Protein AF-0000000076590845 (afdb_homodimer)

Solvent-accessible surface area (backbone atoms only — not comparable to full-atom values): 22459 Å² total; per-residue (Å²): 133,74,76,51,50,86,55,27,40,43,39,76,52,66,70,61,37,82,75,49,68,48,81,26,25,30,27,31,36,32,63,29,46,67,60,40,10,36,98,84,46,23,53,18,69,30,52,53,45,24,46,38,47,45,45,28,52,44,4,44,50,55,68,37,94,38,51,62,46,66,41,33,41,37,35,40,46,72,39,87,40,59,48,75,39,40,40,32,40,39,14,35,50,75,41,81,54,93,51,40,32,37,23,39,28,40,30,25,31,61,86,74,61,46,61,21,32,40,30,40,34,32,27,38,53,34,43,76,73,47,46,55,51,51,51,48,53,48,53,55,62,59,44,67,77,71,68,74,72,66,75,73,67,69,70,76,71,79,73,74,76,77,72,79,73,74,79,76,85,78,86,79,89,84,84,88,83,83,83,84,87,82,88,82,88,85,81,77,83,89,86,78,87,76,88,131,133,72,76,50,50,88,54,28,41,45,39,78,51,66,70,60,38,81,75,50,66,47,79,26,25,30,27,30,37,31,64,26,46,68,59,40,10,36,97,84,45,24,53,18,69,28,53,53,46,24,47,38,46,44,45,28,52,44,5,44,52,54,67,35,95,39,51,63,46,67,41,32,41,38,35,40,46,72,39,86,42,59,47,76,39,40,37,32,39,40,16,35,49,76,41,81,54,93,52,43,34,37,25,38,27,40,31,23,31,61,87,71,60,46,62,22,30,40,28,40,35,33,25,37,54,35,43,77,74,49,44,56,50,50,51,48,52,49,53,55,64,60,44,67,75,71,68,74,73,68,77,71,68,69,67,79,71,76,76,73,76,80,74,79,77,75,81,82,83,86,91,80,89,86,84,86,88,80,89,83,88,84,88,84,86,68,90,83,80,85,89,81,83,82,90,135

Sequence (392 aa):
MGVIADEGFDSTLEGLEVTGGGPGSVSCKLP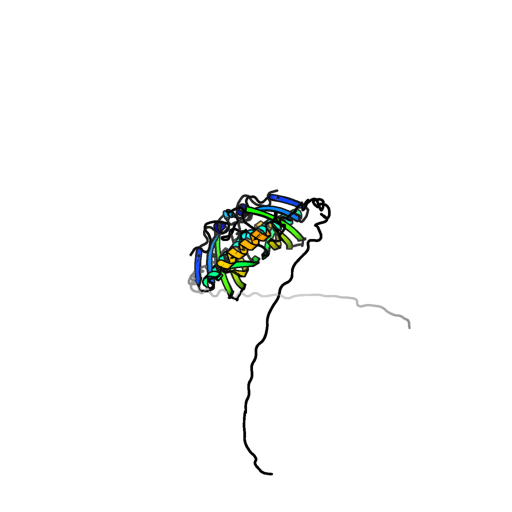VTKKLQNRYGTLHGGCIATLVDVVGSAALVTLSDKGGVSLAINTLYLNPMPGGGTVVVEAKLVKLGRDVASIEVALRDDASGALVATGTHMKKLVGASDLSQFFRALEQQQQPDAVETQQSTQLPAAQPAPQQQQPGQQRQHKAQKQQQQDSTCSKDRLPPRSRLMGVIADEGFDSTLEGLEVTGGGPGSVSCKLPVTKKLQNRYGTLHGGCIATLVDVVGSAALVTLSDKGGVSLAINTLYLNPMPGGGTVVVEAKLVKLGRDVASIEVALRDDASGALVATGTHMKKLVGASDLSQFFRALEQQQQPDAVETQQSTQLPAAQPAPQQQQPGQQRQHKAQKQQQQDSTCSKDRLPPRSRL

Secondary structure (DSSP, 8-state):
--SS-SSGGGGGGTT-EEEEEETTEEEEEEE--GGGB-TTSBB-HHHHHHHHHHHHHHHHHTT-SSEEEEEEEEEEE-S--BTTSEEEEEEEEEEE-SSEEEEEEEEEETTT--EEEEEEEEEEEE-HHHHHHHHHHHHHHHS-----------------------------------------------------/--SS-SSGGGGGGTT-EEEEEETTEEEEEEE--GGGB-TTSBB-HHHHHHHHHHHHHHHHHTT-SSEEEEEEEEEEE-S--BTTSEEEEEEEEEEE-SSEEEEEEEEEETTT--EEEEEEEEEEEE-HHHHHHHHHHHHHHHS-----------------------------------------------------

InterPro domains:
  IPR003736 Phenylacetic acid degradation-related domain [TIGR00369] (16-119)
  IPR006683 Thioesterase domain [PF03061] (40-110)
  IPR029069 HotDog domain superfamily [SSF54637] (14-121)
  IPR039298 Acyl-coenzyme A thioesterase 13 [PTHR21660] (11-126)

Organism: Tetradesmus obliquus (NCBI:txid3088)

Nearest PDB structures (foldseek):
  4ord-assembly1_A  TM=9.798E-01  e=1.422E-13  Danio rerio
  2h4u-assembly1_A  TM=9.738E-01  e=7.207E-13  Homo sapiens
  2h4u-assembly1_D  TM=9.846E-01  e=1.287E-12  Homo sapiens
  3f5o-assembly1_B  TM=9.796E-01  e=1.287E-12  Homo sapiens
  2hbo-assembly1_A-2  TM=8.148E-01  e=1.682E-06  Caulobacter vibrioides

Structure (mmCIF, N/CA/C/O backbone):
data_AF-0000000076590845-model_v1
#
loop_
_entity.id
_entity.type
_entity.pdbx_description
1 polymer 'Thioesterase domain-containing protein'
#
loop_
_atom_site.group_PDB
_atom_site.id
_atom_site.type_symbol
_atom_site.label_atom_id
_atom_site.label_alt_id
_atom_site.label_comp_id
_atom_site.label_asym_id
_atom_site.label_entity_id
_atom_site.label_seq_id
_atom_site.pdbx_PDB_ins_code
_atom_site.Cartn_x
_atom_site.Cartn_y
_atom_site.Cartn_z
_atom_site.occupancy
_atom_site.B_iso_or_equiv
_atom_site.auth_seq_id
_atom_site.auth_comp_id
_atom_site.auth_asym_id
_atom_site.auth_atom_id
_atom_site.pdbx_PDB_model_num
ATOM 1 N N . MET A 1 1 ? -18.984 13.109 -3.674 1 44.03 1 MET A N 1
ATOM 2 C CA . MET A 1 1 ? -17.906 13.312 -2.709 1 44.03 1 MET A CA 1
ATOM 3 C C . MET A 1 1 ? -16.719 12.398 -3.004 1 44.03 1 MET A C 1
ATOM 5 O O . MET A 1 1 ? -16.875 11.172 -3.002 1 44.03 1 MET A O 1
ATOM 9 N N . GLY A 1 2 ? -15.758 12.812 -3.867 1 65.12 2 GLY A N 1
ATOM 10 C CA . GLY A 1 2 ? -14.781 11.914 -4.445 1 65.12 2 GLY A CA 1
ATOM 11 C C . GLY A 1 2 ? -13.727 11.453 -3.455 1 65.12 2 GLY A C 1
ATOM 12 O O . GLY A 1 2 ? -13.086 12.281 -2.805 1 65.12 2 GLY A O 1
ATOM 13 N N . VAL A 1 3 ? -13.844 10.227 -2.975 1 76.06 3 VAL A N 1
ATOM 14 C CA . VAL A 1 3 ? -12.938 9.602 -2.02 1 76.06 3 VAL A CA 1
ATOM 15 C C . VAL A 1 3 ? -11.492 9.742 -2.504 1 76.06 3 VAL A C 1
ATOM 17 O O . VAL A 1 3 ? -10.555 9.711 -1.703 1 76.06 3 VAL A O 1
ATOM 20 N N . ILE A 1 4 ? -11.367 10.062 -3.754 1 80.12 4 ILE A N 1
ATOM 21 C CA . ILE A 1 4 ? -10.016 10.156 -4.293 1 80.12 4 ILE A CA 1
ATOM 22 C C . ILE A 1 4 ? -9.82 11.516 -4.953 1 80.12 4 ILE A C 1
ATOM 24 O O . ILE A 1 4 ? -10.773 12.133 -5.422 1 80.12 4 ILE A O 1
ATOM 28 N N . ALA A 1 5 ? -8.57 11.977 -4.875 1 79.81 5 ALA A N 1
ATOM 29 C CA . ALA A 1 5 ? -8.195 13.172 -5.613 1 79.81 5 ALA A CA 1
ATOM 30 C C . ALA A 1 5 ? -8.023 12.875 -7.098 1 79.81 5 ALA A C 1
ATOM 32 O O . ALA A 1 5 ? -7.793 11.727 -7.484 1 79.81 5 ALA A O 1
ATOM 33 N N . ASP A 1 6 ? -8.195 13.867 -7.852 1 81.88 6 ASP A N 1
ATOM 34 C CA . ASP A 1 6 ? -8.109 13.719 -9.297 1 81.88 6 ASP A CA 1
ATOM 35 C C . ASP A 1 6 ? -6.656 13.672 -9.766 1 81.88 6 ASP A C 1
ATOM 37 O O . ASP A 1 6 ? -6.375 13.273 -10.898 1 81.88 6 ASP A O 1
ATOM 41 N N . GLU A 1 7 ? -5.867 14.109 -8.898 1 89.38 7 GLU A N 1
ATOM 42 C CA . GLU A 1 7 ? -4.445 14.117 -9.234 1 89.38 7 GLU A CA 1
ATOM 43 C C . GLU A 1 7 ? -3.629 13.375 -8.18 1 89.38 7 GLU A C 1
ATOM 45 O O . GLU A 1 7 ? -4.168 12.945 -7.156 1 89.38 7 GLU A O 1
ATOM 50 N N . GLY A 1 8 ? -2.412 13.18 -8.547 1 96.25 8 GLY A N 1
ATOM 51 C CA . GLY A 1 8 ? -1.551 12.461 -7.617 1 96.25 8 GLY A CA 1
ATOM 52 C C . GLY A 1 8 ? -1.782 10.961 -7.629 1 96.25 8 GLY A C 1
ATOM 53 O O . GLY A 1 8 ? -2.352 10.422 -8.578 1 96.25 8 GLY A O 1
ATOM 54 N N . PHE A 1 9 ? -1.281 10.352 -6.641 1 98 9 PHE A N 1
ATOM 55 C CA . PHE A 1 9 ? -1.286 8.898 -6.609 1 98 9 PHE A CA 1
ATOM 56 C C . PHE A 1 9 ? -2.707 8.359 -6.469 1 98 9 PHE A C 1
ATOM 58 O O . PHE A 1 9 ? -3.004 7.25 -6.91 1 98 9 PHE A O 1
ATOM 65 N N . ASP A 1 10 ? -3.619 9.133 -5.977 1 96.38 10 ASP A N 1
ATOM 66 C CA . ASP A 1 10 ? -5.027 8.758 -5.887 1 96.38 10 ASP A CA 1
ATOM 67 C C . ASP A 1 10 ? -5.598 8.43 -7.262 1 96.38 10 ASP A C 1
ATOM 69 O O . ASP A 1 10 ? -6.492 7.586 -7.383 1 96.38 10 ASP A O 1
ATOM 73 N N . SER A 1 11 ? -5.066 9.055 -8.219 1 95.69 11 SER A N 1
ATOM 74 C CA . SER A 1 11 ? -5.629 8.922 -9.562 1 95.69 11 SER A CA 1
ATOM 75 C C . SER A 1 11 ? -5.414 7.512 -10.109 1 95.69 11 SER A C 1
ATOM 77 O O . SER A 1 11 ? -6.043 7.121 -11.094 1 95.69 11 SER A O 1
ATOM 79 N N . THR A 1 12 ? -4.535 6.754 -9.492 1 97 12 THR A N 1
ATOM 80 C CA . THR A 1 12 ? -4.312 5.379 -9.93 1 97 12 THR A CA 1
ATOM 81 C C . THR A 1 12 ? -5.547 4.52 -9.656 1 97 12 THR A C 1
ATOM 83 O O . THR A 1 12 ? -5.688 3.434 -10.227 1 97 12 THR A O 1
ATOM 86 N N . LEU A 1 13 ? -6.387 4.977 -8.758 1 97.5 13 LEU A N 1
ATOM 87 C CA . LEU A 1 13 ? -7.59 4.238 -8.398 1 97.5 13 LEU A CA 1
ATOM 88 C C . LEU A 1 13 ? -8.789 4.723 -9.203 1 97.5 13 LEU A C 1
ATOM 90 O O . LEU A 1 13 ? -9.922 4.711 -8.711 1 97.5 13 LEU A O 1
ATOM 94 N N . GLU A 1 14 ? -8.461 5.176 -10.359 1 93.62 14 GLU A N 1
ATOM 95 C CA . GLU A 1 14 ? -9.547 5.586 -11.25 1 93.62 14 GLU A CA 1
ATOM 96 C C . GLU A 1 14 ? -10.609 4.496 -11.375 1 93.62 14 GLU A C 1
ATOM 98 O O . GLU A 1 14 ? -10.281 3.324 -11.57 1 93.62 14 GLU A O 1
ATOM 103 N N . GLY A 1 15 ? -11.914 4.883 -11.203 1 95.44 15 GLY A N 1
ATOM 104 C CA . GLY A 1 15 ? -13.016 3.934 -11.25 1 95.44 15 GLY A CA 1
ATOM 105 C C . GLY A 1 15 ? -13.57 3.586 -9.875 1 95.44 15 GLY A C 1
ATOM 106 O O . GLY A 1 15 ? -14.625 2.957 -9.766 1 95.44 15 GLY A O 1
ATOM 107 N N . LEU A 1 16 ? -12.867 3.982 -8.805 1 97.69 16 LEU A N 1
ATOM 108 C CA . LEU A 1 16 ? -13.359 3.762 -7.453 1 97.69 16 LEU A CA 1
ATOM 109 C C . LEU A 1 16 ? -14.641 4.543 -7.207 1 97.69 16 LEU A C 1
ATOM 111 O O . LEU A 1 16 ? -14.672 5.766 -7.379 1 97.69 16 LEU A O 1
ATOM 115 N N . GLU A 1 17 ? -15.641 3.84 -6.809 1 96.31 17 G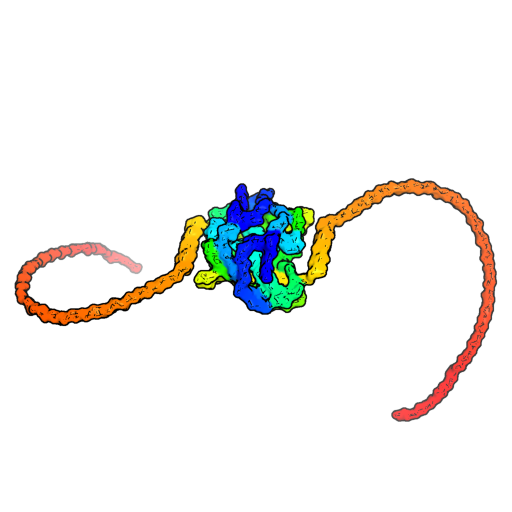LU A N 1
ATOM 116 C CA . GLU A 1 17 ? -16.938 4.461 -6.598 1 96.31 17 GLU A CA 1
ATOM 117 C C . GLU A 1 17 ? -17.438 4.227 -5.172 1 96.31 17 GLU A C 1
ATOM 119 O O . GLU A 1 17 ? -17.453 3.094 -4.691 1 96.31 17 GLU A O 1
ATOM 124 N N . VAL A 1 18 ? -17.891 5.285 -4.562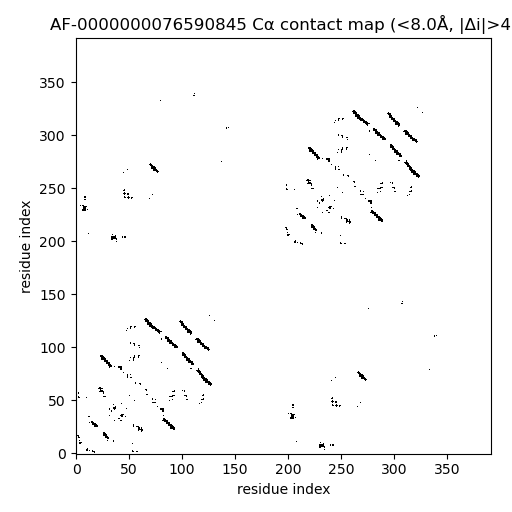 1 96.94 18 VAL A N 1
ATOM 125 C CA . VAL A 1 18 ? -18.531 5.137 -3.268 1 96.94 18 VAL A CA 1
ATOM 126 C C . VAL A 1 18 ? -19.938 4.562 -3.459 1 96.94 18 VAL A C 1
ATOM 128 O O . VAL A 1 18 ? -20.75 5.125 -4.199 1 96.94 18 VAL A O 1
ATOM 131 N N . THR A 1 19 ? -20.234 3.51 -2.791 1 97.25 19 THR A N 1
ATOM 132 C CA . THR A 1 19 ? -21.5 2.832 -3.014 1 97.25 19 THR A CA 1
ATOM 133 C C . THR A 1 19 ? -22.359 2.861 -1.75 1 97.25 19 THR A C 1
ATOM 135 O O . THR A 1 19 ? -23.531 2.479 -1.777 1 97.25 19 THR A O 1
ATOM 138 N N . GLY A 1 20 ? -21.766 3.248 -0.629 1 96.38 20 GLY A N 1
ATOM 139 C CA . GLY A 1 20 ? -22.484 3.32 0.63 1 96.38 20 GLY A CA 1
ATOM 140 C C . GLY A 1 20 ? -21.641 3.818 1.781 1 96.38 20 GLY A C 1
ATOM 141 O O . GLY A 1 20 ? -20.5 4.262 1.575 1 96.38 20 GLY A O 1
ATOM 142 N N . GLY A 1 21 ? -22.328 3.91 2.969 1 94.94 21 GLY A N 1
ATOM 143 C CA . GLY A 1 21 ? -21.641 4.336 4.168 1 94.94 21 GLY A CA 1
ATOM 144 C C . GLY A 1 21 ? -22.484 5.18 5.094 1 94.94 21 GLY A C 1
ATOM 145 O O . GLY A 1 21 ? -23.719 5.164 4.992 1 94.94 21 GLY A O 1
ATOM 146 N N . GLY A 1 22 ? -21.922 5.66 6.004 1 95.25 22 GLY A N 1
ATOM 147 C CA . GLY A 1 22 ? -22.453 6.531 7.043 1 95.25 22 GLY A CA 1
ATOM 148 C C . GLY A 1 22 ? -21.375 7.102 7.949 1 95.25 22 GLY A C 1
ATOM 149 O O . GLY A 1 22 ? -20.188 7.062 7.613 1 95.25 22 GLY A O 1
ATOM 150 N N . PRO A 1 23 ? -21.828 7.648 9.031 1 96.69 23 PRO A N 1
ATOM 151 C CA . PRO A 1 23 ? -20.812 8.156 9.969 1 96.69 23 PRO A CA 1
ATOM 152 C C . PRO A 1 23 ? -19.812 7.094 10.391 1 96.69 23 PRO A C 1
ATOM 154 O O . PRO A 1 23 ? -20.188 6.066 10.969 1 96.69 23 PRO A O 1
ATOM 157 N N . GLY A 1 24 ? -18.578 7.32 10.078 1 97.31 24 GLY A N 1
ATOM 158 C CA . GLY A 1 24 ? -17.5 6.434 10.477 1 97.31 24 GLY A CA 1
ATOM 159 C C . GLY A 1 24 ? -17.344 5.242 9.555 1 97.31 24 GLY A C 1
ATOM 160 O O . GLY A 1 24 ? -16.625 4.289 9.883 1 97.31 24 GLY A O 1
ATOM 161 N N . SER A 1 25 ? -18.078 5.246 8.438 1 98.12 25 SER A N 1
ATOM 162 C CA . SER A 1 25 ? -17.984 4.098 7.547 1 98.12 25 SER A CA 1
ATOM 163 C C . SER A 1 25 ? -18.141 4.516 6.09 1 98.12 25 SER A C 1
ATOM 165 O O . SER A 1 25 ? -18.859 5.48 5.793 1 98.12 25 SER A O 1
ATOM 167 N N . VAL A 1 26 ? -17.469 3.768 5.191 1 98.19 26 VAL A N 1
ATOM 168 C CA . VAL A 1 26 ? -17.578 3.977 3.752 1 98.19 26 VAL A CA 1
ATOM 169 C C . VAL A 1 26 ? -17.484 2.635 3.029 1 98.19 26 VAL A C 1
ATOM 171 O O . VAL A 1 26 ? -16.703 1.766 3.416 1 98.19 26 VAL A O 1
ATOM 174 N N . SER A 1 27 ? -18.266 2.453 2.037 1 98.44 27 SER A N 1
ATOM 175 C CA . SER A 1 27 ? -18.188 1.312 1.13 1 98.44 27 SER A CA 1
ATOM 176 C C . SER A 1 27 ? -17.938 1.762 -0.305 1 98.44 27 SER A C 1
ATOM 178 O O . SER A 1 27 ? -18.594 2.682 -0.797 1 98.44 27 SER A O 1
ATOM 180 N N . CYS A 1 28 ? -17.031 1.084 -0.954 1 98.56 28 CYS A N 1
ATOM 181 C CA . CYS A 1 28 ? -16.672 1.418 -2.326 1 98.56 28 CYS A CA 1
ATOM 182 C C . CYS A 1 28 ? -16.594 0.164 -3.191 1 98.56 28 CYS A C 1
ATOM 184 O O . CYS A 1 28 ? -16.469 -0.946 -2.672 1 98.56 28 CYS A O 1
ATOM 186 N N . LYS A 1 29 ? -16.656 0.42 -4.422 1 98.69 29 LYS A N 1
ATOM 187 C CA . LYS A 1 29 ? -16.391 -0.601 -5.434 1 98.69 29 LYS A CA 1
ATOM 188 C C . LYS A 1 29 ? -15.352 -0.123 -6.438 1 98.69 29 LYS A C 1
ATOM 190 O O . LYS A 1 29 ? -15.32 1.058 -6.789 1 98.69 29 LYS A O 1
ATOM 195 N N . LEU A 1 30 ? -14.594 -1.079 -6.887 1 98.75 30 LEU A N 1
ATOM 196 C CA . LEU A 1 30 ? -13.547 -0.787 -7.855 1 98.75 30 LEU A CA 1
ATOM 197 C C . LEU A 1 30 ? -13.398 -1.929 -8.859 1 98.75 30 LEU A C 1
ATOM 199 O O . LEU A 1 30 ? -13.031 -3.045 -8.477 1 98.75 30 LEU A O 1
ATOM 203 N N . PRO A 1 31 ? -13.688 -1.678 -10.133 1 98.81 31 PRO A N 1
ATOM 204 C CA . PRO A 1 31 ? -13.336 -2.684 -11.141 1 98.81 31 PRO A CA 1
ATOM 205 C C . PRO A 1 31 ? -11.828 -2.926 -11.227 1 98.81 31 PRO A C 1
ATOM 207 O O . PRO A 1 31 ? -11.047 -1.972 -11.234 1 98.81 31 PRO A O 1
ATOM 210 N N . VAL A 1 32 ? -11.484 -4.191 -11.289 1 98.56 32 VAL A N 1
ATOM 211 C CA . VAL A 1 32 ? -10.07 -4.547 -11.352 1 98.56 32 VAL A CA 1
ATOM 212 C C . VAL A 1 32 ? -9.602 -4.555 -12.812 1 98.56 32 VAL A C 1
ATOM 214 O O . VAL A 1 32 ? -9.438 -5.621 -13.406 1 98.56 32 VAL A O 1
ATOM 217 N N . THR A 1 33 ? -9.312 -3.402 -13.305 1 98.44 33 THR A N 1
ATOM 218 C CA . THR A 1 33 ? -8.844 -3.238 -14.68 1 98.44 33 THR A CA 1
ATOM 219 C C . THR A 1 33 ? -7.398 -3.721 -14.82 1 98.44 33 THR A C 1
ATOM 221 O O . THR A 1 33 ? -6.734 -4 -13.82 1 98.44 33 THR A O 1
ATOM 224 N N . LYS A 1 34 ? -6.898 -3.791 -16 1 97.62 34 LYS A N 1
ATOM 225 C CA . LYS A 1 34 ? -5.535 -4.242 -16.266 1 97.62 34 LYS A CA 1
ATOM 226 C C . LYS A 1 34 ? -4.52 -3.363 -15.547 1 97.62 34 LYS A C 1
ATOM 228 O O . LYS A 1 34 ? -3.496 -3.855 -15.07 1 97.62 34 LYS A O 1
ATOM 233 N N . LYS A 1 35 ? -4.793 -2.096 -15.477 1 97.5 35 LYS A N 1
ATOM 234 C CA . LYS A 1 35 ? -3.873 -1.136 -14.875 1 97.5 35 LYS A CA 1
ATOM 235 C C . LYS A 1 35 ? -3.684 -1.413 -13.383 1 97.5 35 LYS A C 1
ATOM 237 O O . LYS A 1 35 ? -2.701 -0.973 -12.789 1 97.5 35 LYS A O 1
ATOM 242 N N . LEU A 1 36 ? -4.641 -2.15 -12.773 1 98.62 36 LEU A N 1
ATOM 243 C CA . LEU A 1 36 ? -4.609 -2.367 -11.336 1 98.62 36 LEU A CA 1
ATOM 244 C C . LEU A 1 36 ? -4.07 -3.756 -11.008 1 98.62 36 LEU A C 1
ATOM 246 O O . LEU A 1 36 ? -3.947 -4.117 -9.828 1 98.62 36 LEU A O 1
ATOM 250 N N . GLN A 1 37 ? -3.727 -4.516 -12 1 97.75 37 GLN A N 1
ATOM 251 C CA . GLN A 1 37 ? -3.359 -5.914 -11.812 1 97.75 37 GLN A CA 1
ATOM 252 C C . GLN A 1 37 ? -1.859 -6.062 -11.578 1 97.75 37 GLN A C 1
ATOM 254 O O . GLN A 1 37 ? -1.076 -5.191 -11.961 1 97.75 37 GLN A O 1
ATOM 259 N N . ASN A 1 38 ? -1.552 -7.129 -10.898 1 95.56 38 ASN A N 1
ATOM 260 C CA . ASN A 1 38 ? -0.158 -7.559 -10.828 1 95.56 38 ASN A CA 1
ATOM 261 C C . ASN A 1 38 ? 0.22 -8.43 -12.023 1 95.56 38 ASN A C 1
ATOM 263 O O . ASN A 1 38 ? -0.562 -8.57 -12.969 1 95.56 38 ASN A O 1
ATOM 267 N N . ARG A 1 39 ? 1.44 -8.898 -12 1 90.25 39 ARG A N 1
ATOM 268 C CA . ARG A 1 39 ? 1.96 -9.648 -13.141 1 90.25 39 ARG A CA 1
ATOM 269 C C . ARG A 1 39 ? 1.221 -10.969 -13.312 1 90.25 39 ARG A C 1
ATOM 271 O O . ARG A 1 39 ? 1.322 -11.609 -14.359 1 90.25 39 ARG A O 1
ATOM 278 N N . TYR A 1 40 ? 0.436 -11.375 -12.305 1 90.19 40 TYR A N 1
ATOM 279 C CA . TYR A 1 40 ? -0.28 -12.648 -12.367 1 90.19 40 TYR A CA 1
ATOM 280 C C . TYR A 1 40 ? -1.733 -12.43 -12.773 1 90.19 40 TYR A C 1
ATOM 282 O O . TYR A 1 40 ? -2.521 -13.383 -12.805 1 90.19 40 TYR A O 1
ATOM 290 N N . GLY A 1 41 ? -2.107 -11.242 -12.984 1 93.88 41 GLY A N 1
ATOM 291 C CA . GLY A 1 41 ? -3.447 -10.953 -13.469 1 93.88 41 GLY A CA 1
ATOM 292 C C . GLY A 1 41 ? -4.461 -10.773 -12.352 1 93.88 41 GLY A C 1
ATOM 293 O O . GLY A 1 41 ? -5.668 -10.828 -12.594 1 93.88 41 GLY A O 1
ATOM 294 N N . THR A 1 42 ? -4.027 -10.742 -11.172 1 96.69 42 THR A N 1
ATOM 295 C CA . THR A 1 42 ? -4.887 -10.461 -10.031 1 96.69 42 THR A CA 1
ATOM 296 C C . THR A 1 42 ? -4.641 -9.047 -9.5 1 96.69 42 THR A C 1
ATOM 298 O O . THR A 1 42 ? -3.703 -8.375 -9.93 1 96.69 42 THR A O 1
ATOM 301 N N . LEU A 1 43 ? -5.512 -8.578 -8.656 1 98.44 43 LEU A N 1
ATOM 302 C CA . LEU A 1 43 ? -5.332 -7.262 -8.062 1 98.44 43 LEU A CA 1
ATOM 303 C C . LEU A 1 43 ? -3.982 -7.16 -7.359 1 98.44 43 LEU A C 1
ATOM 305 O O . LEU A 1 43 ? -3.625 -8.031 -6.562 1 98.44 43 LEU A O 1
ATOM 309 N N . HIS A 1 44 ? -3.262 -6.184 -7.641 1 98.62 44 HIS A N 1
ATOM 310 C CA . HIS A 1 44 ? -1.899 -5.984 -7.16 1 98.62 44 HIS A CA 1
ATOM 311 C C . HIS A 1 44 ? -1.871 -5.773 -5.652 1 98.62 44 HIS A C 1
ATOM 313 O O . HIS A 1 44 ? -2.705 -5.047 -5.105 1 98.62 44 HIS A O 1
ATOM 319 N N . GLY A 1 45 ? -0.875 -6.348 -4.965 1 98.69 45 GLY A N 1
ATOM 320 C CA . GLY A 1 45 ? -0.75 -6.203 -3.523 1 98.69 45 GLY A CA 1
ATOM 321 C C . GLY A 1 45 ? -0.613 -4.762 -3.078 1 98.69 45 GLY A C 1
ATOM 322 O O . GLY A 1 45 ? -1.234 -4.344 -2.098 1 98.69 45 GLY A O 1
ATOM 323 N N . GLY A 1 46 ? 0.216 -4.039 -3.783 1 98.75 46 GLY A N 1
ATOM 324 C CA . GLY A 1 46 ? 0.347 -2.619 -3.5 1 98.75 46 GLY A CA 1
ATOM 325 C C . GLY A 1 46 ? -0.947 -1.852 -3.688 1 98.75 46 GLY A C 1
ATOM 326 O O . GLY A 1 46 ? -1.233 -0.914 -2.941 1 98.75 46 GLY A O 1
ATOM 327 N N . CYS A 1 47 ? -1.746 -2.217 -4.66 1 98.88 47 CYS A N 1
ATOM 328 C CA . CYS A 1 47 ? -3.045 -1.585 -4.867 1 98.88 47 CYS A CA 1
ATOM 329 C C . CYS A 1 47 ? -3.975 -1.854 -3.689 1 98.88 47 CYS A C 1
ATOM 331 O O . CYS A 1 47 ? -4.68 -0.953 -3.232 1 98.88 47 CYS A O 1
ATOM 333 N N . ILE A 1 48 ? -3.975 -3.072 -3.227 1 98.94 48 ILE A N 1
ATOM 334 C CA . ILE A 1 48 ? -4.785 -3.43 -2.066 1 98.94 48 ILE A CA 1
ATOM 335 C C . ILE A 1 48 ? -4.383 -2.564 -0.873 1 98.94 48 ILE A C 1
ATOM 337 O O . ILE A 1 48 ? -5.242 -1.999 -0.193 1 98.94 48 ILE A O 1
ATOM 341 N N . ALA A 1 49 ? -3.092 -2.43 -0.599 1 98.94 49 ALA A N 1
ATOM 342 C CA . ALA A 1 49 ? -2.631 -1.578 0.496 1 98.94 49 ALA A CA 1
ATOM 343 C C . ALA A 1 49 ? -3.059 -0.129 0.282 1 98.94 49 ALA A C 1
ATOM 345 O O . ALA A 1 49 ? -3.402 0.571 1.238 1 98.94 49 ALA A O 1
ATOM 346 N N . THR A 1 50 ? -3.004 0.323 -0.953 1 98.88 50 THR A N 1
ATOM 347 C CA . THR A 1 50 ? -3.43 1.679 -1.281 1 98.88 50 THR A CA 1
ATOM 348 C C . THR A 1 50 ? -4.918 1.861 -0.997 1 98.88 50 THR A C 1
ATOM 350 O O . THR A 1 50 ? -5.336 2.912 -0.505 1 98.88 50 THR A O 1
ATOM 353 N N . LEU A 1 51 ? -5.711 0.863 -1.3 1 98.88 51 LEU A N 1
ATOM 354 C CA . LEU A 1 51 ? -7.141 0.92 -1.011 1 98.88 51 LEU A CA 1
ATOM 355 C C . LEU A 1 51 ? -7.391 1.014 0.491 1 98.88 51 LEU A C 1
ATOM 357 O O . LEU A 1 51 ? -8.273 1.75 0.934 1 98.88 51 LEU A O 1
ATOM 361 N N . VAL A 1 52 ? -6.621 0.249 1.276 1 98.94 52 VAL A N 1
ATOM 362 C CA . VAL A 1 52 ? -6.723 0.366 2.727 1 98.94 52 VAL A CA 1
ATOM 363 C C . VAL A 1 52 ? -6.453 1.81 3.148 1 98.94 52 VAL A C 1
ATOM 365 O O . VAL A 1 52 ? -7.184 2.369 3.971 1 98.94 52 VAL A O 1
ATOM 368 N N . ASP A 1 53 ? -5.461 2.412 2.594 1 98.69 53 ASP A N 1
ATOM 369 C CA . ASP A 1 53 ? -5.078 3.791 2.875 1 98.69 53 ASP A CA 1
ATOM 370 C C . ASP A 1 53 ? -6.203 4.758 2.502 1 98.69 53 ASP A C 1
ATOM 372 O O . ASP A 1 53 ? -6.707 5.488 3.355 1 98.69 53 ASP A O 1
ATOM 376 N N . VAL A 1 54 ? -6.668 4.719 1.276 1 98.25 54 VAL A N 1
ATOM 377 C CA . VAL A 1 54 ? -7.543 5.73 0.689 1 98.25 54 VAL A CA 1
ATOM 378 C C . VAL A 1 54 ? -8.953 5.582 1.249 1 98.25 54 VAL A C 1
ATOM 380 O O . VAL A 1 54 ? -9.547 6.555 1.719 1 98.25 54 VAL A O 1
ATOM 383 N N . VAL A 1 55 ? -9.461 4.371 1.241 1 98.31 55 VAL A N 1
ATOM 384 C CA . VAL A 1 55 ? -10.836 4.176 1.698 1 98.31 55 VAL A CA 1
ATOM 385 C C . VAL A 1 55 ? -10.891 4.273 3.221 1 98.31 55 VAL A C 1
ATOM 387 O O . VAL A 1 55 ? -11.867 4.777 3.781 1 98.31 55 VAL A O 1
ATOM 390 N N . GLY A 1 56 ? -9.82 3.801 3.924 1 98.19 56 GLY A N 1
ATOM 391 C CA . GLY A 1 56 ? -9.734 4.051 5.352 1 98.19 56 GLY A CA 1
ATOM 392 C C . GLY A 1 56 ? -9.781 5.527 5.707 1 98.19 56 GLY A C 1
ATOM 393 O O . GLY A 1 56 ? -10.508 5.93 6.617 1 98.19 56 GLY A O 1
ATOM 394 N N . SER A 1 57 ? -9.016 6.324 4.984 1 96.94 57 SER A N 1
ATOM 395 C CA . SER A 1 57 ? -9 7.766 5.207 1 96.94 57 SER A CA 1
ATOM 396 C C . SER A 1 57 ? -10.375 8.383 4.949 1 96.94 57 SER A C 1
ATOM 398 O O . SER A 1 57 ? -10.781 9.312 5.648 1 96.94 57 SER A O 1
ATOM 400 N N . ALA A 1 58 ? -11.086 7.875 3.973 1 96.56 58 ALA A N 1
ATOM 401 C CA . ALA A 1 58 ? -12.422 8.375 3.65 1 96.56 58 ALA A CA 1
ATOM 402 C C . ALA A 1 58 ? -13.391 8.156 4.809 1 96.56 58 ALA A C 1
ATOM 404 O O . ALA A 1 58 ? -14.227 9.008 5.098 1 96.56 58 ALA A O 1
ATOM 405 N N . ALA A 1 59 ? -13.297 7.008 5.418 1 97.5 59 ALA A N 1
ATOM 406 C CA . ALA A 1 59 ? -14.172 6.73 6.555 1 97.5 59 ALA A CA 1
ATOM 407 C C . ALA A 1 59 ? -13.938 7.734 7.68 1 97.5 59 ALA A C 1
ATOM 409 O O . ALA A 1 59 ? -14.891 8.164 8.344 1 97.5 59 ALA A O 1
ATOM 410 N N . LEU A 1 60 ? -12.688 8.086 7.883 1 96.62 60 LEU A N 1
ATOM 411 C CA . LEU A 1 60 ? -12.32 9.016 8.945 1 96.62 60 LEU A CA 1
ATOM 412 C C . LEU A 1 60 ? -13.023 10.359 8.758 1 96.62 60 LEU A C 1
ATOM 414 O O . LEU A 1 60 ? -13.602 10.906 9.695 1 96.62 60 LEU A O 1
ATOM 418 N N . VAL A 1 61 ? -13.07 10.867 7.551 1 93.25 61 VAL A N 1
ATOM 419 C CA . VAL A 1 61 ? -13.508 12.234 7.32 1 93.25 61 VAL A CA 1
ATOM 420 C C . VAL A 1 61 ? -15.031 12.305 7.312 1 93.25 61 VAL A C 1
ATOM 422 O O . VAL A 1 61 ? -15.609 13.391 7.215 1 93.25 61 VAL A O 1
ATOM 425 N N . THR A 1 62 ? -15.695 11.156 7.395 1 94.44 62 THR A N 1
ATOM 426 C CA . THR A 1 62 ? -17.141 11.172 7.574 1 94.44 62 THR A CA 1
ATOM 427 C C . THR A 1 62 ? -17.516 11.625 8.984 1 94.44 62 THR A C 1
ATOM 429 O O . THR A 1 62 ? -18.641 12.047 9.234 1 94.44 62 THR A O 1
ATOM 432 N N . LEU A 1 63 ? -16.547 11.547 9.906 1 94.75 63 LEU A N 1
ATOM 433 C CA . LEU A 1 63 ? -16.875 11.867 11.289 1 94.75 63 LEU A CA 1
ATOM 434 C C . LEU A 1 63 ? -15.938 12.953 11.828 1 94.75 63 LEU A C 1
ATOM 436 O O . LEU A 1 63 ? -16.266 13.648 12.789 1 94.75 63 LEU A O 1
ATOM 440 N N . SER A 1 64 ? -14.82 13.031 11.211 1 93.69 64 SER A N 1
ATOM 441 C CA . SER A 1 64 ? -13.82 13.977 11.703 1 93.69 64 SER A CA 1
ATOM 442 C C . SER A 1 64 ? -13.711 15.18 10.773 1 93.69 64 SER A C 1
ATOM 444 O O . SER A 1 64 ? -13.727 15.031 9.547 1 93.69 64 SER A O 1
ATOM 446 N N . ASP A 1 65 ? -13.453 16.344 11.352 1 90.69 65 ASP A N 1
ATOM 447 C CA . ASP A 1 65 ? -13.18 17.547 10.555 1 90.69 65 ASP A CA 1
ATOM 448 C C . ASP A 1 65 ? -11.688 17.688 10.273 1 90.69 65 ASP A C 1
ATOM 450 O O . ASP A 1 65 ? -11.273 18.578 9.539 1 90.69 65 ASP A O 1
ATOM 454 N N . LYS A 1 66 ? -11.016 16.797 10.93 1 90.19 66 LYS A N 1
ATOM 455 C CA . LYS A 1 66 ? -9.57 16.766 10.711 1 90.19 66 LYS A CA 1
ATOM 456 C C . LYS A 1 66 ? -9.195 15.688 9.703 1 90.19 66 LYS A C 1
ATOM 458 O O . LYS A 1 66 ? -9.797 14.609 9.688 1 90.19 66 LYS A O 1
ATOM 463 N N . GLY A 1 67 ? -8.219 16.047 8.891 1 89.81 67 GLY A N 1
ATOM 464 C CA . GLY A 1 67 ? -7.547 14.992 8.148 1 89.81 67 GLY A CA 1
ATOM 465 C C . GLY A 1 67 ? -6.539 14.219 8.977 1 89.81 67 GLY A C 1
ATOM 466 O O . GLY A 1 67 ? -6.602 14.242 10.211 1 89.81 67 GLY A O 1
ATOM 467 N N . GLY A 1 68 ? -5.727 13.484 8.32 1 93.25 68 GLY A N 1
ATOM 468 C CA . GLY A 1 68 ? -4.703 12.742 9.031 1 93.25 68 GLY A CA 1
ATOM 469 C C . GLY A 1 68 ? -3.545 12.32 8.141 1 93.25 68 GLY A C 1
ATOM 470 O O . GLY A 1 68 ? -3.643 12.383 6.914 1 93.25 68 GLY A O 1
ATOM 471 N N . VAL A 1 69 ? -2.5 12.047 8.836 1 95.62 69 VAL A N 1
ATOM 472 C CA . VAL A 1 69 ? -1.355 11.422 8.18 1 95.62 69 VAL A CA 1
ATOM 473 C C . VAL A 1 69 ? -1.155 10.016 8.734 1 95.62 69 VAL A C 1
ATOM 475 O O . VAL A 1 69 ? -1.418 9.758 9.906 1 95.62 69 VAL A O 1
ATOM 478 N N . SER A 1 70 ? -0.759 9.18 7.887 1 98.19 70 SER A N 1
ATOM 479 C CA . SER A 1 70 ? -0.671 7.773 8.266 1 98.19 70 SER A CA 1
ATOM 480 C C . SER A 1 70 ? 0.437 7.547 9.289 1 98.19 70 SER A C 1
ATOM 482 O O . SER A 1 70 ? 1.539 8.078 9.148 1 98.19 70 SER A O 1
ATOM 484 N N . LEU A 1 71 ? 0.106 6.797 10.297 1 98.81 71 LEU A N 1
ATOM 485 C CA . LEU A 1 71 ? 1.086 6.285 11.25 1 98.81 71 LEU A CA 1
ATOM 486 C C . LEU A 1 71 ? 1.453 4.84 10.93 1 98.81 71 LEU A C 1
ATOM 488 O O . LEU A 1 71 ? 2.615 4.449 11.055 1 98.81 71 LEU A O 1
ATOM 492 N N . ALA A 1 72 ? 0.428 4.094 10.586 1 98.94 72 ALA A N 1
ATOM 493 C CA . ALA A 1 72 ? 0.639 2.68 10.289 1 98.94 72 ALA A CA 1
ATOM 494 C C . ALA A 1 72 ? -0.451 2.148 9.359 1 98.94 72 ALA A C 1
ATOM 496 O O . ALA A 1 72 ? -1.626 2.49 9.516 1 98.94 72 ALA A O 1
ATOM 497 N N . ILE A 1 73 ? -0.075 1.352 8.422 1 98.94 73 ILE A N 1
ATOM 498 C CA . ILE A 1 73 ? -0.979 0.543 7.609 1 98.94 73 ILE A CA 1
ATOM 499 C C . ILE A 1 73 ? -0.528 -0.916 7.633 1 98.94 73 ILE A C 1
ATOM 501 O O . ILE A 1 73 ? 0.614 -1.225 7.285 1 98.94 73 ILE A O 1
ATOM 505 N N . ASN A 1 74 ? -1.398 -1.759 8.07 1 98.94 74 ASN A N 1
ATOM 506 C CA . ASN A 1 74 ? -1.191 -3.203 8.078 1 98.94 74 ASN A CA 1
ATOM 507 C C . ASN A 1 74 ? -2.219 -3.918 7.203 1 98.94 74 ASN A C 1
ATOM 509 O O . ASN A 1 74 ? -3.42 -3.674 7.324 1 98.94 74 ASN A O 1
ATOM 513 N N . THR A 1 75 ? -1.741 -4.797 6.359 1 99 75 THR A N 1
ATOM 514 C CA . THR A 1 75 ? -2.627 -5.496 5.438 1 99 75 THR A CA 1
ATOM 515 C C . THR A 1 75 ? -2.346 -6.996 5.449 1 99 75 THR A C 1
ATOM 517 O O . THR A 1 75 ? -1.191 -7.418 5.359 1 99 75 THR A O 1
ATOM 520 N N . LEU A 1 76 ? -3.348 -7.758 5.602 1 98.94 76 LEU A N 1
ATOM 521 C CA . LEU A 1 76 ? -3.307 -9.203 5.434 1 98.94 76 LEU A CA 1
ATOM 522 C C . LEU A 1 76 ? -3.951 -9.617 4.113 1 98.94 76 LEU A C 1
ATOM 524 O O . LEU A 1 76 ? -5.055 -9.172 3.789 1 98.94 76 LEU A O 1
ATOM 528 N N . TYR A 1 77 ? -3.283 -10.422 3.395 1 98.88 77 TYR A N 1
ATOM 529 C CA . TYR A 1 77 ? -3.748 -10.922 2.105 1 98.88 77 TYR A CA 1
ATOM 530 C C . TYR A 1 77 ? -4.242 -12.359 2.219 1 98.88 77 TYR A C 1
ATOM 532 O O . TYR A 1 77 ? -3.49 -13.25 2.621 1 98.88 77 TYR A O 1
ATOM 540 N N . LEU A 1 78 ? -5.465 -12.562 1.814 1 98.62 78 LEU A N 1
ATOM 541 C CA . LEU A 1 78 ? -6.109 -13.82 2.178 1 98.62 78 LEU A CA 1
ATOM 542 C C . LEU A 1 78 ? -6.465 -14.633 0.934 1 98.62 78 LEU A C 1
ATOM 544 O O . LEU A 1 78 ? -6.223 -15.836 0.884 1 98.62 78 LEU A O 1
ATOM 548 N N . ASN A 1 79 ? -7.094 -13.977 -0.029 1 97.81 79 ASN A N 1
ATOM 549 C CA . ASN A 1 79 ? -7.434 -14.602 -1.303 1 97.81 79 ASN A CA 1
ATOM 550 C C . ASN A 1 79 ? -7.117 -13.68 -2.479 1 97.81 79 ASN A C 1
ATOM 552 O O . ASN A 1 79 ? -7.16 -12.461 -2.344 1 97.81 79 ASN A O 1
ATOM 556 N N . PRO A 1 80 ? -6.773 -14.328 -3.605 1 96.94 80 PRO A N 1
ATOM 557 C CA . PRO A 1 80 ? -6.578 -13.469 -4.777 1 96.94 80 PRO A CA 1
ATOM 558 C C . PRO A 1 80 ? -7.867 -12.773 -5.219 1 96.94 80 PRO A C 1
ATOM 560 O O . PRO A 1 80 ? -8.961 -13.297 -5.008 1 96.94 80 PRO A O 1
ATOM 563 N N . MET A 1 81 ? -7.758 -11.594 -5.742 1 97.94 81 MET A N 1
ATOM 564 C CA . MET A 1 81 ? -8.836 -10.875 -6.41 1 97.94 81 MET A CA 1
ATOM 565 C C . MET A 1 81 ? -8.664 -10.914 -7.926 1 97.94 81 MET A C 1
ATOM 567 O O . MET A 1 81 ? -7.793 -10.234 -8.469 1 97.94 81 MET A O 1
ATOM 571 N N . PRO A 1 82 ? -9.484 -11.633 -8.656 1 96.31 82 PRO A N 1
ATOM 572 C CA . PRO A 1 82 ? -9.258 -11.828 -10.094 1 96.31 82 PRO A CA 1
ATOM 573 C C . PRO A 1 82 ? -9.391 -10.531 -10.891 1 96.31 82 PRO A C 1
ATOM 575 O O . PRO A 1 82 ? -10.289 -9.727 -10.625 1 96.31 82 PRO A O 1
ATOM 578 N N . GLY A 1 83 ? -8.469 -10.391 -11.867 1 97.31 83 GLY A N 1
ATOM 579 C CA . GLY A 1 83 ? -8.648 -9.32 -12.836 1 97.31 83 GLY A CA 1
ATOM 580 C C . GLY A 1 83 ? -9.953 -9.414 -13.602 1 97.31 83 GLY A C 1
ATOM 581 O O . GLY A 1 83 ? -10.414 -10.516 -13.914 1 97.31 83 GLY A O 1
ATOM 582 N N . GLY A 1 84 ? -10.477 -8.242 -13.945 1 97.44 84 GLY A N 1
ATOM 583 C CA . GLY A 1 84 ? -11.75 -8.211 -14.648 1 97.44 84 GLY A CA 1
ATOM 584 C C . GLY A 1 84 ? -12.945 -8.242 -13.719 1 97.44 84 GLY A C 1
ATOM 585 O O . GLY A 1 84 ? -14.062 -7.934 -14.125 1 97.44 84 GLY A O 1
ATOM 586 N N . GLY A 1 85 ? -12.734 -8.633 -12.484 1 98.06 85 GLY A N 1
ATOM 587 C CA . GLY A 1 85 ? -13.781 -8.57 -11.469 1 98.06 85 GLY A CA 1
ATOM 588 C C . GLY A 1 85 ? -13.906 -7.207 -10.82 1 98.06 85 GLY A C 1
ATOM 589 O O . GLY A 1 85 ? -13.375 -6.219 -11.336 1 98.06 85 GLY A O 1
ATOM 590 N N . THR A 1 86 ? -14.734 -7.191 -9.773 1 98.81 86 THR A N 1
ATOM 591 C CA . THR A 1 86 ? -14.938 -5.992 -8.969 1 98.81 86 THR A CA 1
ATOM 592 C C . THR A 1 86 ? -14.641 -6.266 -7.5 1 98.81 86 THR A C 1
ATOM 594 O O . THR A 1 86 ? -15.133 -7.246 -6.934 1 98.81 86 THR A O 1
ATOM 597 N N . VAL A 1 87 ? -13.852 -5.418 -6.914 1 98.88 87 VAL A N 1
ATOM 598 C CA . VAL A 1 87 ? -13.57 -5.547 -5.484 1 98.88 87 VAL A CA 1
ATOM 599 C C . VAL A 1 87 ? -14.438 -4.562 -4.699 1 98.88 87 VAL A C 1
ATOM 601 O O . VAL A 1 87 ? -14.625 -3.418 -5.121 1 98.88 87 VAL A O 1
ATOM 604 N N . VAL A 1 88 ? -15.008 -5.023 -3.645 1 98.94 88 VAL A N 1
ATOM 605 C CA . VAL A 1 88 ? -15.727 -4.195 -2.684 1 98.94 88 VAL A CA 1
ATOM 606 C C . VAL A 1 88 ? -14.812 -3.871 -1.499 1 98.94 88 VAL A C 1
ATOM 608 O O . VAL A 1 88 ? -14.172 -4.766 -0.938 1 98.94 88 VAL A O 1
ATOM 611 N N . VAL A 1 89 ? -14.742 -2.654 -1.152 1 98.94 89 VAL A N 1
ATOM 612 C CA . VAL A 1 89 ? -13.898 -2.199 -0.052 1 98.94 89 VAL A CA 1
ATOM 613 C C . VAL A 1 89 ? -14.766 -1.521 1.013 1 98.94 89 VAL A C 1
ATOM 615 O O . VAL A 1 89 ? -15.461 -0.55 0.726 1 98.94 89 VAL A O 1
ATOM 618 N N . GLU A 1 90 ? -14.664 -2.027 2.209 1 98.88 90 GLU A N 1
ATOM 619 C CA . GLU A 1 90 ? -15.422 -1.478 3.328 1 98.88 90 GLU A CA 1
ATOM 620 C C . GLU A 1 90 ? -14.5 -1.006 4.445 1 98.88 90 GLU A C 1
ATOM 622 O O . GLU A 1 90 ? -13.672 -1.774 4.938 1 98.88 90 GLU A O 1
ATOM 627 N N . ALA A 1 91 ? -14.664 0.226 4.824 1 98.88 91 ALA A N 1
ATOM 628 C CA . ALA A 1 91 ? -13.867 0.796 5.906 1 98.88 91 ALA A CA 1
ATOM 629 C C . ALA A 1 91 ? -14.758 1.224 7.07 1 98.88 91 ALA A C 1
ATOM 631 O O . ALA A 1 91 ? -15.852 1.744 6.863 1 98.88 91 ALA A O 1
ATOM 632 N N . LYS A 1 92 ? -14.219 1.014 8.242 1 98.81 92 LYS A N 1
ATOM 633 C CA . LYS A 1 92 ? -14.93 1.386 9.461 1 98.81 92 LYS A CA 1
ATOM 634 C C . LYS A 1 92 ? -13.984 2.016 10.477 1 98.81 92 LYS A C 1
ATOM 636 O O . LYS A 1 92 ? -12.961 1.43 10.828 1 98.81 92 LYS A O 1
ATOM 641 N N . LEU A 1 93 ? -14.375 3.135 10.953 1 98.62 93 LEU A N 1
ATOM 642 C CA . LEU A 1 93 ? -13.68 3.771 12.062 1 98.62 93 LEU A CA 1
ATOM 643 C C . LEU A 1 93 ? -13.914 3.008 13.359 1 98.62 93 LEU A C 1
ATOM 645 O O . LEU A 1 93 ? -15.039 2.941 13.852 1 98.62 93 LEU A O 1
ATOM 649 N N . VAL A 1 94 ? -12.898 2.463 13.938 1 98.62 94 VAL A N 1
ATOM 650 C CA . VAL A 1 94 ? -12.969 1.656 15.148 1 98.62 94 VAL A CA 1
ATOM 651 C C . VAL A 1 94 ? -12.898 2.562 16.375 1 98.62 94 VAL A C 1
ATOM 653 O O . VAL A 1 94 ? -13.625 2.352 17.359 1 98.62 94 VAL A O 1
ATOM 656 N N . LYS A 1 95 ? -12.055 3.562 16.25 1 98.44 95 LYS A N 1
ATOM 657 C CA . LYS A 1 95 ? -11.883 4.508 17.344 1 98.44 95 LYS A CA 1
ATOM 658 C C . LYS A 1 95 ? -11.414 5.867 16.844 1 98.44 95 LYS A C 1
ATOM 660 O O . LYS A 1 95 ? -10.484 5.945 16.031 1 98.44 95 LYS A O 1
ATOM 665 N N . LEU A 1 96 ? -12.078 6.855 17.266 1 97.88 96 LEU A N 1
ATOM 666 C CA . LEU A 1 96 ? -11.672 8.242 17.047 1 97.88 96 LEU A CA 1
ATOM 667 C C . LEU A 1 96 ? -11.156 8.859 18.344 1 97.88 96 LEU A C 1
ATOM 669 O O . LEU A 1 96 ? -11.953 9.227 19.219 1 97.88 96 LEU A O 1
ATOM 673 N N . GLY A 1 97 ? -9.875 8.914 18.438 1 97 97 GLY A N 1
ATOM 674 C CA . GLY A 1 97 ? -9.297 9.547 19.609 1 97 97 GLY A CA 1
ATOM 675 C C . GLY A 1 97 ? -9.055 11.031 19.438 1 97 97 GLY A C 1
ATOM 676 O O . GLY A 1 97 ? -9.547 11.641 18.469 1 97 97 GLY A O 1
ATOM 677 N N . ARG A 1 98 ? -8.344 11.562 20.406 1 95.38 98 ARG A N 1
ATOM 678 C CA . ARG A 1 98 ? -8.031 12.984 20.344 1 95.38 98 ARG A CA 1
ATOM 679 C C . ARG A 1 98 ? -7.023 13.273 19.234 1 95.38 98 ARG A C 1
ATOM 681 O O . ARG A 1 98 ? -7.207 14.219 18.453 1 95.38 98 ARG A O 1
ATOM 688 N N . ASP A 1 99 ? -6.023 12.359 19.156 1 96.25 99 ASP A N 1
ATOM 689 C CA . ASP A 1 99 ? -4.914 12.641 18.25 1 96.25 99 ASP A CA 1
ATOM 690 C C . ASP A 1 99 ? -4.742 11.523 17.234 1 96.25 99 ASP A C 1
ATOM 692 O O . ASP A 1 99 ? -4.023 11.68 16.234 1 96.25 99 ASP A O 1
ATOM 696 N N . VAL A 1 100 ? -5.387 10.375 17.562 1 98.25 100 VAL A N 1
ATOM 697 C CA . VAL A 1 100 ? -5.168 9.219 16.703 1 98.25 100 VAL A CA 1
ATOM 698 C C . VAL A 1 100 ? -6.508 8.562 16.359 1 98.25 100 VAL A C 1
ATOM 700 O O . VAL A 1 100 ? -7.406 8.508 17.203 1 98.25 100 VAL A O 1
ATOM 703 N N . ALA A 1 101 ? -6.645 8.109 15.195 1 98.62 101 ALA A N 1
ATOM 704 C CA . ALA A 1 101 ? -7.797 7.316 14.773 1 98.62 101 ALA A CA 1
ATOM 705 C C . ALA A 1 101 ? -7.367 5.934 14.289 1 98.62 101 ALA A C 1
ATOM 707 O O . ALA A 1 101 ? -6.305 5.785 13.688 1 98.62 101 ALA A O 1
ATOM 708 N N . SER A 1 102 ? -8.172 4.961 14.578 1 98.88 102 SER A N 1
ATOM 709 C CA . SER A 1 102 ? -7.965 3.596 14.109 1 98.88 102 SER A CA 1
ATOM 710 C C . SER A 1 102 ? -9.102 3.145 13.195 1 98.88 102 SER A C 1
ATOM 712 O O . SER A 1 102 ? -10.273 3.254 13.555 1 98.88 102 SER A O 1
ATOM 714 N N . ILE A 1 103 ? -8.742 2.635 12.055 1 98.88 103 ILE A N 1
ATOM 715 C CA . ILE A 1 103 ? -9.711 2.246 11.039 1 98.88 103 ILE A CA 1
ATOM 716 C C . ILE A 1 103 ? -9.461 0.801 10.609 1 98.88 103 ILE A C 1
ATOM 718 O O . ILE A 1 103 ? -8.305 0.389 10.445 1 98.88 103 ILE A O 1
ATOM 722 N N . GLU A 1 104 ? -10.508 0.069 10.445 1 98.94 104 GLU A N 1
ATOM 723 C CA . GLU A 1 104 ? -10.445 -1.263 9.852 1 98.94 104 GLU A CA 1
ATOM 724 C C . GLU A 1 104 ? -11.023 -1.265 8.438 1 98.94 104 GLU A C 1
ATOM 726 O O . GLU A 1 104 ? -12.008 -0.579 8.164 1 98.94 104 GLU A O 1
ATOM 731 N N . VAL A 1 105 ? -10.43 -2.033 7.551 1 98.94 105 VAL A N 1
ATOM 732 C CA . VAL A 1 105 ? -10.859 -2.123 6.156 1 98.94 105 VAL A CA 1
ATOM 733 C C . VAL A 1 105 ? -10.93 -3.588 5.73 1 98.94 105 VAL A C 1
ATOM 735 O O . VAL A 1 105 ? -10.047 -4.379 6.062 1 98.94 105 VAL A O 1
ATOM 738 N N . ALA A 1 106 ? -11.938 -3.926 5.051 1 99 106 ALA A N 1
ATOM 739 C CA . ALA A 1 106 ? -12.086 -5.25 4.449 1 99 106 ALA A CA 1
ATOM 740 C C . ALA A 1 106 ? -12.305 -5.145 2.941 1 99 106 ALA A C 1
ATOM 742 O O . ALA A 1 106 ? -13.039 -4.273 2.475 1 99 106 ALA A O 1
ATOM 743 N N . LEU A 1 107 ? -11.672 -5.988 2.186 1 99 107 LEU A N 1
ATOM 744 C CA . LEU A 1 107 ? -11.859 -6.113 0.745 1 99 107 LEU A CA 1
ATOM 745 C C . LEU A 1 107 ? -12.438 -7.477 0.387 1 99 107 LEU A C 1
ATOM 747 O O . LEU A 1 107 ? -11.93 -8.508 0.832 1 99 107 LEU A O 1
ATOM 751 N N . ARG A 1 108 ? -13.438 -7.434 -0.436 1 98.94 108 ARG A N 1
ATOM 752 C CA . ARG A 1 108 ? -14.094 -8.664 -0.851 1 98.94 108 ARG A CA 1
ATOM 753 C C . ARG A 1 108 ? -14.297 -8.695 -2.363 1 98.94 108 ARG A C 1
ATOM 755 O O . ARG A 1 108 ? -14.461 -7.652 -2.994 1 98.94 108 ARG A O 1
ATOM 762 N N . ASP A 1 109 ? -14.305 -9.891 -2.857 1 98.69 109 ASP A N 1
ATOM 763 C CA . ASP A 1 109 ? -14.742 -10.117 -4.234 1 98.69 109 ASP A CA 1
ATOM 764 C C . ASP A 1 109 ? -16.25 -9.922 -4.367 1 98.69 109 ASP A C 1
ATOM 766 O O . ASP A 1 109 ? -17.031 -10.617 -3.717 1 98.69 109 ASP A O 1
ATOM 770 N N . ASP A 1 110 ? -16.594 -9.055 -5.191 1 98.5 110 ASP A N 1
ATOM 771 C CA . ASP A 1 110 ? -18 -8.719 -5.32 1 98.5 110 ASP A CA 1
ATOM 772 C C . ASP A 1 110 ? -18.812 -9.93 -5.77 1 98.5 110 ASP A C 1
ATOM 774 O O . ASP A 1 110 ? -19.922 -10.156 -5.289 1 98.5 110 ASP A O 1
ATOM 778 N N . ALA A 1 111 ? -18.266 -10.672 -6.66 1 97.31 111 ALA A N 1
ATOM 779 C CA . ALA A 1 111 ? -18.984 -11.789 -7.27 1 97.31 111 ALA A CA 1
ATOM 780 C C . ALA A 1 111 ? -19.125 -12.945 -6.285 1 97.31 111 ALA A C 1
ATOM 782 O O . ALA A 1 111 ? -20.219 -13.5 -6.125 1 97.31 111 ALA A O 1
ATOM 783 N N . SER A 1 112 ? -18.109 -13.352 -5.578 1 96.44 112 SER A N 1
ATOM 784 C CA . SER A 1 112 ? -18.109 -14.555 -4.758 1 96.44 112 SER A CA 1
ATOM 785 C C . SER A 1 112 ? -18.375 -14.227 -3.293 1 96.44 112 SER A C 1
ATOM 787 O O . SER A 1 112 ? -18.734 -15.109 -2.512 1 96.44 112 SER A O 1
ATOM 789 N N . GLY A 1 113 ? -18.078 -13 -2.916 1 97.81 113 GLY A N 1
ATOM 790 C CA . GLY A 1 113 ? -18.141 -12.633 -1.51 1 97.81 113 GLY A CA 1
ATOM 791 C C . GLY A 1 113 ? -16.891 -13.023 -0.736 1 97.81 113 GLY A C 1
ATOM 792 O O . GLY A 1 113 ? -16.781 -12.727 0.455 1 97.81 113 GLY A O 1
ATOM 793 N N . ALA A 1 114 ? -15.891 -13.594 -1.436 1 98.06 114 ALA A N 1
ATOM 794 C CA . ALA A 1 114 ? -14.672 -14.047 -0.769 1 98.06 114 ALA A CA 1
ATOM 795 C C . ALA A 1 114 ? -13.883 -12.867 -0.2 1 98.06 114 ALA A C 1
ATOM 797 O O . ALA A 1 114 ? -13.742 -11.836 -0.855 1 98.06 114 ALA A O 1
ATOM 798 N N . LEU A 1 115 ? -13.453 -13.055 1.074 1 98.88 115 LEU A N 1
ATOM 799 C CA . LEU A 1 115 ? -12.562 -12.07 1.678 1 98.88 115 LEU A CA 1
ATOM 800 C C . LEU A 1 115 ? -11.195 -12.086 1.01 1 98.88 115 LEU A C 1
ATOM 802 O O . LEU A 1 115 ? -10.508 -13.109 1.024 1 98.88 115 LEU A O 1
ATOM 806 N N . VAL A 1 116 ? -10.844 -11.023 0.445 1 98.81 116 VAL A N 1
ATOM 807 C CA . VAL A 1 116 ? -9.609 -10.891 -0.319 1 98.81 116 VAL A CA 1
ATOM 808 C C . VAL A 1 116 ? -8.484 -10.43 0.6 1 98.81 116 VAL A C 1
ATOM 810 O O . VAL A 1 116 ? -7.367 -10.961 0.542 1 98.81 116 VAL A O 1
ATOM 813 N N . ALA A 1 117 ? -8.742 -9.445 1.446 1 98.94 117 ALA A N 1
ATOM 814 C CA . ALA A 1 117 ? -7.758 -8.852 2.35 1 98.94 117 ALA A CA 1
ATOM 815 C C . ALA A 1 117 ? -8.438 -8.102 3.49 1 98.94 117 ALA A C 1
ATOM 817 O O . ALA A 1 117 ? -9.609 -7.73 3.385 1 98.94 117 ALA A O 1
ATOM 818 N N . THR A 1 118 ? -7.773 -7.941 4.539 1 98.94 118 THR A N 1
ATOM 819 C CA . THR A 1 118 ? -8.141 -7.035 5.625 1 98.94 118 THR A CA 1
ATOM 820 C C . THR A 1 118 ? -6.973 -6.113 5.973 1 98.94 118 THR A C 1
ATOM 822 O O . THR A 1 118 ? -5.816 -6.43 5.691 1 98.94 118 THR A O 1
ATOM 825 N N . GLY A 1 119 ? -7.277 -4.973 6.508 1 98.94 119 GLY A N 1
ATOM 826 C CA . GLY A 1 119 ? -6.223 -4.047 6.895 1 98.94 119 GLY A CA 1
ATOM 827 C C . GLY A 1 119 ? -6.633 -3.107 8.016 1 98.94 119 GLY A C 1
ATOM 828 O O . GLY A 1 119 ? -7.816 -2.992 8.328 1 98.94 119 GLY A O 1
ATOM 829 N N . THR A 1 120 ? -5.672 -2.561 8.625 1 98.94 120 THR A N 1
ATOM 830 C CA . THR A 1 120 ? -5.855 -1.489 9.602 1 98.94 120 THR A CA 1
ATOM 831 C C . THR A 1 120 ? -5.066 -0.248 9.195 1 98.94 120 THR A C 1
ATOM 833 O O . THR A 1 120 ? -3.994 -0.357 8.594 1 98.94 120 THR A O 1
ATOM 836 N N . HIS A 1 121 ? -5.633 0.83 9.453 1 98.94 121 HIS A N 1
ATOM 837 C CA . HIS A 1 121 ? -5.035 2.137 9.188 1 98.94 121 HIS A CA 1
ATOM 838 C C . HIS A 1 121 ? -5.094 3.025 10.422 1 98.94 121 HIS A C 1
ATOM 840 O O . HIS A 1 121 ? -6.18 3.385 10.891 1 98.94 121 HIS A O 1
ATOM 846 N N . MET A 1 122 ? -3.926 3.324 10.984 1 98.94 122 MET A N 1
ATOM 847 C CA . MET A 1 122 ? -3.814 4.266 12.094 1 98.94 122 MET A CA 1
ATOM 848 C C . MET A 1 122 ? -3.357 5.637 11.602 1 98.94 122 MET A C 1
ATOM 850 O O . MET A 1 122 ? -2.357 5.742 10.891 1 98.94 122 MET A O 1
ATOM 854 N N . LYS A 1 123 ? -4.094 6.645 11.984 1 98.38 123 LYS A N 1
ATOM 855 C CA . LYS A 1 123 ? -3.793 7.98 11.484 1 98.38 123 LYS A CA 1
ATOM 856 C C . LYS A 1 123 ? -3.635 8.977 12.633 1 98.38 123 LYS A C 1
ATOM 858 O O . LYS A 1 123 ? -4.41 8.953 13.594 1 98.38 123 LYS A O 1
ATOM 863 N N . LYS A 1 124 ? -2.594 9.773 12.508 1 97.69 124 LYS A N 1
ATOM 864 C CA . LYS A 1 124 ? -2.51 10.977 13.328 1 97.69 124 LYS A CA 1
ATOM 865 C C . LYS A 1 124 ? -3.443 12.07 12.812 1 97.69 124 LYS A C 1
ATOM 867 O O . LYS A 1 124 ? -3.389 12.43 11.633 1 97.69 124 LYS A O 1
ATOM 872 N N . LEU A 1 125 ? -4.234 12.586 13.664 1 96.75 125 LEU A N 1
ATOM 873 C CA . LEU A 1 125 ? -5.176 13.625 13.266 1 96.75 125 LEU A CA 1
ATOM 874 C C . LEU A 1 125 ? -4.48 14.984 13.188 1 96.75 125 LEU A C 1
ATOM 876 O O . LEU A 1 125 ? -3.754 15.367 14.109 1 96.75 125 LEU A O 1
ATOM 880 N N . VAL A 1 126 ? -4.652 15.586 12.031 1 90.69 126 VAL A N 1
ATOM 881 C CA . VAL A 1 126 ? -4.023 16.891 11.82 1 90.69 126 VAL A CA 1
ATOM 882 C C . VAL A 1 126 ? -5.039 17.859 11.227 1 90.69 126 VAL A C 1
ATOM 884 O O . VAL A 1 126 ? -5.758 17.516 10.281 1 90.69 126 VAL A O 1
ATOM 887 N N . GLY A 1 127 ? -5.203 18.969 11.867 1 83.25 127 GLY A N 1
ATOM 888 C CA . GLY A 1 127 ? -6.043 20.016 11.305 1 83.25 127 GLY A CA 1
ATOM 889 C C . GLY A 1 127 ? -5.406 20.734 10.125 1 83.25 127 GLY A C 1
ATOM 890 O O . GLY A 1 127 ? -4.199 20.609 9.898 1 83.25 127 GLY A O 1
ATOM 891 N N . ALA A 1 128 ? -6.191 21.391 9.242 1 72.44 128 ALA A N 1
ATOM 892 C CA . ALA A 1 128 ? -5.688 22.078 8.062 1 72.44 128 ALA A CA 1
ATOM 893 C C . ALA A 1 128 ? -4.574 23.062 8.43 1 72.44 128 ALA A C 1
ATOM 895 O O . ALA A 1 128 ? -3.547 23.125 7.75 1 72.44 128 ALA A O 1
ATOM 896 N N . SER A 1 129 ? -4.758 23.766 9.477 1 69.75 129 SER A N 1
ATOM 897 C CA . SER A 1 129 ? -3.752 24.719 9.93 1 69.75 129 SER A CA 1
ATOM 898 C C . SER A 1 129 ? -2.484 24.016 10.398 1 69.75 129 SER A C 1
ATOM 900 O O . SER A 1 129 ? -1.375 24.484 10.133 1 69.75 129 SER A O 1
ATOM 902 N N . ASP A 1 130 ? -2.723 22.922 10.922 1 69.75 130 ASP A N 1
ATOM 903 C CA . ASP A 1 130 ? -1.607 22.172 11.492 1 69.75 130 ASP A CA 1
ATOM 904 C C . ASP A 1 130 ? -0.804 21.469 10.406 1 69.75 130 ASP A C 1
ATOM 906 O O . ASP A 1 130 ? 0.411 21.297 10.531 1 69.75 130 ASP A O 1
ATOM 910 N N . LEU A 1 131 ? -1.453 21.25 9.398 1 67.75 131 LEU A N 1
ATOM 911 C CA . LEU A 1 131 ? -0.768 20.562 8.305 1 67.75 131 LEU A CA 1
ATOM 912 C C . LEU A 1 131 ? 0.263 21.484 7.656 1 67.75 131 LEU A C 1
ATOM 914 O O . LEU A 1 131 ? 1.373 21.047 7.34 1 67.75 131 LEU A O 1
ATOM 918 N N . SER A 1 132 ? -0.168 22.703 7.441 1 69.19 132 SER A N 1
ATOM 919 C CA . SER A 1 132 ? 0.768 23.688 6.883 1 69.19 132 SER A CA 1
ATOM 920 C C . SER A 1 132 ? 2.006 23.828 7.762 1 69.19 132 SER A C 1
ATOM 922 O O . SER A 1 132 ? 3.129 23.891 7.258 1 69.19 132 SER A O 1
ATOM 924 N N . GLN A 1 133 ? 1.787 23.891 9.016 1 65.69 133 GLN A N 1
ATOM 925 C CA . GLN A 1 133 ? 2.885 24.031 9.961 1 65.69 133 GLN A CA 1
ATOM 926 C C . GLN A 1 133 ? 3.75 22.766 9.977 1 65.69 133 GLN A C 1
ATOM 928 O O . GLN A 1 133 ? 4.977 22.859 10.055 1 65.69 133 GLN A O 1
ATOM 933 N N . PHE A 1 134 ? 3.074 21.781 9.891 1 64.19 134 PHE A N 1
ATOM 934 C CA . PHE A 1 134 ? 3.756 20.484 9.875 1 64.19 134 PHE A CA 1
ATOM 935 C C . PHE A 1 134 ? 4.688 20.375 8.672 1 64.19 134 PHE A C 1
ATOM 937 O O . PHE A 1 134 ? 5.852 20 8.812 1 64.19 134 PHE A O 1
ATOM 944 N N . PHE A 1 135 ? 4.27 20.812 7.617 1 67.75 135 PHE A N 1
ATOM 945 C CA . PHE A 1 135 ? 5.07 20.75 6.398 1 67.75 135 PHE A CA 1
ATOM 946 C C . PHE A 1 135 ? 6.172 21.797 6.414 1 67.75 135 PHE A C 1
ATOM 948 O O . PHE A 1 135 ? 7.27 21.562 5.91 1 67.75 135 PHE A O 1
ATOM 955 N N . ARG A 1 136 ? 5.828 22.922 7.035 1 67.12 136 ARG A N 1
ATOM 956 C CA . ARG A 1 136 ? 6.859 23.938 7.188 1 67.12 136 ARG A CA 1
ATOM 957 C C . ARG A 1 136 ? 7.992 23.453 8.086 1 67.12 136 ARG A C 1
ATOM 959 O O . ARG A 1 136 ? 9.164 23.672 7.785 1 67.12 136 ARG A O 1
ATOM 9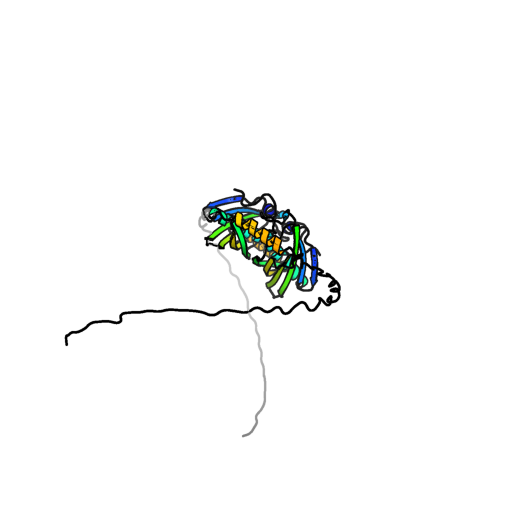66 N N . ALA A 1 137 ? 7.695 22.844 9.07 1 63.5 137 ALA A N 1
ATOM 967 C CA . ALA A 1 137 ? 8.695 22.266 9.977 1 63.5 137 ALA A CA 1
ATOM 968 C C . ALA A 1 137 ? 9.531 21.219 9.266 1 63.5 137 ALA A C 1
ATOM 970 O O . ALA A 1 137 ? 10.742 21.125 9.477 1 63.5 137 ALA A O 1
ATOM 971 N N . LEU A 1 138 ? 8.859 20.609 8.445 1 62.31 138 LEU A N 1
ATOM 972 C CA . LEU A 1 138 ? 9.523 19.594 7.648 1 62.31 138 LEU A CA 1
ATOM 973 C C . LEU A 1 138 ? 10.523 20.219 6.676 1 62.31 138 LEU A C 1
ATOM 975 O O . LEU A 1 138 ? 11.625 19.719 6.496 1 62.31 138 LEU A O 1
ATOM 979 N N . GLU A 1 139 ? 10.102 21.219 6.117 1 62.19 139 GLU A N 1
ATOM 980 C CA . GLU A 1 139 ? 10.953 21.969 5.199 1 62.19 139 GLU A CA 1
ATOM 981 C C . GLU A 1 139 ? 12.172 22.547 5.918 1 62.19 139 GLU A C 1
ATOM 983 O O . GLU A 1 139 ? 13.281 22.547 5.379 1 62.19 139 GLU A O 1
ATOM 988 N N . GLN A 1 140 ? 11.898 22.953 7.051 1 62.53 140 GLN A N 1
ATOM 989 C CA . GLN A 1 140 ? 12.969 23.547 7.84 1 62.53 140 GLN A CA 1
ATOM 990 C C . GLN A 1 140 ? 13.961 22.5 8.312 1 62.53 140 GLN A C 1
ATOM 992 O O . GLN A 1 140 ? 15.156 22.766 8.438 1 62.53 140 GLN A O 1
ATOM 997 N N . GLN A 1 141 ? 13.414 21.375 8.562 1 57.81 141 GLN A N 1
ATOM 998 C CA . GLN A 1 141 ? 14.297 20.281 8.953 1 57.81 141 GLN A CA 1
ATOM 999 C C . GLN A 1 141 ? 15.188 19.844 7.789 1 57.81 141 GLN A C 1
ATOM 1001 O O . GLN A 1 141 ? 16.281 19.312 8 1 57.81 141 GLN A O 1
ATOM 1006 N N . GLN A 1 142 ? 14.648 19.859 6.633 1 56.19 142 GLN A N 1
ATOM 1007 C CA . GLN A 1 142 ? 15.383 19.469 5.434 1 56.19 142 GLN A CA 1
ATOM 1008 C C . GLN A 1 142 ? 16.469 20.484 5.102 1 56.19 142 GLN A C 1
ATOM 1010 O O . GLN A 1 142 ? 17.359 20.219 4.285 1 56.19 142 GLN A O 1
ATOM 1015 N N . GLN A 1 143 ? 16.359 21.672 5.582 1 52.09 143 GLN A N 1
ATOM 1016 C CA . GLN A 1 143 ? 17.453 22.625 5.355 1 52.09 143 GLN A CA 1
ATOM 1017 C C . GLN A 1 143 ? 18.641 22.312 6.258 1 52.09 143 GLN A C 1
ATOM 1019 O O . GLN A 1 143 ? 18.516 22.281 7.484 1 52.09 143 GLN A O 1
ATOM 1024 N N . PRO A 1 144 ? 19.578 21.547 5.703 1 51.31 144 PRO A N 1
ATOM 1025 C CA . PRO A 1 144 ? 20.766 21.391 6.535 1 51.31 144 PRO A CA 1
ATOM 1026 C C . PRO A 1 144 ? 21.109 22.641 7.332 1 51.31 144 PRO A C 1
ATOM 1028 O O . PRO A 1 144 ? 20.875 23.766 6.863 1 51.31 144 PRO A O 1
ATOM 1031 N N . ASP A 1 145 ? 21.062 22.578 8.602 1 47.25 145 ASP A N 1
ATOM 1032 C CA . ASP A 1 145 ? 21.656 23.688 9.336 1 47.25 145 ASP A CA 1
ATOM 1033 C C . ASP A 1 145 ? 22.844 24.281 8.57 1 47.25 145 ASP A C 1
ATOM 1035 O O . ASP A 1 145 ? 23.859 23.609 8.375 1 47.25 145 ASP A O 1
ATOM 1039 N N . ALA A 1 146 ? 22.703 25.078 7.609 1 43.19 146 ALA A N 1
ATOM 1040 C CA . ALA A 1 146 ? 23.859 25.875 7.223 1 43.19 146 ALA A CA 1
ATOM 1041 C C . ALA A 1 146 ? 24.719 26.234 8.438 1 43.19 146 ALA A C 1
ATOM 1043 O O . ALA A 1 146 ? 24.312 27.016 9.281 1 43.19 146 ALA A O 1
ATOM 1044 N N . VAL A 1 147 ? 25.422 25.25 8.93 1 41.69 147 VAL A N 1
ATOM 1045 C CA . VAL A 1 147 ? 26.5 25.688 9.805 1 41.69 147 VAL A CA 1
ATOM 1046 C C . VAL A 1 147 ? 27.047 27.031 9.305 1 41.69 147 VAL A C 1
ATOM 1048 O O . VAL A 1 147 ? 27.531 27.125 8.172 1 41.69 147 VAL A O 1
ATOM 1051 N N . GLU A 1 148 ? 26.453 28.141 9.648 1 40.66 148 GLU A N 1
ATOM 1052 C CA . GLU A 1 148 ? 27.172 29.406 9.586 1 40.66 148 GLU A CA 1
ATOM 1053 C C . GLU A 1 148 ? 28.672 29.188 9.773 1 40.66 148 GLU A C 1
ATOM 1055 O O . GLU A 1 148 ? 29.141 28.859 10.867 1 40.66 148 GLU A O 1
ATOM 1060 N N . THR A 1 149 ? 29.281 28.453 8.836 1 39.44 149 THR A N 1
ATOM 1061 C CA . THR A 1 149 ? 30.719 28.625 8.82 1 39.44 149 THR A CA 1
ATOM 1062 C C . THR A 1 149 ? 31.078 30.109 8.891 1 39.44 149 THR A C 1
ATOM 1064 O O . THR A 1 149 ? 30.953 30.844 7.898 1 39.44 149 THR A O 1
ATOM 1067 N N . GLN A 1 150 ? 30.484 30.891 9.805 1 36.09 150 GLN A N 1
ATOM 1068 C CA . GLN A 1 150 ? 31.125 32.156 10.117 1 36.09 150 GLN A CA 1
ATOM 1069 C C . GLN A 1 150 ? 32.656 32.031 10.133 1 36.09 150 GLN A C 1
ATOM 1071 O O . GLN A 1 150 ? 33.188 31.312 10.977 1 36.09 150 GLN A O 1
ATOM 1076 N N . GLN A 1 151 ? 33.25 31.828 8.922 1 35.16 151 GLN A N 1
ATOM 1077 C CA . GLN A 1 151 ? 34.688 32.156 8.781 1 35.16 151 GLN A CA 1
ATOM 1078 C C . GLN A 1 151 ? 35.031 33.406 9.57 1 35.16 151 GLN A C 1
ATOM 1080 O O . GLN A 1 151 ? 34.656 34.531 9.172 1 35.16 151 GLN A O 1
ATOM 1085 N N . SER A 1 152 ? 34.719 33.469 10.875 1 37.97 152 SER A N 1
ATOM 1086 C CA . SER A 1 152 ? 35.344 34.5 11.695 1 37.97 152 SER A CA 1
ATOM 1087 C C . SER A 1 152 ? 36.844 34.656 11.367 1 37.97 152 SER A C 1
ATOM 1089 O O . SER A 1 152 ? 37.688 33.938 11.906 1 37.97 152 SER A O 1
ATOM 1091 N N . THR A 1 153 ? 37.156 34.594 10.078 1 36.88 153 THR A N 1
ATOM 1092 C CA . THR A 1 153 ? 38.531 34.938 9.781 1 36.88 153 THR A CA 1
ATOM 1093 C C . THR A 1 153 ? 38.875 36.312 10.375 1 36.88 153 THR A C 1
ATOM 1095 O O . THR A 1 153 ? 38.969 37.312 9.641 1 36.88 153 THR A O 1
ATOM 1098 N N . GLN A 1 154 ? 38.031 36.938 11.203 1 33.72 154 GLN A N 1
ATOM 1099 C CA . GLN A 1 154 ? 38.562 38.25 11.602 1 33.72 154 GLN A CA 1
ATOM 1100 C C . GLN A 1 154 ? 39.969 38.094 12.164 1 33.72 154 GLN A C 1
ATOM 1102 O O . GLN A 1 154 ? 40.188 37.406 13.164 1 33.72 154 GLN A O 1
ATOM 1107 N N . LEU A 1 155 ? 40.969 38.094 11.25 1 34.34 155 LEU A N 1
ATOM 1108 C CA . LEU A 1 155 ? 42.344 38.25 11.711 1 34.34 155 LEU A CA 1
ATOM 1109 C C . LEU A 1 155 ? 42.406 39.281 12.844 1 34.34 155 LEU A C 1
ATOM 1111 O O . LEU A 1 155 ? 41.875 40.375 12.734 1 34.34 155 LEU A O 1
ATOM 1115 N N . PRO A 1 156 ? 42.594 38.812 14.078 1 34.09 156 PRO A N 1
ATOM 1116 C CA . PRO A 1 156 ? 42.719 39.781 15.164 1 34.09 156 PRO A CA 1
ATOM 1117 C C . PRO A 1 156 ? 43.594 40.969 14.805 1 34.09 156 PRO A C 1
ATOM 1119 O O . PRO A 1 156 ? 44.688 40.812 14.289 1 34.09 156 PRO A O 1
ATOM 1122 N N . ALA A 1 157 ? 43 42.062 14.266 1 35.28 157 ALA A N 1
ATOM 1123 C CA . ALA A 1 157 ? 43.781 43.281 14.055 1 35.28 157 ALA A CA 1
ATOM 1124 C C . ALA A 1 157 ? 44.781 43.5 15.18 1 35.28 157 ALA A C 1
ATOM 1126 O O . ALA A 1 157 ? 44.469 43.25 16.344 1 35.28 157 ALA A O 1
ATOM 1127 N N . ALA A 1 158 ? 46.094 43.438 14.883 1 33.59 158 ALA A N 1
ATOM 1128 C CA . ALA A 1 158 ? 47.219 43.719 15.781 1 33.59 158 ALA A CA 1
ATOM 1129 C C . ALA A 1 158 ? 46.906 44.938 16.672 1 33.59 158 ALA A C 1
ATOM 1131 O O . ALA A 1 158 ? 46.531 46 16.188 1 33.59 158 ALA A O 1
ATOM 1132 N N . GLN A 1 159 ? 46.312 44.656 17.859 1 33.12 159 GLN A N 1
ATOM 1133 C CA . GLN A 1 159 ? 46.062 45.688 18.875 1 33.12 159 GLN A CA 1
ATOM 1134 C C . GLN A 1 159 ? 47.25 46.656 18.969 1 33.12 159 GLN A C 1
ATOM 1136 O O . GLN A 1 159 ? 48.406 46.25 19.062 1 33.12 159 GLN A O 1
ATOM 1141 N N . PRO A 1 160 ? 47.125 47.812 18.312 1 32.41 160 PRO A N 1
ATOM 1142 C CA . PRO A 1 160 ? 48.25 48.75 18.469 1 32.41 160 PRO A CA 1
ATOM 1143 C C . PRO A 1 160 ? 48.719 48.844 19.906 1 32.41 160 PRO A C 1
ATOM 1145 O O . PRO A 1 160 ? 47.969 48.531 20.844 1 32.41 160 PRO A O 1
ATOM 1148 N N . ALA A 1 161 ? 50.094 48.906 20.078 1 28.8 161 ALA A N 1
ATOM 1149 C CA . ALA A 1 161 ? 50.875 49.031 21.328 1 28.8 161 ALA A CA 1
ATOM 1150 C C . ALA A 1 161 ? 50.219 50 22.281 1 28.8 161 ALA A C 1
ATOM 1152 O O . ALA A 1 161 ? 49.562 50.938 21.859 1 28.8 161 ALA A O 1
ATOM 1153 N N . PRO A 1 162 ? 50.125 49.562 23.547 1 29.44 162 PRO A N 1
ATOM 1154 C CA . PRO A 1 162 ? 49.562 50.188 24.75 1 29.44 162 PRO A CA 1
ATOM 1155 C C . PRO A 1 162 ? 50.062 51.625 24.938 1 29.44 162 PRO A C 1
ATOM 1157 O O . PRO A 1 162 ? 51.281 51.844 24.938 1 29.44 162 PRO A O 1
ATOM 1160 N N . GLN A 1 163 ? 49.531 52.5 24.047 1 23.55 163 GLN A N 1
ATOM 1161 C CA . GLN A 1 163 ? 50.125 53.812 24.375 1 23.55 163 GLN A CA 1
ATOM 1162 C C . GLN A 1 163 ? 50.156 54.031 25.875 1 23.55 163 GLN A C 1
ATOM 1164 O O . GLN A 1 163 ? 49.219 53.656 26.594 1 23.55 163 GLN A O 1
ATOM 1169 N N . GLN A 1 164 ? 51.406 54.281 26.391 1 24.58 164 GLN A N 1
ATOM 1170 C CA . GLN A 1 164 ? 51.906 54.594 27.734 1 24.58 164 GLN A CA 1
ATOM 1171 C C . GLN A 1 164 ? 51.094 55.719 28.359 1 24.58 164 GLN A C 1
ATOM 1173 O O . GLN A 1 164 ? 51.25 56.906 27.984 1 24.58 164 GLN A O 1
ATOM 1178 N N . GLN A 1 165 ? 49.719 55.625 28.234 1 22.22 165 GLN A N 1
ATOM 1179 C CA . GLN A 1 165 ? 49.156 56.812 28.828 1 22.22 165 GLN A CA 1
ATOM 1180 C C . GLN A 1 165 ? 49.719 57.094 30.203 1 22.22 165 GLN A C 1
ATOM 1182 O O . GLN A 1 165 ? 49.969 56.156 30.969 1 22.22 165 GLN A O 1
ATOM 1187 N N . GLN A 1 166 ? 50.188 58.375 30.312 1 20.41 166 GLN A N 1
ATOM 1188 C CA . GLN A 1 166 ? 50.844 59.125 31.391 1 20.41 166 GLN A CA 1
ATOM 1189 C C . GLN A 1 166 ? 50.094 58.969 32.688 1 20.41 166 GLN A C 1
ATOM 1191 O O . GLN A 1 166 ? 48.875 58.688 32.688 1 20.41 166 GLN A O 1
ATOM 1196 N N . PRO A 1 167 ? 50.781 59.312 33.812 1 23.84 167 PRO A N 1
ATOM 1197 C CA . PRO A 1 167 ? 50.781 59.156 35.25 1 23.84 167 PRO A CA 1
ATOM 1198 C C . PRO A 1 167 ? 49.625 59.875 35.938 1 23.84 167 PRO A C 1
ATOM 1200 O O . PRO A 1 167 ? 49.5 59.875 37.156 1 23.84 167 PRO A O 1
ATOM 1203 N N . GLY A 1 168 ? 48.562 60.281 35.094 1 18.53 168 GLY A N 1
ATOM 1204 C CA . GLY A 1 168 ? 48.094 61.438 35.844 1 18.53 168 GLY A CA 1
ATOM 1205 C C . GLY A 1 168 ? 47.812 61.094 37.312 1 18.53 168 GLY A C 1
ATOM 1206 O O . GLY A 1 168 ? 47.688 59.938 37.688 1 18.53 168 GLY A O 1
ATOM 1207 N N . GLN A 1 169 ? 47.531 62.344 38.031 1 17.67 169 GLN A N 1
ATOM 1208 C CA . GLN A 1 169 ? 47.562 63 39.312 1 17.67 169 GLN A CA 1
ATOM 1209 C C . GLN A 1 169 ? 46.562 62.375 40.281 1 17.67 169 GLN A C 1
ATOM 1211 O O . GLN A 1 169 ? 45.469 61.906 39.875 1 17.67 169 GLN A O 1
ATOM 1216 N N . GLN A 1 170 ? 47 62.25 41.562 1 17.98 170 GLN A N 1
ATOM 1217 C CA . GLN A 1 170 ? 46.812 61.75 42.938 1 17.98 170 GLN A CA 1
ATOM 1218 C C . GLN A 1 170 ? 45.594 62.375 43.594 1 17.98 170 GLN A C 1
ATOM 1220 O O . GLN A 1 170 ? 45.25 62.062 44.719 1 17.98 170 GLN A O 1
ATOM 1225 N N . ARG A 1 171 ? 44.875 63.438 42.969 1 16.84 171 ARG A N 1
ATOM 1226 C CA . ARG A 1 171 ? 44.5 64.312 44.094 1 16.84 171 ARG A CA 1
ATOM 1227 C C . ARG A 1 171 ? 43.656 63.531 45.094 1 16.84 171 ARG A C 1
ATOM 1229 O O . ARG A 1 171 ? 43 62.562 44.75 1 16.84 171 ARG A O 1
ATOM 1236 N N . GLN A 1 172 ? 43.438 64.375 46.281 1 15.73 172 GLN A N 1
ATOM 1237 C CA . GLN A 1 172 ? 43.406 64.5 47.75 1 15.73 172 GLN A CA 1
ATOM 1238 C C . GLN A 1 172 ? 42.062 64.062 48.312 1 15.73 172 GLN A C 1
ATOM 1240 O O . GLN A 1 172 ? 41.969 63.281 49.281 1 15.73 172 GLN A O 1
ATOM 1245 N N . HIS A 1 173 ? 41 64.938 48.156 1 16.64 173 HIS A N 1
ATOM 1246 C CA . HIS A 1 173 ? 40.562 65.562 49.406 1 16.64 173 HIS A CA 1
ATOM 1247 C C . HIS A 1 173 ? 39.688 64.625 50.219 1 16.64 173 HIS A C 1
ATOM 1249 O O . HIS A 1 173 ? 39.094 63.688 49.656 1 16.64 173 HIS A O 1
ATOM 1255 N N . LYS A 1 174 ? 39.312 65.25 51.406 1 15.55 174 LYS A N 1
ATOM 1256 C CA . LYS A 1 174 ? 39.188 65.188 52.844 1 15.55 174 LYS A CA 1
ATOM 1257 C C . LYS A 1 174 ? 37.844 64.5 53.25 1 15.55 174 LYS A C 1
ATOM 1259 O O . LYS A 1 174 ? 37.844 63.562 54.031 1 15.55 174 LYS A O 1
ATOM 1264 N N . ALA A 1 175 ? 36.906 65.438 53.812 1 15.49 175 ALA A N 1
ATOM 1265 C CA . ALA A 1 175 ? 36.625 65.625 55.219 1 15.49 175 ALA A CA 1
ATOM 1266 C C . ALA A 1 175 ? 35.469 64.688 55.656 1 15.49 175 ALA A C 1
ATOM 1268 O O . ALA A 1 175 ? 35.625 63.906 56.594 1 15.49 175 ALA A O 1
ATOM 1269 N N . GLN A 1 176 ? 34.469 65.438 56.188 1 15.52 176 GLN A N 1
ATOM 1270 C CA . GLN A 1 176 ? 34 65.625 57.562 1 15.52 176 GLN A CA 1
ATOM 1271 C C . GLN A 1 176 ? 32.938 64.562 57.906 1 15.52 176 GLN A C 1
ATOM 1273 O O . GLN A 1 176 ? 32.281 64.062 57.031 1 15.52 176 GLN A O 1
ATOM 1278 N N . LYS A 1 177 ? 32.5 64.688 59.188 1 15.12 177 LYS A N 1
ATOM 1279 C CA . LYS A 1 177 ? 32.25 64.125 60.531 1 15.12 177 LYS A CA 1
ATOM 1280 C C . LYS A 1 177 ? 30.812 63.625 60.625 1 15.12 177 LYS A C 1
ATOM 1282 O O . LYS A 1 177 ? 30.578 62.5 61.031 1 15.12 177 LYS A O 1
ATOM 1287 N N . GLN A 1 178 ? 29.844 64.625 61.031 1 14.91 178 GLN A N 1
ATOM 1288 C CA . GLN A 1 178 ? 29.312 64.562 62.406 1 14.91 178 GLN A CA 1
ATOM 1289 C C . GLN A 1 178 ? 28.172 63.562 62.531 1 14.91 178 GLN A C 1
ATOM 1291 O O . GLN A 1 178 ? 28.203 62.688 63.406 1 14.91 178 GLN A O 1
ATOM 1296 N N . GLN A 1 179 ? 26.984 64.188 63 1 15.16 179 GLN A N 1
ATOM 1297 C CA . GLN A 1 179 ? 26.375 64.125 64.312 1 15.16 179 GLN A CA 1
ATOM 1298 C C . GLN A 1 179 ? 25.359 63 64.438 1 15.16 179 GLN A C 1
ATOM 1300 O O . GLN A 1 179 ? 24.953 62.438 63.406 1 15.16 179 GLN A O 1
ATOM 1305 N N . GLN A 1 180 ? 24.141 63.406 64.938 1 15.26 180 GLN A N 1
ATOM 1306 C CA . GLN A 1 180 ? 23.578 63.25 66.312 1 15.26 180 GLN A CA 1
ATOM 1307 C C . GLN A 1 180 ? 22.609 62.062 66.312 1 15.26 180 GLN A C 1
ATOM 1309 O O . GLN A 1 180 ? 22.219 61.531 65.312 1 15.26 180 GLN A O 1
ATOM 1314 N N . GLN A 1 181 ? 21.359 62.406 66.812 1 15.57 181 GLN A N 1
ATOM 1315 C CA . GLN A 1 181 ? 20.766 62.188 68.125 1 15.57 181 GLN A CA 1
ATOM 1316 C C . GLN A 1 181 ? 19.906 60.938 68.125 1 15.57 181 GLN A C 1
ATOM 1318 O O . GLN A 1 181 ? 19.5 60.438 67.062 1 15.57 181 GLN A O 1
ATOM 1323 N N . ASP A 1 182 ? 18.797 61.031 68.875 1 15.61 182 ASP A N 1
ATOM 1324 C CA . ASP A 1 182 ? 18.375 60.594 70.188 1 15.61 182 ASP A CA 1
ATOM 1325 C C . ASP A 1 182 ? 17.453 59.375 70.062 1 15.61 182 ASP A C 1
ATOM 1327 O O . ASP A 1 182 ? 17.75 58.312 70.625 1 15.61 182 ASP A O 1
ATOM 1331 N N . SER A 1 183 ? 16.125 59.625 70.5 1 16.22 183 SER A N 1
ATOM 1332 C CA . SER A 1 183 ? 15.547 59.281 71.812 1 16.22 183 SER A CA 1
ATOM 1333 C C . SER A 1 183 ? 14.797 57.938 71.75 1 16.22 183 SER A C 1
ATOM 1335 O O . SER A 1 183 ? 14.523 57.438 70.625 1 16.22 183 SER A O 1
ATOM 1337 N N . THR A 1 184 ? 13.547 57.906 72.312 1 16.19 184 THR A N 1
ATOM 1338 C CA . THR A 1 184 ? 13.07 57.438 73.625 1 16.19 184 THR A CA 1
ATOM 1339 C C . THR A 1 184 ? 12.359 56.094 73.438 1 16.19 184 THR A C 1
ATOM 1341 O O . THR A 1 184 ? 12.719 55.094 74.125 1 16.19 184 THR A O 1
ATOM 1344 N N . CYS A 1 185 ? 10.969 56.062 73.812 1 16.67 185 CYS A N 1
ATOM 1345 C CA . CYS A 1 185 ? 10.398 55.594 75.062 1 16.67 185 CYS A CA 1
ATOM 1346 C C . CYS A 1 185 ? 9.906 54.156 74.938 1 16.67 185 CYS A C 1
ATOM 1348 O O . CYS A 1 185 ? 9.812 53.625 73.812 1 16.67 185 CYS A O 1
ATOM 1350 N N . SER A 1 186 ? 8.586 53.875 75.5 1 16.8 186 SER A N 1
ATOM 1351 C CA . SER A 1 186 ? 8.094 53.281 76.75 1 16.8 186 SER A CA 1
ATOM 1352 C C . SER A 1 186 ? 7.629 51.844 76.562 1 16.8 186 SER A C 1
ATOM 1354 O O . SER A 1 186 ? 6.969 51.562 75.562 1 16.8 186 SER A O 1
ATOM 1356 N N . LYS A 1 187 ? 8.086 50.938 77.312 1 17.8 187 LYS A N 1
ATOM 1357 C CA . LYS A 1 187 ? 8.047 49.531 77.75 1 17.8 187 LYS A CA 1
ATOM 1358 C C . LYS A 1 187 ? 6.656 49.125 78.25 1 17.8 187 LYS A C 1
ATOM 1360 O O . LYS A 1 187 ? 6.426 47.969 78.625 1 17.8 187 LYS A O 1
ATOM 1365 N N . ASP A 1 188 ? 5.816 50 78.75 1 16.69 188 ASP A N 1
ATOM 1366 C CA . ASP A 1 188 ? 5.34 49.5 80.062 1 16.69 188 ASP A CA 1
ATOM 1367 C C . ASP A 1 188 ? 4.594 48.188 79.875 1 16.69 188 ASP A C 1
ATOM 1369 O O . ASP A 1 188 ? 4.879 47.219 80.625 1 16.69 188 ASP A O 1
ATOM 1373 N N . ARG A 1 189 ? 3.26 48.156 80.375 1 16.77 189 ARG A N 1
ATOM 1374 C CA . ARG A 1 189 ? 2.684 47.719 81.625 1 16.77 189 ARG A CA 1
ATOM 1375 C C . ARG A 1 189 ? 2.146 46.281 81.5 1 16.77 189 ARG A C 1
ATOM 1377 O O . ARG A 1 189 ? 1.925 45.781 80.375 1 16.77 189 ARG A O 1
ATOM 1384 N N . LEU A 1 190 ? 0.886 46.062 81.875 1 19.23 190 LEU A N 1
ATOM 1385 C CA . LEU A 1 190 ? 0.37 45.469 83.062 1 19.23 190 LEU A CA 1
ATOM 1386 C C . LEU A 1 190 ? 0.14 43.969 82.875 1 19.23 190 LEU A C 1
ATOM 1388 O O . LEU A 1 190 ? 0.009 43.5 81.75 1 19.23 190 LEU A O 1
ATOM 1392 N N . PRO A 1 191 ? -0.816 43.5 83.875 1 20.62 191 PRO A N 1
ATOM 1393 C CA . PRO A 1 191 ? -0.841 42.656 85.062 1 20.62 191 PRO A CA 1
ATOM 1394 C C . PRO A 1 191 ? -1.215 41.188 84.75 1 20.62 191 PRO A C 1
ATOM 1396 O O . PRO A 1 191 ? -0.477 40.281 85.125 1 20.62 191 PRO A O 1
ATOM 1399 N N . PRO A 1 192 ? -2.377 40.875 85.375 1 18.58 192 PRO A N 1
ATOM 1400 C CA . PRO A 1 192 ? -2.621 39.938 86.438 1 18.58 192 PRO A CA 1
ATOM 1401 C C . PRO A 1 192 ? -2.957 38.531 85.938 1 18.58 192 PRO A C 1
ATOM 1403 O O . PRO A 1 192 ? -2.35 37.562 86.375 1 18.58 192 PRO A O 1
ATOM 1406 N N . ARG A 1 193 ? -4.324 38.25 86.062 1 18.61 193 ARG A N 1
ATOM 1407 C CA . ARG A 1 193 ? -4.895 37.344 87.062 1 18.61 193 ARG A CA 1
ATOM 1408 C C . ARG A 1 193 ? -4.715 35.906 86.562 1 18.61 193 ARG A C 1
ATOM 1410 O O . ARG A 1 193 ? -4.34 35.625 85.438 1 18.61 193 ARG A O 1
ATOM 1417 N N . SER A 1 194 ? -5.797 35.25 86.688 1 18.5 194 SER A N 1
ATOM 1418 C CA . SER A 1 194 ? -6.312 34.312 87.688 1 18.5 194 SER A CA 1
ATOM 1419 C C . SER A 1 194 ? -6.172 32.875 87.188 1 18.5 194 SER A C 1
ATOM 1421 O O . SER A 1 194 ? -5.668 32 87.875 1 18.5 194 SER A O 1
ATOM 1423 N N . ARG A 1 195 ? -7.332 32.156 86.812 1 20.86 195 ARG A N 1
ATOM 1424 C CA . ARG A 1 195 ? -7.723 31 87.562 1 20.86 195 ARG A CA 1
ATOM 1425 C C . ARG A 1 195 ? -6.852 29.797 87.25 1 20.86 195 ARG A C 1
ATOM 1427 O O . ARG A 1 195 ? -6.277 29.734 86.125 1 20.86 195 ARG A O 1
ATOM 1434 N N . LEU A 1 196 ? -7.188 28.672 88 1 21.66 196 LEU A N 1
ATOM 1435 C CA . LEU A 1 196 ? -7.012 27.266 88.312 1 21.66 196 LEU A CA 1
ATOM 1436 C C . LEU A 1 196 ? -7.027 26.391 87.062 1 21.66 196 LEU A C 1
ATOM 1438 O O . LEU A 1 196 ? -7.863 26.578 86.188 1 21.66 196 LEU A O 1
ATOM 1442 N N . MET B 1 1 ? 17.516 -5.238 -15.242 1 43.91 1 MET B N 1
ATOM 1443 C CA . MET B 1 1 ? 16.578 -6.16 -14.609 1 43.91 1 MET B CA 1
ATOM 1444 C C . MET B 1 1 ? 15.438 -5.398 -13.93 1 43.91 1 MET B C 1
ATOM 1446 O O . MET B 1 1 ? 15.68 -4.578 -13.047 1 43.91 1 MET B O 1
ATOM 1450 N N . GLY B 1 2 ? 14.312 -5.117 -14.633 1 65 2 GLY B N 1
ATOM 1451 C CA . GLY B 1 2 ? 13.344 -4.137 -14.18 1 65 2 GLY B CA 1
ATOM 1452 C C . GLY B 1 2 ? 12.508 -4.613 -13.008 1 65 2 GLY B C 1
ATOM 1453 O O . GLY B 1 2 ? 11.914 -5.691 -13.062 1 65 2 GLY B O 1
ATOM 1454 N N . VAL B 1 3 ? 12.789 -4.113 -11.812 1 75.88 3 VAL B N 1
ATOM 1455 C CA . VAL B 1 3 ? 12.102 -4.434 -10.57 1 75.88 3 VAL B CA 1
ATOM 1456 C C . VAL B 1 3 ? 10.594 -4.285 -10.758 1 75.88 3 VAL B C 1
ATOM 1458 O O . VAL B 1 3 ? 9.805 -4.91 -10.039 1 75.88 3 VAL B O 1
ATOM 1461 N N . ILE B 1 4 ? 10.25 -3.609 -11.805 1 80.12 4 ILE B N 1
ATOM 1462 C CA . ILE B 1 4 ? 8.828 -3.375 -12.008 1 80.12 4 ILE B CA 1
ATOM 1463 C C . ILE B 1 4 ? 8.414 -3.85 -13.398 1 80.12 4 ILE B C 1
ATOM 1465 O O . ILE B 1 4 ? 9.242 -3.873 -14.32 1 80.12 4 ILE B O 1
ATOM 1469 N N . ALA B 1 5 ? 7.18 -4.297 -13.477 1 80 5 ALA B N 1
ATOM 1470 C CA . ALA B 1 5 ? 6.594 -4.613 -14.773 1 80 5 ALA B CA 1
ATOM 1471 C C . ALA B 1 5 ? 6.199 -3.344 -15.523 1 80 5 ALA B C 1
ATOM 1473 O O . ALA B 1 5 ? 5.984 -2.297 -14.914 1 80 5 ALA B O 1
ATOM 1474 N N . ASP B 1 6 ? 6.164 -3.482 -16.781 1 82 6 ASP B N 1
ATOM 1475 C CA . ASP B 1 6 ? 5.855 -2.336 -17.641 1 82 6 ASP B CA 1
ATOM 1476 C C . ASP B 1 6 ? 4.348 -2.08 -17.688 1 82 6 ASP B C 1
ATOM 1478 O O . ASP B 1 6 ? 3.908 -1.019 -18.125 1 82 6 ASP B O 1
ATOM 1482 N N . GLU B 1 7 ? 3.691 -3.051 -17.266 1 89.44 7 GLU B N 1
ATOM 1483 C CA . GLU B 1 7 ? 2.236 -2.926 -17.266 1 89.44 7 GLU B CA 1
ATOM 1484 C C . GLU B 1 7 ? 1.659 -3.229 -15.883 1 89.44 7 GLU B C 1
ATOM 1486 O O . GLU B 1 7 ? 2.387 -3.631 -14.977 1 89.44 7 GLU B O 1
ATOM 1491 N N . GLY B 1 8 ? 0.415 -2.924 -15.781 1 96.38 8 GLY B N 1
ATOM 1492 C CA . GLY B 1 8 ? -0.229 -3.16 -14.492 1 96.38 8 GLY B CA 1
ATOM 1493 C C . GLY B 1 8 ? 0.104 -2.105 -13.461 1 96.38 8 GLY B C 1
ATOM 1494 O O . GLY B 1 8 ? 0.546 -1.007 -13.805 1 96.38 8 GLY B O 1
ATOM 1495 N N . PHE B 1 9 ? -0.174 -2.436 -12.266 1 98.06 9 PHE B N 1
ATOM 1496 C CA . PHE B 1 9 ? -0.058 -1.454 -11.195 1 98.06 9 PHE B CA 1
ATOM 1497 C C . PHE B 1 9 ? 1.401 -1.091 -10.953 1 98.06 9 PHE B C 1
ATOM 1499 O O . PHE B 1 9 ? 1.702 0.012 -10.484 1 98.06 9 PHE B O 1
ATOM 1506 N N . ASP B 1 10 ? 2.324 -1.909 -11.32 1 96.44 10 ASP B N 1
ATOM 1507 C CA . ASP B 1 10 ? 3.752 -1.619 -11.219 1 96.44 10 ASP B CA 1
ATOM 1508 C C . ASP B 1 10 ? 4.109 -0.358 -12 1 96.44 10 ASP B C 1
ATOM 1510 O O . ASP B 1 10 ? 5.031 0.37 -11.633 1 96.44 10 ASP B O 1
ATOM 1514 N N . SER B 1 11 ? 3.381 -0.13 -13.023 1 95.69 11 SER B N 1
ATOM 1515 C CA . SER B 1 11 ? 3.721 0.973 -13.914 1 95.69 11 SER B CA 1
ATOM 1516 C C . SER B 1 11 ? 3.521 2.32 -13.227 1 95.69 11 SER B C 1
ATOM 1518 O O . SER B 1 11 ? 4 3.346 -13.719 1 95.69 11 SER B O 1
ATOM 1520 N N . THR B 1 12 ? 2.816 2.338 -12.117 1 97 12 THR B N 1
ATOM 1521 C CA . THR B 1 12 ? 2.625 3.578 -11.375 1 97 12 THR B CA 1
ATOM 1522 C C . THR B 1 12 ? 3.947 4.062 -10.789 1 97 12 THR B C 1
ATOM 1524 O O . THR B 1 12 ? 4.07 5.23 -10.406 1 97 12 THR B O 1
ATOM 1527 N N . LEU B 1 13 ? 4.883 3.154 -10.656 1 97.56 13 LEU B N 1
ATOM 1528 C CA . LEU B 1 13 ? 6.18 3.484 -10.078 1 97.56 13 LEU B CA 1
ATOM 1529 C C . LEU B 1 13 ? 7.191 3.816 -11.172 1 97.56 13 LEU B C 1
ATOM 1531 O O . LEU B 1 13 ? 8.383 3.547 -11.016 1 97.56 13 LEU B O 1
ATOM 1535 N N . GLU B 1 14 ? 6.656 4.324 -12.219 1 93.69 14 GLU B N 1
ATOM 1536 C CA . GLU B 1 14 ? 7.551 4.762 -13.289 1 93.69 14 GLU B CA 1
ATOM 1537 C C . GLU B 1 14 ? 8.648 5.676 -12.75 1 93.69 14 GLU B C 1
ATOM 1539 O O . GLU B 1 14 ? 8.375 6.602 -11.984 1 93.69 14 GLU B O 1
ATOM 1544 N N . GLY B 1 15 ? 9.938 5.383 -13.133 1 95.56 15 GLY B N 1
ATOM 1545 C CA . GLY B 1 15 ? 11.078 6.148 -12.656 1 95.56 15 GLY B CA 1
ATOM 1546 C C . GLY B 1 15 ? 11.867 5.438 -11.578 1 95.56 15 GLY B C 1
ATOM 1547 O O . GLY B 1 15 ? 12.969 5.867 -11.219 1 95.56 15 GLY B O 1
ATOM 1548 N N . LEU B 1 16 ? 11.312 4.332 -11.023 1 97.69 16 LEU B N 1
ATOM 1549 C CA . LEU B 1 16 ? 12.039 3.537 -10.039 1 97.69 16 LEU B CA 1
ATOM 1550 C C . LEU B 1 16 ? 13.289 2.912 -10.648 1 97.69 16 LEU B C 1
ATOM 1552 O O . LEU B 1 16 ? 13.203 2.197 -11.648 1 97.69 16 LEU B O 1
ATOM 1556 N N . GLU B 1 17 ? 14.383 3.18 -10.039 1 96.44 17 GLU B N 1
ATOM 1557 C CA . GLU B 1 17 ? 15.656 2.689 -10.562 1 96.44 17 GLU B CA 1
ATOM 1558 C C . GLU B 1 17 ? 16.406 1.858 -9.516 1 96.44 17 GLU B C 1
ATOM 1560 O O . GLU B 1 17 ? 16.578 2.293 -8.375 1 96.44 17 GLU B O 1
ATOM 1565 N N . VAL B 1 18 ? 16.859 0.718 -9.945 1 97 18 VAL B N 1
ATOM 1566 C CA . VAL B 1 18 ? 17.719 -0.07 -9.07 1 97 18 VAL B CA 1
ATOM 1567 C C . VAL B 1 18 ? 19.109 0.562 -9.016 1 97 18 VAL B C 1
ATOM 1569 O O . VAL B 1 18 ? 19.75 0.769 -10.055 1 97 18 VAL B O 1
ATOM 1572 N N . THR B 1 19 ? 19.594 0.834 -7.855 1 97.31 19 THR B N 1
ATOM 1573 C CA . THR B 1 19 ? 20.859 1.55 -7.723 1 97.31 19 THR B CA 1
ATOM 1574 C C . THR B 1 19 ? 21.906 0.676 -7.039 1 97.31 19 THR B C 1
ATOM 1576 O O . THR B 1 19 ? 23.078 1.038 -6.98 1 97.31 19 THR B O 1
ATOM 1579 N N . GLY B 1 20 ? 21.484 -0.443 -6.473 1 96.44 20 GLY B N 1
ATOM 1580 C CA . GLY B 1 20 ? 22.391 -1.353 -5.801 1 96.44 20 GLY B CA 1
ATOM 1581 C C . GLY B 1 20 ? 21.703 -2.588 -5.25 1 96.44 20 GLY B C 1
ATOM 1582 O O . GLY B 1 20 ? 20.531 -2.826 -5.527 1 96.44 20 GLY B O 1
ATOM 1583 N N . GLY B 1 21 ? 22.578 -3.455 -4.637 1 95.12 21 GLY B N 1
ATOM 1584 C CA . GLY B 1 21 ? 22.062 -4.668 -4.027 1 95.12 21 GLY B CA 1
ATOM 1585 C C . GLY B 1 21 ? 23 -5.855 -4.164 1 95.12 21 GLY B C 1
ATOM 1586 O O . GLY B 1 21 ? 24.188 -5.688 -4.422 1 95.12 21 GLY B O 1
ATOM 1587 N N . GLY B 1 22 ? 22.547 -6.879 -3.795 1 95.38 22 GLY B N 1
ATOM 1588 C CA . GLY B 1 22 ? 23.172 -8.195 -3.82 1 95.38 22 GLY B CA 1
ATOM 1589 C C . GLY B 1 22 ? 22.234 -9.312 -3.447 1 95.38 22 GLY B C 1
ATOM 1590 O O . GLY B 1 22 ? 21.016 -9.133 -3.455 1 95.38 22 GLY B O 1
ATOM 1591 N N . PRO B 1 23 ? 22.812 -10.438 -3.191 1 96.75 23 PRO B N 1
ATOM 1592 C CA . PRO B 1 23 ? 21.938 -11.539 -2.768 1 96.75 23 PRO B CA 1
ATOM 1593 C C . PRO B 1 23 ? 21.094 -11.18 -1.55 1 96.75 23 PRO B C 1
ATOM 1595 O O . PRO B 1 23 ? 21.625 -10.867 -0.486 1 96.75 23 PRO B O 1
ATOM 1598 N N . GLY B 1 24 ? 19.812 -11.203 -1.719 1 97.38 24 GLY B N 1
ATOM 1599 C CA . GLY B 1 24 ? 18.875 -10.953 -0.633 1 97.38 24 GLY B CA 1
ATOM 1600 C C . GLY B 1 24 ? 18.656 -9.484 -0.361 1 97.38 24 GLY B C 1
ATOM 1601 O O . GLY B 1 24 ? 18.078 -9.117 0.667 1 97.38 24 GLY B O 1
ATOM 1602 N N . SER B 1 25 ? 19.188 -8.633 -1.239 1 98.19 25 SER B N 1
ATOM 1603 C CA . SER B 1 25 ? 19.031 -7.199 -0.994 1 98.19 25 SER B CA 1
ATOM 1604 C C . SER B 1 25 ? 18.922 -6.422 -2.303 1 98.19 25 SER B C 1
ATOM 1606 O O . SER B 1 25 ? 19.5 -6.816 -3.312 1 98.19 25 SER B O 1
ATOM 1608 N N . VAL B 1 26 ? 18.172 -5.309 -2.256 1 98.25 26 VAL B N 1
ATOM 1609 C CA . VAL B 1 26 ? 18.031 -4.402 -3.391 1 98.25 26 VAL B CA 1
ATOM 1610 C C . VAL B 1 26 ? 17.906 -2.965 -2.891 1 98.25 26 VAL B C 1
ATOM 1612 O O . VAL B 1 26 ? 17.266 -2.703 -1.874 1 98.25 26 VAL B O 1
ATOM 1615 N N . SER B 1 27 ? 18.531 -2.076 -3.537 1 98.5 27 SER B N 1
ATOM 1616 C CA . SER B 1 27 ? 18.391 -0.641 -3.309 1 98.5 27 SER B CA 1
ATOM 1617 C C . SER B 1 27 ? 17.875 0.071 -4.555 1 98.5 27 SER B C 1
ATOM 1619 O O . SER B 1 27 ? 18.375 -0.156 -5.656 1 98.5 27 SER B O 1
ATOM 1621 N N . CYS B 1 28 ? 16.906 0.942 -4.355 1 98.62 28 CYS B N 1
ATOM 1622 C CA . CYS B 1 28 ? 16.312 1.681 -5.461 1 98.62 28 CYS B CA 1
ATOM 1623 C C . CYS B 1 28 ? 16.188 3.16 -5.121 1 98.62 28 CYS B C 1
ATOM 1625 O O . CYS B 1 28 ? 16.219 3.539 -3.949 1 98.62 28 CYS B O 1
ATOM 1627 N N . LYS B 1 29 ? 16.031 3.877 -6.141 1 98.69 29 LYS B N 1
ATOM 1628 C CA . LYS B 1 29 ? 15.688 5.289 -6.039 1 98.69 29 LYS B CA 1
ATOM 1629 C C . LYS B 1 29 ? 14.453 5.613 -6.883 1 98.69 29 LYS B C 1
ATOM 1631 O O . LYS B 1 29 ? 14.281 5.055 -7.969 1 98.69 29 LYS B O 1
ATOM 1636 N N . LEU B 1 30 ? 13.703 6.555 -6.367 1 98.75 30 LEU B N 1
ATOM 1637 C CA . LEU B 1 30 ? 12.484 6.977 -7.055 1 98.75 30 LEU B CA 1
ATOM 1638 C C . LEU B 1 30 ? 12.258 8.477 -6.879 1 98.75 30 LEU B C 1
ATOM 1640 O O . LEU B 1 30 ? 12.047 8.945 -5.762 1 98.75 30 LEU B O 1
ATOM 1644 N N . PRO B 1 31 ? 12.32 9.242 -7.973 1 98.81 31 PRO B N 1
ATOM 1645 C CA . PRO B 1 31 ? 11.875 10.633 -7.863 1 98.81 31 PRO B CA 1
ATOM 1646 C C . PRO B 1 31 ? 10.398 10.758 -7.5 1 98.81 31 PRO B C 1
ATOM 1648 O O . PRO B 1 31 ? 9.562 10.047 -8.07 1 98.81 31 PRO B O 1
ATOM 1651 N N . VAL B 1 32 ? 10.141 11.641 -6.574 1 98.62 32 VAL B N 1
ATOM 1652 C CA . VAL B 1 32 ? 8.758 11.828 -6.129 1 98.62 32 VAL B CA 1
ATOM 1653 C C . VAL B 1 32 ? 8.062 12.852 -7.023 1 98.62 32 VAL B C 1
ATOM 1655 O O . VAL B 1 32 ? 7.887 14.008 -6.629 1 98.62 32 VAL B O 1
ATOM 1658 N N . THR B 1 33 ? 7.602 12.406 -8.133 1 98.44 33 THR B N 1
ATOM 1659 C CA . THR B 1 33 ? 6.906 13.25 -9.094 1 98.44 33 THR B CA 1
ATOM 1660 C C . THR B 1 33 ? 5.5 13.578 -8.609 1 98.44 33 THR B C 1
ATOM 1662 O O . THR B 1 33 ? 5.027 13.008 -7.621 1 98.44 33 THR B O 1
ATOM 1665 N N . LYS B 1 34 ? 4.812 14.453 -9.273 1 97.62 34 LYS B N 1
ATOM 1666 C CA . LYS B 1 34 ? 3.459 14.859 -8.898 1 97.62 34 LYS B CA 1
ATOM 1667 C C . LYS B 1 34 ? 2.512 13.664 -8.883 1 97.62 34 LYS B C 1
ATOM 1669 O O . LYS B 1 34 ? 1.616 13.586 -8.039 1 97.62 34 LYS B O 1
ATOM 1674 N N . LYS B 1 35 ? 2.715 12.758 -9.797 1 97.5 35 LYS B N 1
ATOM 1675 C CA . LYS B 1 35 ? 1.839 11.594 -9.93 1 97.5 35 LYS B CA 1
ATOM 1676 C C . LYS B 1 35 ? 1.918 10.695 -8.703 1 97.5 35 LYS B C 1
ATOM 1678 O O . LYS B 1 35 ? 1.021 9.883 -8.461 1 97.5 35 LYS B O 1
ATOM 1683 N N . LEU B 1 36 ? 3.012 10.836 -7.918 1 98.62 36 LEU B N 1
ATOM 1684 C CA . LEU B 1 36 ? 3.232 9.938 -6.785 1 98.62 36 LEU B CA 1
ATOM 1685 C C . LEU B 1 36 ? 2.857 10.617 -5.473 1 98.62 36 LEU B C 1
ATOM 1687 O O . LEU B 1 36 ? 2.959 10.016 -4.406 1 98.62 36 LEU B O 1
ATOM 1691 N N . GLN B 1 37 ? 2.406 11.844 -5.539 1 97.69 37 GLN B N 1
ATOM 1692 C CA . GLN B 1 37 ? 2.172 12.641 -4.344 1 97.69 37 GLN B CA 1
ATOM 1693 C C . GLN B 1 37 ? 0.744 12.469 -3.834 1 97.69 37 GLN B C 1
ATOM 1695 O O . GLN B 1 37 ? -0.151 12.094 -4.594 1 97.69 37 GLN B O 1
ATOM 1700 N N . ASN B 1 38 ? 0.625 12.688 -2.561 1 95.44 38 ASN B N 1
ATOM 1701 C CA . ASN B 1 38 ? -0.704 12.828 -1.978 1 95.44 38 ASN B CA 1
ATOM 1702 C C . ASN B 1 38 ? -1.209 14.266 -2.09 1 95.44 38 ASN B C 1
ATOM 1704 O O . ASN B 1 38 ? -0.583 15.102 -2.748 1 95.44 38 ASN B O 1
ATOM 1708 N N . ARG B 1 39 ? -2.369 14.484 -1.527 1 90.12 39 ARG B N 1
ATOM 1709 C CA . ARG B 1 39 ? -3.012 15.789 -1.672 1 90.12 39 ARG B CA 1
ATOM 1710 C C . ARG B 1 39 ? -2.219 16.875 -0.952 1 90.12 39 ARG B C 1
ATOM 1712 O O . ARG B 1 39 ? -2.445 18.062 -1.174 1 90.12 39 ARG B O 1
ATOM 1719 N N . TYR B 1 40 ? -1.255 16.484 -0.107 1 90.06 40 TYR B N 1
ATOM 1720 C CA . TYR B 1 40 ? -0.472 17.453 0.652 1 90.06 40 TYR B CA 1
ATOM 1721 C C . TYR B 1 40 ? 0.877 17.703 -0.01 1 90.06 40 TYR B C 1
ATOM 1723 O O . TYR B 1 40 ? 1.712 18.438 0.525 1 90.06 40 TYR B O 1
ATOM 1731 N N . GLY B 1 41 ? 1.135 17.047 -1.068 1 93.69 41 GLY B N 1
ATOM 1732 C CA . GLY B 1 41 ? 2.354 17.297 -1.822 1 93.69 41 GLY B CA 1
ATOM 1733 C C . GLY B 1 41 ? 3.52 16.438 -1.363 1 93.69 41 GLY B C 1
ATOM 1734 O O . GLY B 1 41 ? 4.676 16.734 -1.683 1 93.69 41 GLY B O 1
ATOM 1735 N N . THR B 1 42 ? 3.275 15.531 -0.528 1 96.62 42 THR B N 1
ATOM 1736 C CA . THR B 1 42 ? 4.289 14.57 -0.106 1 96.62 42 THR B CA 1
ATOM 1737 C C . THR B 1 42 ? 4.035 13.203 -0.731 1 96.62 42 THR B C 1
ATOM 1739 O O . THR B 1 42 ? 2.994 12.984 -1.355 1 96.62 42 THR B O 1
ATOM 1742 N N . LEU B 1 43 ? 4.996 12.336 -0.646 1 98.38 43 LEU B N 1
ATOM 1743 C CA . LEU B 1 43 ? 4.828 10.984 -1.168 1 98.38 43 LEU B CA 1
ATOM 1744 C C . LEU B 1 43 ? 3.607 10.312 -0.549 1 98.38 43 LEU B C 1
ATOM 1746 O O . LEU B 1 43 ? 3.445 10.312 0.673 1 98.38 43 LEU B O 1
ATOM 1750 N N . HIS B 1 44 ? 2.781 9.797 -1.326 1 98.56 44 HIS B N 1
ATOM 1751 C CA . HIS B 1 44 ? 1.506 9.211 -0.927 1 98.56 44 HIS B CA 1
ATOM 1752 C C . HIS B 1 44 ? 1.713 7.977 -0.058 1 98.56 44 HIS B C 1
ATOM 1754 O O . HIS B 1 44 ? 2.58 7.148 -0.346 1 98.56 44 HIS B O 1
ATOM 1760 N N . GLY B 1 45 ? 0.887 7.801 0.981 1 98.62 45 GLY B N 1
ATOM 1761 C CA . GLY B 1 45 ? 0.993 6.652 1.867 1 98.62 45 GLY B CA 1
ATOM 1762 C C . GLY B 1 45 ? 0.83 5.324 1.148 1 98.62 45 GLY B C 1
ATOM 1763 O O . GLY B 1 45 ? 1.575 4.379 1.406 1 98.62 45 GLY B O 1
ATOM 1764 N N . GLY B 1 46 ? -0.153 5.281 0.297 1 98.75 46 GLY B N 1
ATOM 1765 C CA . GLY B 1 46 ? -0.333 4.086 -0.515 1 98.75 46 GLY B CA 1
ATOM 1766 C C . GLY B 1 46 ? 0.857 3.789 -1.408 1 98.75 46 GLY B C 1
ATOM 1767 O O . GLY B 1 46 ? 1.199 2.625 -1.626 1 98.75 46 GLY B O 1
ATOM 1768 N N . CYS B 1 47 ? 1.5 4.805 -1.939 1 98.88 47 CYS B N 1
ATOM 1769 C CA . CYS B 1 47 ? 2.699 4.609 -2.748 1 98.88 47 CYS B CA 1
ATOM 1770 C C . CYS B 1 47 ? 3.828 4.012 -1.917 1 98.88 47 CYS B C 1
ATOM 1772 O O . CYS B 1 47 ? 4.531 3.111 -2.377 1 98.88 47 CYS B O 1
ATOM 1774 N N . ILE B 1 48 ? 3.99 4.52 -0.727 1 98.94 48 ILE B N 1
ATOM 1775 C CA . ILE B 1 48 ? 5.004 3.984 0.176 1 98.94 48 ILE B CA 1
ATOM 1776 C C . ILE B 1 48 ? 4.75 2.498 0.417 1 98.94 48 ILE B C 1
ATOM 1778 O O . ILE B 1 48 ? 5.664 1.681 0.32 1 98.94 48 ILE B O 1
ATOM 1782 N N . ALA B 1 49 ? 3.514 2.111 0.718 1 98.94 49 ALA B N 1
ATOM 1783 C CA . ALA B 1 49 ? 3.184 0.702 0.914 1 98.94 49 ALA B CA 1
ATOM 1784 C C . ALA B 1 49 ? 3.467 -0.108 -0.348 1 98.94 49 ALA B C 1
ATOM 1786 O O . ALA B 1 49 ? 3.912 -1.255 -0.27 1 98.94 49 ALA B O 1
ATOM 1787 N N . THR B 1 50 ? 3.178 0.473 -1.492 1 98.88 50 THR B N 1
ATOM 1788 C CA . THR B 1 50 ? 3.449 -0.189 -2.764 1 98.88 50 THR B CA 1
ATOM 1789 C C . THR B 1 50 ? 4.945 -0.415 -2.949 1 98.88 50 THR B C 1
ATOM 1791 O O . THR B 1 50 ? 5.363 -1.463 -3.445 1 98.88 50 THR B O 1
ATOM 1794 N N . LEU B 1 51 ? 5.746 0.547 -2.564 1 98.88 51 LEU B N 1
ATOM 1795 C CA . LEU B 1 51 ? 7.195 0.4 -2.648 1 98.88 51 LEU B CA 1
ATOM 1796 C C . LEU B 1 51 ? 7.68 -0.732 -1.748 1 98.88 51 LEU B C 1
ATOM 1798 O O . LEU B 1 51 ? 8.57 -1.497 -2.129 1 98.88 51 LEU B O 1
ATOM 1802 N N . VAL B 1 52 ? 7.109 -0.83 -0.542 1 98.94 52 VAL B N 1
ATOM 1803 C CA . VAL B 1 52 ? 7.438 -1.953 0.33 1 98.94 52 VAL B CA 1
ATOM 1804 C C . VAL B 1 52 ? 7.137 -3.268 -0.385 1 98.94 52 VAL B C 1
ATOM 1806 O O . VAL B 1 52 ? 7.949 -4.195 -0.359 1 98.94 52 VAL B O 1
ATOM 1809 N N . ASP B 1 53 ? 6.027 -3.35 -1.028 1 98.75 53 ASP B N 1
ATOM 1810 C CA . ASP B 1 53 ? 5.602 -4.527 -1.775 1 98.75 53 ASP B CA 1
ATOM 1811 C C . ASP B 1 53 ? 6.574 -4.844 -2.908 1 98.75 53 ASP B C 1
ATOM 1813 O O . ASP B 1 53 ? 7.16 -5.93 -2.947 1 98.75 53 ASP B O 1
ATOM 1817 N N . VAL B 1 54 ? 6.836 -3.896 -3.773 1 98.31 54 VAL B N 1
ATOM 1818 C CA . VAL B 1 54 ? 7.523 -4.105 -5.043 1 98.31 54 VAL B CA 1
ATOM 1819 C C . VAL B 1 54 ? 9.016 -4.312 -4.797 1 98.31 54 VAL B C 1
ATOM 1821 O O . VAL B 1 54 ? 9.602 -5.281 -5.281 1 98.31 54 VAL B O 1
ATOM 1824 N N . VAL B 1 55 ? 9.602 -3.436 -4.012 1 98.38 55 VAL B N 1
ATOM 1825 C CA . VAL B 1 55 ? 11.039 -3.537 -3.791 1 98.38 55 VAL B CA 1
ATOM 1826 C C . VAL B 1 55 ? 11.336 -4.703 -2.85 1 98.38 55 VAL B C 1
ATOM 1828 O O . VAL B 1 55 ? 12.359 -5.383 -3 1 98.38 55 VAL B O 1
ATOM 1831 N N . GLY B 1 56 ? 10.438 -4.965 -1.859 1 98.19 56 GLY B N 1
ATOM 1832 C CA . GLY B 1 56 ? 10.57 -6.176 -1.067 1 98.19 56 GLY B CA 1
ATOM 1833 C C . GLY B 1 56 ? 10.562 -7.441 -1.906 1 98.19 56 GLY B C 1
ATOM 1834 O O . GLY B 1 56 ? 11.398 -8.328 -1.71 1 98.19 56 GLY B O 1
ATOM 1835 N N . SER B 1 57 ? 9.633 -7.52 -2.844 1 97.06 57 SER B N 1
ATOM 1836 C CA . SER B 1 57 ? 9.547 -8.672 -3.734 1 97.06 57 SER B CA 1
ATOM 1837 C C . SER B 1 57 ? 10.812 -8.812 -4.578 1 97.06 57 SER B C 1
ATOM 1839 O O . SER B 1 57 ? 11.258 -9.93 -4.852 1 97.06 57 SER B O 1
ATOM 1841 N N . ALA B 1 58 ? 11.391 -7.711 -4.98 1 96.62 58 ALA B N 1
ATOM 1842 C CA . ALA B 1 58 ? 12.617 -7.73 -5.781 1 96.62 58 ALA B CA 1
ATOM 1843 C C . ALA B 1 58 ? 13.773 -8.344 -5 1 96.62 58 ALA B C 1
ATOM 1845 O O . ALA B 1 58 ? 14.586 -9.086 -5.562 1 96.62 58 ALA B O 1
ATOM 1846 N N . ALA B 1 59 ? 13.875 -8 -3.754 1 97.5 59 ALA B N 1
ATOM 1847 C CA . ALA B 1 59 ? 14.938 -8.57 -2.934 1 97.5 59 ALA B CA 1
ATOM 1848 C C . ALA B 1 59 ? 14.82 -10.094 -2.869 1 97.5 59 ALA B C 1
ATOM 1850 O O . ALA B 1 59 ? 15.836 -10.797 -2.896 1 97.5 59 ALA B O 1
ATOM 1851 N N . LEU B 1 60 ? 13.602 -10.562 -2.771 1 96.69 60 LEU B N 1
ATOM 1852 C CA . LEU B 1 60 ? 13.352 -11.992 -2.672 1 96.69 60 LEU B CA 1
ATOM 1853 C C . LEU B 1 60 ? 13.906 -12.727 -3.885 1 96.69 60 LEU B C 1
ATOM 1855 O O . LEU B 1 60 ? 14.594 -13.75 -3.74 1 96.69 60 LEU B O 1
ATOM 1859 N N . VAL B 1 61 ? 13.719 -12.211 -5.078 1 93.38 61 VAL B N 1
ATOM 1860 C CA . VAL B 1 61 ? 14.008 -12.953 -6.297 1 93.38 61 VAL B CA 1
ATOM 1861 C C . VAL B 1 61 ? 15.5 -12.883 -6.602 1 93.38 61 VAL B C 1
ATOM 1863 O O . VAL B 1 61 ? 15.977 -13.523 -7.547 1 93.38 61 VAL B O 1
ATOM 1866 N N . THR B 1 62 ? 16.25 -12.109 -5.824 1 94.56 62 THR B N 1
ATOM 1867 C CA . THR B 1 62 ? 17.703 -12.148 -5.953 1 94.56 62 THR B CA 1
ATOM 1868 C C . THR B 1 62 ? 18.266 -13.453 -5.395 1 94.56 62 THR B C 1
ATOM 1870 O O . THR B 1 62 ? 19.391 -13.844 -5.723 1 94.56 62 THR B O 1
ATOM 1873 N N . LEU B 1 63 ? 17.484 -14.125 -4.562 1 94.88 63 LEU B N 1
ATOM 1874 C CA . LEU B 1 63 ? 18 -15.328 -3.92 1 94.88 63 LEU B CA 1
ATOM 1875 C C . LEU B 1 63 ? 17.094 -16.516 -4.188 1 94.88 63 LEU B C 1
ATOM 1877 O O . LEU B 1 63 ? 17.531 -17.672 -4.086 1 94.88 63 LEU B O 1
ATOM 1881 N N . SER B 1 64 ? 15.891 -16.234 -4.465 1 93.75 64 SER B N 1
ATOM 1882 C CA . SER B 1 64 ? 14.922 -17.297 -4.664 1 93.75 64 SER B CA 1
ATOM 1883 C C . SER B 1 64 ? 14.57 -17.469 -6.137 1 93.75 64 SER B C 1
ATOM 1885 O O . SER B 1 64 ? 14.398 -16.469 -6.855 1 93.75 64 SER B O 1
ATOM 1887 N N . ASP B 1 65 ? 14.336 -18.688 -6.559 1 90.75 65 ASP B N 1
ATOM 1888 C CA . ASP B 1 65 ? 13.852 -18.953 -7.91 1 90.75 65 ASP B CA 1
ATOM 1889 C C . ASP B 1 65 ? 12.328 -18.953 -7.957 1 90.75 65 ASP B C 1
ATOM 1891 O O . ASP B 1 65 ? 11.734 -19.062 -9.031 1 90.75 65 ASP B O 1
ATOM 1895 N N . LYS B 1 66 ? 11.844 -18.875 -6.766 1 90.31 66 LYS B N 1
ATOM 1896 C CA . LYS B 1 66 ? 10.391 -18.812 -6.664 1 90.31 66 LYS B CA 1
ATOM 1897 C C . LYS B 1 66 ? 9.922 -17.359 -6.496 1 90.31 66 LYS B C 1
ATOM 1899 O O . LYS B 1 66 ? 10.578 -16.562 -5.828 1 90.31 66 LYS B O 1
ATOM 1904 N N . GLY B 1 67 ? 8.797 -17.094 -7.145 1 89.94 67 GLY B N 1
ATOM 1905 C CA . GLY B 1 67 ? 8.086 -15.875 -6.773 1 89.94 67 GLY B CA 1
ATOM 1906 C C . GLY B 1 67 ? 7.293 -16.016 -5.488 1 89.94 67 GLY B C 1
ATOM 1907 O O . GLY B 1 67 ? 7.555 -16.922 -4.688 1 89.94 67 GLY B O 1
ATOM 1908 N N . GLY B 1 68 ? 6.441 -15.102 -5.258 1 93.38 68 GLY B N 1
ATOM 1909 C CA . GLY B 1 68 ? 5.605 -15.172 -4.07 1 93.38 68 GLY B CA 1
ATOM 1910 C C . GLY B 1 68 ? 4.355 -14.32 -4.172 1 93.38 68 GLY B C 1
ATOM 1911 O O . GLY B 1 68 ? 4.246 -13.469 -5.055 1 93.38 68 GLY B O 1
ATOM 1912 N N . VAL B 1 69 ? 3.455 -14.695 -3.332 1 95.69 69 VAL B N 1
ATOM 1913 C CA . VAL B 1 69 ? 2.268 -13.867 -3.131 1 95.69 69 VAL B CA 1
ATOM 1914 C C . VAL B 1 69 ? 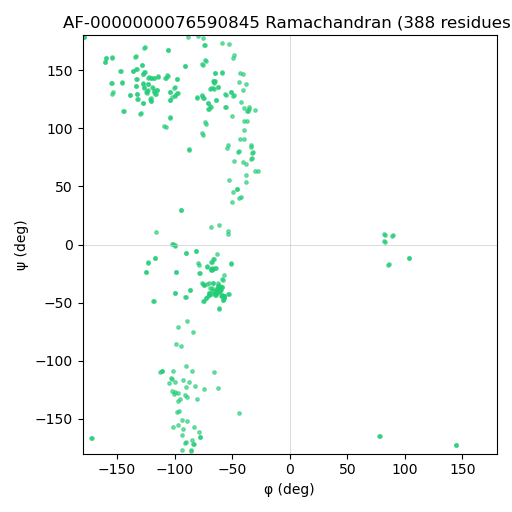2.26 -13.312 -1.708 1 95.69 69 VAL B C 1
ATOM 1916 O O . VAL B 1 69 ? 2.73 -13.969 -0.776 1 95.69 69 VAL B O 1
ATOM 1919 N N . SER B 1 70 ? 1.781 -12.164 -1.604 1 98.19 70 SER B N 1
ATOM 1920 C CA . SER B 1 70 ? 1.856 -11.477 -0.319 1 98.19 70 SER B CA 1
ATOM 1921 C C . SER B 1 70 ? 0.951 -12.141 0.714 1 98.19 70 SER B C 1
ATOM 1923 O O . SER B 1 70 ? -0.196 -12.477 0.416 1 98.19 70 SER B O 1
ATOM 1925 N N . LEU B 1 71 ? 1.502 -12.336 1.884 1 98.88 71 LEU B N 1
ATOM 1926 C CA . LEU B 1 71 ? 0.732 -12.742 3.055 1 98.88 71 LEU B CA 1
ATOM 1927 C C . LEU B 1 71 ? 0.421 -11.547 3.943 1 98.88 71 LEU B C 1
ATOM 1929 O O . LEU B 1 71 ? -0.675 -11.453 4.504 1 98.88 71 LEU B O 1
ATOM 1933 N N . ALA B 1 72 ? 1.435 -10.711 4.09 1 98.94 72 ALA B N 1
ATOM 1934 C CA . ALA B 1 72 ? 1.275 -9.539 4.941 1 98.94 72 ALA B CA 1
ATOM 1935 C C . ALA B 1 72 ? 2.234 -8.422 4.523 1 98.94 72 ALA B C 1
ATOM 1937 O O . ALA B 1 72 ? 3.391 -8.688 4.188 1 98.94 72 ALA B O 1
ATOM 1938 N N . ILE B 1 73 ? 1.764 -7.227 4.527 1 98.94 73 ILE B N 1
ATOM 1939 C CA . ILE B 1 73 ? 2.578 -6.023 4.418 1 98.94 73 ILE B CA 1
ATOM 1940 C C . ILE B 1 73 ? 2.24 -5.066 5.562 1 98.94 73 ILE B C 1
ATOM 1942 O O . ILE B 1 73 ? 1.08 -4.684 5.734 1 98.94 73 ILE B O 1
ATOM 1946 N N . ASN B 1 74 ? 3.225 -4.738 6.32 1 98.94 74 ASN B N 1
ATOM 1947 C CA . ASN B 1 74 ? 3.125 -3.764 7.398 1 98.94 74 ASN B CA 1
ATOM 1948 C C . ASN B 1 74 ? 4.043 -2.568 7.16 1 98.94 74 ASN B C 1
ATOM 1950 O O . ASN B 1 74 ? 5.227 -2.74 6.859 1 98.94 74 ASN B O 1
ATOM 1954 N N . THR B 1 75 ? 3.498 -1.385 7.312 1 99 75 THR B N 1
ATOM 1955 C CA . THR B 1 75 ? 4.27 -0.175 7.055 1 99 75 THR B CA 1
ATOM 1956 C C . THR B 1 75 ? 4.105 0.826 8.195 1 99 75 THR B C 1
ATOM 1958 O O . THR B 1 75 ? 2.982 1.104 8.625 1 99 75 THR B O 1
ATOM 1961 N N . LEU B 1 76 ? 5.168 1.31 8.68 1 98.94 76 LEU B N 1
ATOM 1962 C CA . LEU B 1 76 ? 5.207 2.424 9.625 1 98.94 76 LEU B CA 1
ATOM 1963 C C . LEU B 1 76 ? 5.648 3.707 8.93 1 98.94 76 LEU B C 1
ATOM 1965 O O . LEU B 1 76 ? 6.645 3.713 8.203 1 98.94 76 LEU B O 1
ATOM 1969 N N . TYR B 1 77 ? 4.93 4.723 9.141 1 98.88 77 TYR B N 1
ATOM 1970 C CA . TYR B 1 77 ? 5.207 6.031 8.562 1 98.88 77 TYR B CA 1
ATOM 1971 C C . TYR B 1 77 ? 5.816 6.969 9.594 1 98.88 77 TYR B C 1
ATOM 1973 O O . TYR B 1 77 ? 5.211 7.234 10.633 1 98.88 77 TYR B O 1
ATOM 1981 N N . LEU B 1 78 ? 6.965 7.5 9.273 1 98.62 78 LEU B N 1
ATOM 1982 C CA . LEU B 1 78 ? 7.75 8.148 10.32 1 98.62 78 LEU B CA 1
ATOM 1983 C C . LEU B 1 78 ? 7.949 9.625 10.008 1 98.62 78 LEU B C 1
ATOM 1985 O O . LEU B 1 78 ? 7.789 10.477 10.891 1 98.62 78 LEU B O 1
ATOM 1989 N N . ASN B 1 79 ? 8.359 9.922 8.789 1 97.69 79 ASN B N 1
ATOM 1990 C CA . ASN B 1 79 ? 8.523 11.297 8.336 1 97.69 79 ASN B CA 1
ATOM 1991 C C . ASN B 1 79 ? 7.961 11.5 6.93 1 97.69 79 ASN B C 1
ATOM 1993 O O . ASN B 1 79 ? 7.941 10.562 6.129 1 97.69 79 ASN B O 1
ATOM 1997 N N . PRO B 1 80 ? 7.48 12.719 6.688 1 96.81 80 PRO B N 1
ATOM 1998 C CA . PRO B 1 80 ? 7.039 12.961 5.312 1 96.81 80 PRO B CA 1
ATOM 1999 C C . PRO B 1 80 ? 8.188 12.898 4.305 1 96.81 80 PRO B C 1
ATOM 2001 O O . PRO B 1 80 ? 9.328 13.195 4.648 1 96.81 80 PRO B O 1
ATOM 2004 N N . MET B 1 81 ? 7.902 12.461 3.121 1 97.88 81 MET B N 1
ATOM 2005 C CA . MET B 1 81 ? 8.805 12.531 1.977 1 97.88 81 MET B CA 1
ATOM 2006 C C . MET B 1 81 ? 8.391 13.641 1.017 1 97.88 81 MET B C 1
ATOM 2008 O O . MET B 1 81 ? 7.395 13.508 0.304 1 97.88 81 MET B O 1
ATOM 2012 N N . PRO B 1 82 ? 9.133 14.727 0.919 1 96.19 82 PRO B N 1
ATOM 2013 C CA . PRO B 1 82 ? 8.68 15.875 0.131 1 96.19 82 PRO B CA 1
ATOM 2014 C C . PRO B 1 82 ? 8.594 15.57 -1.362 1 96.19 82 PRO B C 1
ATOM 2016 O O . PRO B 1 82 ? 9.461 14.891 -1.909 1 96.19 82 PRO B O 1
ATOM 2019 N N . GLY B 1 83 ? 7.512 16.094 -1.975 1 97.31 83 GLY B N 1
ATOM 2020 C CA . GLY B 1 83 ? 7.449 16.062 -3.428 1 97.31 83 GLY B CA 1
ATOM 2021 C C . GLY B 1 83 ? 8.617 16.781 -4.086 1 97.31 83 GLY B C 1
ATOM 2022 O O . GLY B 1 83 ? 9.094 17.797 -3.574 1 97.31 83 GLY B O 1
ATOM 2023 N N . GLY B 1 84 ? 8.984 16.266 -5.258 1 97.31 84 GLY B N 1
ATOM 2024 C CA . GLY B 1 84 ? 10.117 16.844 -5.965 1 97.31 84 GLY B CA 1
ATOM 2025 C C . GLY B 1 84 ? 11.445 16.281 -5.516 1 97.31 84 GLY B C 1
ATOM 2026 O O . GLY B 1 84 ? 12.461 16.453 -6.199 1 97.31 84 GLY B O 1
ATOM 2027 N N . GLY B 1 85 ? 11.484 15.648 -4.367 1 98 85 GLY B N 1
ATOM 2028 C CA . GLY B 1 85 ? 12.672 14.953 -3.902 1 98 85 GLY B CA 1
ATOM 2029 C C . GLY B 1 85 ? 12.805 13.555 -4.473 1 98 85 GLY B C 1
ATOM 2030 O O . GLY B 1 85 ? 12.133 13.211 -5.449 1 98 85 GLY B O 1
ATOM 2031 N N . THR B 1 86 ? 13.797 12.844 -3.912 1 98.81 86 THR B N 1
ATOM 2032 C CA . THR B 1 86 ? 14.039 11.453 -4.273 1 98.81 86 THR B CA 1
ATOM 2033 C C . THR B 1 86 ? 14.016 10.562 -3.037 1 98.81 86 THR B C 1
ATOM 2035 O O . THR B 1 86 ? 14.664 10.859 -2.031 1 98.81 86 THR B O 1
ATOM 2038 N N . VAL B 1 87 ? 13.273 9.492 -3.131 1 98.88 87 VAL B N 1
ATOM 2039 C CA . VAL B 1 87 ? 13.25 8.531 -2.033 1 98.88 87 VAL B CA 1
ATOM 2040 C C . VAL B 1 87 ? 14.148 7.344 -2.361 1 98.88 87 VAL B C 1
ATOM 2042 O O . VAL B 1 87 ? 14.18 6.875 -3.502 1 98.88 87 VAL B O 1
ATOM 2045 N N . VAL B 1 88 ? 14.922 6.953 -1.408 1 98.94 88 VAL B N 1
ATOM 2046 C CA . VAL B 1 88 ? 15.719 5.738 -1.482 1 98.94 88 VAL B CA 1
ATOM 2047 C C . VAL B 1 88 ? 15 4.598 -0.771 1 98.94 88 VAL B C 1
ATOM 2049 O O . VAL B 1 88 ? 14.523 4.762 0.357 1 98.94 88 VAL B O 1
ATOM 2052 N N . VAL B 1 89 ? 14.898 3.498 -1.407 1 98.94 89 VAL B N 1
ATOM 2053 C CA . VAL B 1 89 ? 14.219 2.33 -0.856 1 98.94 89 VAL B CA 1
ATOM 2054 C C . VAL B 1 89 ? 15.188 1.156 -0.776 1 98.94 89 VAL B C 1
ATOM 2056 O O . VAL B 1 89 ? 15.758 0.745 -1.788 1 98.94 89 VAL B O 1
ATOM 2059 N N . GLU B 1 90 ? 15.336 0.633 0.404 1 98.88 90 GLU B N 1
ATOM 2060 C CA . GLU B 1 90 ? 16.234 -0.503 0.631 1 98.88 90 GLU B CA 1
ATOM 2061 C C . GLU B 1 90 ? 15.461 -1.699 1.189 1 98.88 90 GLU B C 1
ATOM 2063 O O . GLU B 1 90 ? 14.781 -1.584 2.209 1 98.88 90 GLU B O 1
ATOM 2068 N N . ALA B 1 91 ? 15.594 -2.812 0.528 1 98.88 91 ALA B N 1
ATOM 2069 C CA . ALA B 1 91 ? 14.953 -4.047 0.974 1 98.88 91 ALA B CA 1
ATOM 2070 C C . ALA B 1 91 ? 15.992 -5.117 1.3 1 98.88 91 ALA B C 1
ATOM 2072 O O . ALA B 1 91 ? 17 -5.246 0.604 1 98.88 91 ALA B O 1
ATOM 2073 N N . LYS B 1 92 ? 15.664 -5.852 2.33 1 98.81 92 LYS B N 1
ATOM 2074 C CA . LYS B 1 92 ? 16.547 -6.938 2.76 1 98.81 92 LYS B CA 1
ATOM 2075 C C . LYS B 1 92 ? 15.734 -8.18 3.143 1 98.81 92 LYS B C 1
ATOM 2077 O O . LYS B 1 92 ? 14.82 -8.102 3.965 1 98.81 92 LYS B O 1
ATOM 2082 N N . LEU B 1 93 ? 16.109 -9.266 2.58 1 98.62 93 LEU B N 1
ATOM 2083 C CA . LEU B 1 93 ? 15.562 -10.555 2.98 1 98.62 93 LEU B CA 1
ATOM 2084 C C . LEU B 1 93 ? 16.062 -10.953 4.363 1 98.62 93 LEU B C 1
ATOM 2086 O O . LEU B 1 93 ? 17.266 -11.188 4.551 1 98.62 93 LEU B O 1
ATOM 2090 N N . VAL B 1 94 ? 15.211 -11.07 5.305 1 98.62 94 VAL B N 1
ATOM 2091 C CA . VAL B 1 94 ? 15.539 -11.391 6.691 1 98.62 94 VAL B CA 1
ATOM 2092 C C . VAL B 1 94 ? 15.609 -12.906 6.871 1 98.62 94 VAL B C 1
ATOM 2094 O O . VAL B 1 94 ? 16.484 -13.414 7.562 1 98.62 94 VAL B O 1
ATOM 2097 N N . LYS B 1 95 ? 14.688 -13.547 6.199 1 98.44 95 LYS B N 1
ATOM 2098 C CA . LYS B 1 95 ? 14.625 -15.008 6.285 1 98.44 95 LYS B CA 1
ATOM 2099 C C . LYS B 1 95 ? 13.992 -15.602 5.035 1 98.44 95 LYS B C 1
ATOM 2101 O O . LYS B 1 95 ? 12.938 -15.141 4.582 1 98.44 95 LYS B O 1
ATOM 2106 N N . LEU B 1 96 ? 14.633 -16.562 4.508 1 97.94 96 LEU B N 1
ATOM 2107 C CA . LEU B 1 96 ? 14.094 -17.375 3.43 1 97.94 96 LEU B CA 1
ATOM 2108 C C . LEU B 1 96 ? 13.766 -18.781 3.93 1 97.94 96 LEU B C 1
ATOM 2110 O O . LEU B 1 96 ? 14.664 -19.609 4.117 1 97.94 96 LEU B O 1
ATOM 2114 N N . GLY B 1 97 ? 12.516 -18.984 4.156 1 97.06 97 GLY B N 1
ATOM 2115 C CA . GLY B 1 97 ? 12.094 -20.297 4.578 1 97.06 97 GLY B CA 1
ATOM 2116 C C . GLY B 1 97 ? 11.719 -21.203 3.418 1 97.06 97 GLY B C 1
ATOM 2117 O O . GLY B 1 97 ? 11.992 -20.875 2.26 1 97.06 97 GLY B O 1
ATOM 2118 N N . ARG B 1 98 ? 11.148 -22.328 3.791 1 95.31 98 ARG B N 1
ATOM 2119 C CA . ARG B 1 98 ? 10.727 -23.266 2.766 1 95.31 98 ARG B CA 1
ATOM 2120 C C . ARG B 1 98 ? 9.531 -22.734 1.984 1 95.31 98 ARG B C 1
ATOM 2122 O O . ARG B 1 98 ? 9.508 -22.797 0.754 1 95.31 98 ARG B O 1
ATOM 2129 N N . ASP B 1 99 ? 8.594 -22.125 2.779 1 96.25 99 ASP B N 1
ATOM 2130 C CA . ASP B 1 99 ? 7.336 -21.75 2.15 1 96.25 99 ASP B CA 1
ATOM 2131 C C . ASP B 1 99 ? 7.074 -20.25 2.309 1 96.25 99 ASP B C 1
ATOM 2133 O O . ASP B 1 99 ? 6.188 -19.703 1.655 1 96.25 99 ASP B O 1
ATOM 2137 N N . VAL B 1 100 ? 7.848 -19.656 3.242 1 98.31 100 VAL B N 1
ATOM 2138 C CA . VAL B 1 100 ? 7.578 -18.25 3.547 1 98.31 100 VAL B CA 1
ATOM 2139 C C . VAL B 1 100 ? 8.891 -17.469 3.572 1 98.31 100 VAL B C 1
ATOM 2141 O O . VAL B 1 100 ? 9.914 -17.969 4.027 1 98.31 100 VAL B O 1
ATOM 2144 N N . ALA B 1 101 ? 8.867 -16.297 3.098 1 98.62 101 ALA B N 1
ATOM 2145 C CA . ALA B 1 101 ? 9.984 -15.367 3.193 1 98.62 101 ALA B CA 1
ATOM 2146 C C . ALA B 1 101 ? 9.578 -14.102 3.943 1 98.62 101 ALA B C 1
ATOM 2148 O O . ALA B 1 101 ? 8.445 -13.641 3.82 1 98.62 101 ALA B O 1
ATOM 2149 N N . SER B 1 102 ? 10.484 -13.586 4.715 1 98.88 102 SER B N 1
ATOM 2150 C CA . SER B 1 102 ? 10.297 -12.328 5.43 1 98.88 102 SER B CA 1
ATOM 2151 C C . SER B 1 102 ? 11.297 -11.273 4.953 1 98.88 102 SER B C 1
ATOM 2153 O O . SER B 1 102 ? 12.5 -11.523 4.922 1 98.88 102 SER B O 1
ATOM 2155 N N . ILE B 1 103 ? 10.805 -10.125 4.621 1 98.88 103 ILE B N 1
ATOM 2156 C CA . ILE B 1 103 ? 11.609 -9.047 4.059 1 98.88 103 ILE B CA 1
ATOM 2157 C C . ILE B 1 103 ? 11.391 -7.77 4.859 1 98.88 103 ILE B C 1
ATOM 2159 O O . ILE B 1 103 ? 10.266 -7.453 5.246 1 98.88 103 ILE B O 1
ATOM 2163 N N . GLU B 1 104 ? 12.453 -7.055 5.094 1 98.94 104 GLU B N 1
ATOM 2164 C CA . GLU B 1 104 ? 12.383 -5.715 5.668 1 98.94 104 GLU B CA 1
ATOM 2165 C C . GLU B 1 104 ? 12.719 -4.652 4.629 1 98.94 104 GLU B C 1
ATOM 2167 O O . GLU B 1 104 ? 13.594 -4.855 3.785 1 98.94 104 GLU B O 1
ATOM 2172 N N . VAL B 1 105 ? 12.047 -3.527 4.68 1 98.94 105 VAL B N 1
ATOM 2173 C CA . VAL B 1 105 ? 12.242 -2.428 3.742 1 98.94 105 VAL B CA 1
ATOM 2174 C C . VAL B 1 105 ? 12.344 -1.109 4.504 1 98.94 105 VAL B C 1
ATOM 2176 O O . VAL B 1 105 ? 11.586 -0.868 5.445 1 98.94 105 VAL B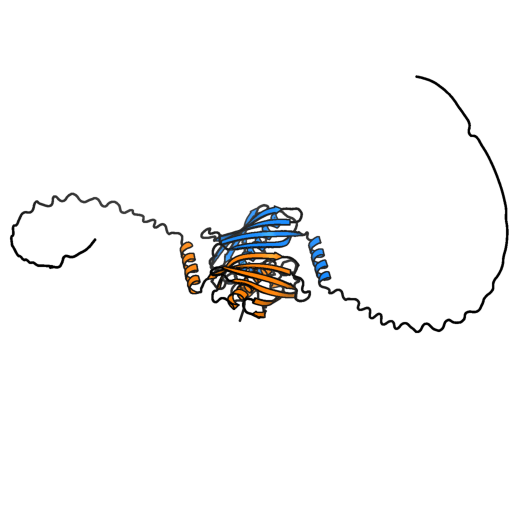 O 1
ATOM 2179 N N . ALA B 1 106 ? 13.25 -0.313 4.133 1 99 106 ALA B N 1
ATOM 2180 C CA . ALA B 1 106 ? 13.391 1.041 4.66 1 99 106 ALA B CA 1
ATOM 2181 C C . ALA B 1 106 ? 13.352 2.074 3.537 1 99 106 ALA B C 1
ATOM 2183 O O . ALA B 1 106 ? 13.945 1.865 2.475 1 99 106 ALA B O 1
ATOM 2184 N N . LEU B 1 107 ? 12.664 3.154 3.748 1 99 107 LEU B N 1
ATOM 2185 C CA . LEU B 1 107 ? 12.625 4.293 2.836 1 99 107 LEU B CA 1
ATOM 2186 C C . LEU B 1 107 ? 13.234 5.531 3.488 1 99 107 LEU B C 1
ATOM 2188 O O . LEU B 1 107 ? 12.883 5.879 4.617 1 99 107 LEU B O 1
ATOM 2192 N N . ARG B 1 108 ? 14.078 6.18 2.74 1 98.94 108 ARG B N 1
ATOM 2193 C CA . ARG B 1 108 ? 14.742 7.375 3.244 1 98.94 108 ARG B CA 1
ATOM 2194 C C . ARG B 1 108 ? 14.695 8.5 2.219 1 98.94 108 ARG B C 1
ATOM 2196 O O . ARG B 1 108 ? 14.688 8.25 1.013 1 98.94 108 ARG B O 1
ATOM 2203 N N . ASP B 1 109 ? 14.703 9.672 2.746 1 98.69 109 ASP B N 1
ATOM 2204 C CA . ASP B 1 109 ? 14.922 10.852 1.913 1 98.69 109 ASP B CA 1
ATOM 2205 C C . ASP B 1 109 ? 16.375 10.922 1.434 1 98.69 109 ASP B C 1
ATOM 2207 O O . ASP B 1 109 ? 17.297 10.992 2.246 1 98.69 109 ASP B O 1
ATOM 2211 N N . ASP B 1 110 ? 16.5 10.945 0.2 1 98.5 110 ASP B N 1
ATOM 2212 C CA . ASP B 1 110 ? 17.859 10.914 -0.359 1 98.5 110 ASP B CA 1
ATOM 2213 C C . ASP B 1 110 ? 18.656 12.133 0.081 1 98.5 110 ASP B C 1
ATOM 2215 O O . ASP B 1 110 ? 19.844 12.023 0.378 1 98.5 110 ASP B O 1
ATOM 2219 N N . ALA B 1 111 ? 18.031 13.25 0.106 1 97.19 111 ALA B N 1
ATOM 2220 C CA . ALA B 1 111 ? 18.719 14.508 0.388 1 97.19 111 ALA B CA 1
ATOM 2221 C C . ALA B 1 111 ? 19.109 14.602 1.86 1 97.19 111 ALA B C 1
ATOM 2223 O O . ALA B 1 111 ? 20.25 14.953 2.188 1 97.19 111 ALA B O 1
ATOM 2224 N N . SER B 1 112 ? 18.25 14.289 2.799 1 96.25 112 SER B N 1
ATOM 2225 C CA . SER B 1 112 ? 18.469 14.531 4.223 1 96.25 112 SER B CA 1
ATOM 2226 C C . SER B 1 112 ? 18.953 13.258 4.922 1 96.25 112 SER B C 1
ATOM 2228 O O . SER B 1 112 ? 19.516 13.328 6.02 1 96.25 112 SER B O 1
ATOM 2230 N N . GLY B 1 113 ? 18.641 12.125 4.336 1 97.81 113 GLY B N 1
ATOM 2231 C CA . GLY B 1 113 ? 18.906 10.859 5.004 1 97.81 113 GLY B CA 1
ATOM 2232 C C . GLY B 1 113 ? 17.844 10.484 6.012 1 97.81 113 GLY B C 1
ATOM 2233 O O . GLY B 1 113 ? 17.906 9.406 6.613 1 97.81 113 GLY B O 1
ATOM 2234 N N . ALA B 1 114 ? 16.766 11.305 6.125 1 98 114 ALA B N 1
ATOM 2235 C CA . ALA B 1 114 ? 15.719 11.055 7.102 1 98 114 ALA B CA 1
ATOM 2236 C C . ALA B 1 114 ? 14.945 9.773 6.762 1 98 114 ALA B C 1
ATOM 2238 O O . ALA B 1 114 ? 14.625 9.531 5.594 1 98 114 ALA B O 1
ATOM 2239 N N . LEU B 1 115 ? 14.734 8.953 7.824 1 98.81 115 LEU B N 1
ATOM 2240 C CA . LEU B 1 115 ? 13.898 7.773 7.656 1 98.81 115 LEU B CA 1
ATOM 2241 C C . LEU B 1 115 ? 12.438 8.172 7.449 1 98.81 115 LEU B C 1
ATOM 2243 O O . LEU B 1 115 ? 11.836 8.812 8.312 1 98.81 115 LEU B O 1
ATOM 2247 N N . VAL B 1 116 ? 11.922 7.812 6.355 1 98.81 116 VAL B N 1
ATOM 2248 C CA . VAL B 1 116 ? 10.57 8.188 5.949 1 98.81 116 VAL B CA 1
ATOM 2249 C C . VAL B 1 116 ? 9.578 7.125 6.418 1 98.81 116 VAL B C 1
ATOM 2251 O O . VAL B 1 116 ? 8.516 7.449 6.945 1 98.81 116 VAL B O 1
ATOM 2254 N N . ALA B 1 117 ? 9.898 5.852 6.227 1 98.94 117 ALA B N 1
ATOM 2255 C CA . ALA B 1 117 ? 9.039 4.723 6.566 1 98.94 117 ALA B CA 1
ATOM 2256 C C . ALA B 1 117 ? 9.852 3.434 6.68 1 98.94 117 ALA B C 1
ATOM 2258 O O . ALA B 1 117 ? 10.953 3.338 6.145 1 98.94 117 ALA B O 1
ATOM 2259 N N . THR B 1 118 ? 9.352 2.512 7.375 1 98.94 118 THR B N 1
ATOM 2260 C CA . THR B 1 118 ? 9.828 1.131 7.387 1 98.94 118 THR B CA 1
ATOM 2261 C C . THR B 1 118 ? 8.672 0.162 7.145 1 98.94 118 THR B C 1
ATOM 2263 O O . THR B 1 118 ? 7.512 0.502 7.375 1 98.94 118 THR B O 1
ATOM 2266 N N . GLY B 1 119 ? 8.977 -0.995 6.633 1 98.94 119 GLY B N 1
ATOM 2267 C CA . GLY B 1 119 ? 7.938 -1.984 6.395 1 98.94 119 GLY B CA 1
ATOM 2268 C C . GLY B 1 119 ? 8.461 -3.408 6.402 1 98.94 119 GLY B C 1
ATOM 2269 O O . GLY B 1 119 ? 9.672 -3.633 6.34 1 98.94 119 GLY B O 1
ATOM 2270 N N . THR B 1 120 ? 7.582 -4.285 6.578 1 98.94 120 THR B N 1
ATOM 2271 C CA . THR B 1 120 ? 7.848 -5.711 6.422 1 98.94 120 THR B CA 1
ATOM 2272 C C . THR B 1 120 ? 6.914 -6.328 5.383 1 98.94 120 THR B C 1
ATOM 2274 O O . THR B 1 120 ? 5.77 -5.895 5.234 1 98.94 120 THR B O 1
ATOM 2277 N N . HIS B 1 121 ? 7.438 -7.227 4.684 1 98.94 121 HIS B N 1
ATOM 2278 C CA . HIS B 1 121 ? 6.715 -7.973 3.662 1 98.94 121 HIS B CA 1
ATOM 2279 C C . HIS B 1 121 ? 6.91 -9.477 3.838 1 98.94 121 HIS B C 1
ATOM 2281 O O . HIS B 1 121 ? 8.023 -9.977 3.707 1 98.94 121 HIS B O 1
ATOM 2287 N N . MET B 1 122 ? 5.832 -10.164 4.199 1 98.94 122 MET B N 1
ATOM 2288 C CA . MET B 1 122 ? 5.836 -11.617 4.277 1 98.94 122 MET B CA 1
ATOM 2289 C C . MET B 1 122 ? 5.207 -12.234 3.029 1 98.94 122 MET B C 1
ATOM 2291 O O . MET B 1 122 ? 4.098 -11.867 2.643 1 98.94 122 MET B O 1
ATOM 2295 N N . LYS B 1 123 ? 5.93 -13.148 2.436 1 98.44 123 LYS B N 1
ATOM 2296 C CA . LYS B 1 123 ? 5.457 -13.727 1.182 1 98.44 123 LYS B CA 1
ATOM 2297 C C . LYS B 1 123 ? 5.414 -15.25 1.257 1 98.44 123 LYS B C 1
ATOM 2299 O O . LYS B 1 123 ? 6.328 -15.875 1.8 1 98.44 123 LYS B O 1
ATOM 2304 N N . LYS B 1 124 ? 4.312 -15.789 0.763 1 97.75 124 LYS B N 1
ATOM 2305 C CA . LYS B 1 124 ? 4.273 -17.219 0.459 1 97.75 124 LYS B CA 1
ATOM 2306 C C . LYS B 1 124 ? 5.031 -17.516 -0.831 1 97.75 124 LYS B C 1
ATOM 2308 O O . LYS B 1 124 ? 4.758 -16.922 -1.873 1 97.75 124 LYS B O 1
ATOM 2313 N N . LEU B 1 125 ? 5.91 -18.438 -0.764 1 96.81 125 LEU B N 1
ATOM 2314 C CA . LEU B 1 125 ? 6.695 -18.812 -1.938 1 96.81 125 LEU B CA 1
ATOM 2315 C C . LEU B 1 125 ? 5.902 -19.734 -2.855 1 96.81 125 LEU B C 1
ATOM 2317 O O . LEU B 1 125 ? 5.312 -20.719 -2.396 1 96.81 125 LEU B O 1
ATOM 2321 N N . VAL B 1 126 ? 5.848 -19.281 -4.098 1 90.81 126 VAL B N 1
ATOM 2322 C CA . VAL B 1 126 ? 5.098 -20.062 -5.078 1 90.81 126 VAL B CA 1
ATOM 2323 C C . VAL B 1 126 ? 5.93 -20.25 -6.344 1 90.81 126 VAL B C 1
ATOM 2325 O O . VAL B 1 126 ? 6.52 -19.281 -6.848 1 90.81 126 VAL B O 1
ATOM 2328 N N . GLY B 1 127 ? 6.105 -21.469 -6.746 1 83.19 127 GLY B N 1
ATOM 2329 C CA . GLY B 1 127 ? 6.766 -21.734 -8.016 1 83.19 127 GLY B CA 1
ATOM 2330 C C . GLY B 1 127 ? 5.895 -21.422 -9.219 1 83.19 127 GLY B C 1
ATOM 2331 O O . GLY B 1 127 ? 4.684 -21.234 -9.086 1 83.19 127 GLY B O 1
ATOM 2332 N N . ALA B 1 128 ? 6.477 -21.203 -10.414 1 72.31 128 ALA B N 1
ATOM 2333 C CA . ALA B 1 128 ? 5.746 -20.859 -11.633 1 72.31 128 ALA B CA 1
ATOM 2334 C C . ALA B 1 128 ? 4.637 -21.875 -11.906 1 72.31 128 ALA B C 1
ATOM 2336 O O . ALA B 1 128 ? 3.512 -21.5 -12.242 1 72.31 128 ALA B O 1
ATOM 2337 N N . SER B 1 129 ? 4.938 -23.109 -11.727 1 69.81 129 SER B N 1
ATOM 2338 C CA . SER B 1 129 ? 3.947 -24.156 -11.953 1 69.81 129 SER B CA 1
ATOM 2339 C C . SER B 1 129 ? 2.818 -24.078 -10.93 1 69.81 129 SER B C 1
ATOM 2341 O O . SER B 1 129 ? 1.65 -24.281 -11.273 1 69.81 129 SER B O 1
ATOM 2343 N N . ASP B 1 130 ? 3.203 -23.688 -9.828 1 69.81 130 ASP B N 1
ATOM 2344 C CA . ASP B 1 130 ? 2.242 -23.656 -8.734 1 69.81 130 ASP B CA 1
ATOM 2345 C C . ASP B 1 130 ? 1.334 -22.422 -8.844 1 69.81 130 ASP B C 1
ATOM 2347 O O . ASP B 1 130 ? 0.167 -22.484 -8.445 1 69.81 130 ASP B O 1
ATOM 2351 N N . LEU B 1 131 ? 1.842 -21.516 -9.469 1 68 131 LEU B N 1
ATOM 2352 C CA . LEU B 1 131 ? 1.047 -20.297 -9.617 1 68 131 LEU B CA 1
ATOM 2353 C C . LEU B 1 131 ? -0.129 -20.531 -10.555 1 68 131 LEU B C 1
ATOM 2355 O O . LEU B 1 131 ? -1.241 -20.062 -10.297 1 68 131 LEU B O 1
ATOM 2359 N N . SER B 1 132 ? 0.176 -21.219 -11.641 1 69.56 132 SER B N 1
ATOM 2360 C CA . SER B 1 132 ? -0.898 -21.547 -12.57 1 69.56 132 SER B CA 1
ATOM 2361 C C . SER B 1 132 ? -2 -22.344 -11.883 1 69.56 132 SER B C 1
ATOM 2363 O O . SER B 1 132 ? -3.188 -22.094 -12.102 1 69.56 132 SER B O 1
ATOM 2365 N N . GLN B 1 133 ? -1.6 -23.266 -11.125 1 65.75 133 GLN B N 1
ATOM 2366 C CA . GLN B 1 133 ? -2.551 -24.109 -10.391 1 65.75 133 GLN B CA 1
ATOM 2367 C C . GLN B 1 133 ? -3.314 -23.281 -9.352 1 65.75 133 GLN B C 1
ATOM 2369 O O . GLN B 1 133 ? -4.52 -23.469 -9.18 1 65.75 133 GLN B O 1
ATOM 2374 N N . PHE B 1 134 ? -2.588 -22.5 -8.812 1 64.38 134 PHE B N 1
ATOM 2375 C CA . PHE B 1 134 ? -3.174 -21.641 -7.801 1 64.38 134 PHE B CA 1
ATOM 2376 C C . PHE B 1 134 ? -4.254 -20.75 -8.406 1 64.38 134 PHE B C 1
ATOM 2378 O O . PHE B 1 134 ? -5.359 -20.656 -7.867 1 64.38 134 PHE B O 1
ATOM 2385 N N . PHE B 1 135 ? -4.02 -20.281 -9.508 1 68.5 135 PHE B N 1
ATOM 2386 C CA . PHE B 1 135 ? -4.973 -19.406 -10.172 1 68.5 135 PHE B CA 1
ATOM 2387 C C . PHE B 1 135 ? -6.137 -20.203 -10.742 1 68.5 135 PHE B C 1
ATOM 2389 O O . PHE B 1 135 ? -7.277 -19.734 -10.758 1 68.5 135 PHE B O 1
ATOM 2396 N N . ARG B 1 136 ? -5.789 -21.422 -11.164 1 67.62 136 ARG B N 1
ATOM 2397 C CA . ARG B 1 136 ? -6.859 -22.297 -11.633 1 67.62 136 ARG B CA 1
ATOM 2398 C C . ARG B 1 136 ? -7.809 -22.641 -10.492 1 67.62 136 ARG B C 1
ATOM 2400 O O . ARG B 1 136 ? -9.031 -22.656 -10.672 1 67.62 136 ARG B O 1
ATOM 2407 N N . ALA B 1 137 ? -7.328 -22.906 -9.438 1 63.81 137 ALA B N 1
ATOM 2408 C CA . ALA B 1 137 ? -8.141 -23.203 -8.258 1 63.81 137 ALA B CA 1
ATOM 2409 C C . ALA B 1 137 ? -9 -22 -7.875 1 63.81 137 ALA B C 1
ATOM 2411 O O . ALA B 1 137 ? -10.164 -22.156 -7.488 1 63.81 137 ALA B O 1
ATOM 2412 N N . LEU B 1 138 ? -8.406 -20.953 -8.141 1 62.75 138 LEU B N 1
ATOM 2413 C CA . LEU B 1 138 ? -9.109 -19.703 -7.879 1 62.75 138 LEU B CA 1
ATOM 2414 C C . LEU B 1 138 ? -10.281 -19.531 -8.844 1 62.75 138 LEU B C 1
ATOM 2416 O O . LEU B 1 138 ? -11.359 -19.094 -8.438 1 62.75 138 LEU B O 1
ATOM 2420 N N . GLU B 1 139 ? -10.023 -19.828 -9.992 1 62.75 139 GLU B N 1
ATOM 2421 C CA . GLU B 1 139 ? -11.062 -19.75 -11.023 1 62.75 139 GLU B CA 1
ATOM 2422 C C . GLU B 1 139 ? -12.188 -20.734 -10.742 1 62.75 139 GLU B C 1
ATOM 2424 O O . GLU B 1 139 ? -13.367 -20.422 -10.945 1 62.75 139 GLU B O 1
ATOM 2429 N N . GLN B 1 140 ? -11.773 -21.812 -10.297 1 62.97 140 GLN B N 1
ATOM 2430 C CA . GLN B 1 140 ? -12.758 -22.844 -10 1 62.97 140 GLN B CA 1
ATOM 2431 C C . GLN B 1 140 ? -13.602 -22.484 -8.781 1 62.97 140 GLN B C 1
ATOM 2433 O O . GLN B 1 140 ? -14.781 -22.828 -8.703 1 62.97 140 GLN B O 1
ATOM 2438 N N . GLN B 1 141 ? -12.961 -21.828 -7.91 1 58.22 141 GLN B N 1
ATOM 2439 C CA . GLN B 1 141 ? -13.695 -21.391 -6.734 1 58.22 141 GLN B CA 1
ATOM 2440 C C . GLN B 1 141 ? -14.711 -20.312 -7.098 1 58.22 141 GLN B C 1
ATOM 2442 O O . GLN B 1 141 ? -15.734 -20.156 -6.422 1 58.22 141 GLN B O 1
ATOM 2447 N N . GLN B 1 142 ? -14.367 -19.469 -7.969 1 56.59 142 GLN B N 1
ATOM 2448 C CA . GLN B 1 142 ? -15.234 -18.391 -8.414 1 56.59 142 GLN B CA 1
ATOM 2449 C C . GLN B 1 142 ? -16.422 -18.922 -9.211 1 56.59 142 GLN B C 1
ATOM 2451 O O . GLN B 1 142 ? -17.391 -18.203 -9.453 1 56.59 142 GLN B O 1
ATOM 2456 N N . GLN B 1 143 ? -16.328 -20.094 -9.75 1 52.72 143 GLN B N 1
ATOM 2457 C CA . GLN B 1 143 ? -17.484 -20.656 -10.43 1 52.72 143 GLN B CA 1
ATOM 2458 C C . GLN B 1 143 ? -18.516 -21.172 -9.43 1 52.72 143 GLN B C 1
ATOM 2460 O O . GLN B 1 143 ? -18.203 -22.016 -8.586 1 52.72 143 GLN B O 1
ATOM 2465 N N . PRO B 1 144 ? -19.5 -20.312 -9.141 1 52.06 144 PRO B N 1
ATOM 2466 C CA . PRO B 1 144 ? -20.547 -20.875 -8.289 1 52.06 144 PRO B CA 1
ATOM 2467 C C . PRO B 1 144 ? -20.828 -22.344 -8.586 1 52.06 144 PRO B C 1
ATOM 2469 O O . PRO B 1 144 ? -20.703 -22.781 -9.734 1 52.06 144 PRO B O 1
ATOM 2472 N N . ASP B 1 145 ? -20.641 -23.188 -7.676 1 48.06 145 ASP B N 1
ATOM 2473 C CA . ASP B 1 145 ? -21.188 -24.516 -7.879 1 48.06 145 ASP B CA 1
ATOM 2474 C C . ASP B 1 145 ? -22.484 -24.469 -8.68 1 48.06 145 ASP B C 1
ATOM 2476 O O . ASP B 1 145 ? -23.484 -23.938 -8.211 1 48.06 145 ASP B O 1
ATOM 2480 N N . ALA B 1 146 ? -22.531 -24.328 -9.922 1 43.88 146 ALA B N 1
ATOM 2481 C CA . ALA B 1 146 ? -23.75 -24.719 -10.602 1 43.88 146 ALA B CA 1
ATOM 2482 C C . ALA B 1 146 ? -24.422 -25.891 -9.914 1 43.88 146 ALA B C 1
ATOM 2484 O O . ALA B 1 146 ? -23.922 -27.016 -9.953 1 43.88 146 ALA B O 1
ATOM 2485 N N . VAL B 1 147 ? -25.047 -25.625 -8.789 1 42.09 147 VAL B N 1
ATOM 2486 C CA . VAL B 1 147 ? -26 -26.641 -8.375 1 42.09 147 VAL B CA 1
ATOM 2487 C C . VAL B 1 147 ? -26.641 -27.281 -9.602 1 42.09 147 VAL B C 1
ATOM 2489 O O . VAL B 1 147 ? -27.281 -26.594 -10.406 1 42.09 147 VAL B O 1
ATOM 2492 N N . GLU B 1 148 ? -26.062 -28.25 -10.18 1 41.25 148 GLU B N 1
ATOM 2493 C CA . GLU B 1 148 ? -26.812 -29.172 -11.031 1 41.25 148 GLU B CA 1
ATOM 2494 C C . GLU B 1 148 ? -28.266 -29.297 -10.562 1 41.25 148 GLU B C 1
ATOM 2496 O O . GLU B 1 148 ? -28.531 -29.875 -9.508 1 41.25 148 GLU B O 1
ATOM 2501 N N . THR B 1 149 ? -29.016 -28.172 -10.609 1 39.78 149 THR B N 1
ATOM 2502 C CA . THR B 1 149 ? -30.438 -28.438 -10.586 1 39.78 149 THR B CA 1
ATOM 2503 C C . THR B 1 149 ? -30.797 -29.562 -11.547 1 39.78 149 THR B C 1
ATOM 2505 O O . THR B 1 149 ? -30.844 -29.359 -12.766 1 39.78 149 THR B O 1
ATOM 2508 N N . GLN B 1 150 ? -30.109 -30.672 -11.547 1 36.56 150 GLN B N 1
ATOM 2509 C CA . GLN B 1 150 ? -30.703 -31.859 -12.156 1 36.56 150 GLN B CA 1
ATOM 2510 C C . GLN B 1 150 ? -32.188 -31.969 -11.805 1 36.56 150 GLN B C 1
ATOM 2512 O O . GLN B 1 150 ? -32.531 -32.156 -10.633 1 36.56 150 GLN B O 1
ATOM 2517 N N . GLN B 1 151 ? -33.062 -31.031 -12.406 1 3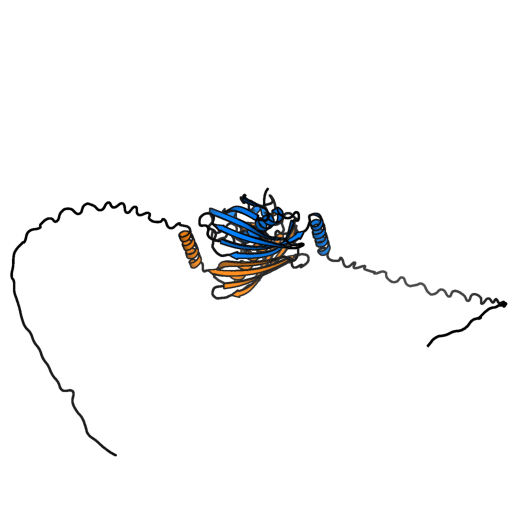5.84 151 GLN B N 1
ATOM 2518 C CA . GLN B 1 151 ? -34.5 -31.375 -12.531 1 35.84 151 GLN B CA 1
ATOM 2519 C C . GLN B 1 151 ? -34.656 -32.844 -12.859 1 35.84 151 GLN B C 1
ATOM 2521 O O . GLN B 1 151 ? -34.375 -33.281 -13.969 1 35.84 151 GLN B O 1
ATOM 2526 N N . SER B 1 152 ? -34.188 -33.75 -12.039 1 38.53 152 SER B N 1
ATOM 2527 C CA . SER B 1 152 ? -34.625 -35.125 -12.133 1 38.53 152 SER B CA 1
ATOM 2528 C C . SER B 1 152 ? -36.156 -35.219 -12.312 1 38.53 152 SER B C 1
ATOM 2530 O O . SER B 1 152 ? -36.875 -35.219 -11.336 1 38.53 152 SER B O 1
ATOM 2532 N N . THR B 1 153 ? -36.75 -34.312 -13.133 1 37.53 153 THR B N 1
ATOM 2533 C CA . THR B 1 153 ? -38.156 -34.594 -13.453 1 37.53 153 THR B CA 1
ATOM 2534 C C . THR B 1 153 ? -38.281 -36 -13.992 1 37.53 153 THR B C 1
ATOM 2536 O O . THR B 1 153 ? -38.469 -36.219 -15.195 1 37.53 153 THR B O 1
ATOM 2539 N N . GLN B 1 154 ? -37.344 -36.875 -13.938 1 33.84 154 GLN B N 1
ATOM 2540 C CA . GLN B 1 154 ? -37.719 -38.156 -14.539 1 33.84 154 GLN B CA 1
ATOM 2541 C C . GLN B 1 154 ? -39 -38.688 -13.906 1 33.84 154 GLN B C 1
ATOM 2543 O O . GLN B 1 154 ? -39.031 -38.938 -12.703 1 33.84 154 GLN B O 1
ATOM 2548 N N . LEU B 1 155 ? -40.188 -38.156 -14.438 1 34.78 155 LEU B N 1
ATOM 2549 C CA . LEU B 1 155 ? -41.438 -38.844 -14.117 1 34.78 155 LEU B CA 1
ATOM 2550 C C . LEU B 1 155 ? -41.219 -40.344 -14.07 1 34.78 155 LEU B C 1
ATOM 2552 O O . LEU B 1 155 ? -40.562 -40.906 -14.945 1 34.78 155 LEU B O 1
ATOM 2556 N N . PRO B 1 156 ? -41.375 -40.938 -12.898 1 34.72 156 PRO B N 1
ATOM 2557 C CA . PRO B 1 156 ? -41.25 -42.406 -12.828 1 34.72 156 PRO B CA 1
ATOM 2558 C C . PRO B 1 156 ? -42 -43.125 -13.945 1 34.72 156 PRO B C 1
ATOM 2560 O O . PRO B 1 156 ? -43.188 -42.875 -14.141 1 34.72 156 PRO B O 1
ATOM 2563 N N . ALA B 1 157 ? -41.438 -43.188 -15.164 1 35.19 157 ALA B N 1
ATOM 2564 C CA . ALA B 1 157 ? -42.094 -44.031 -16.172 1 35.19 157 ALA B CA 1
ATOM 2565 C C . ALA B 1 157 ? -42.812 -45.188 -15.547 1 35.19 157 ALA B C 1
ATOM 2567 O O . ALA B 1 157 ? -42.312 -45.812 -14.602 1 35.19 157 ALA B O 1
ATOM 2568 N N . ALA B 1 158 ? -44.188 -45.25 -15.672 1 34.16 158 ALA B N 1
ATOM 2569 C CA . ALA B 1 158 ? -45.094 -46.312 -15.289 1 34.16 158 ALA B CA 1
ATOM 2570 C C . ALA B 1 158 ? -44.469 -47.688 -15.555 1 34.16 158 ALA B C 1
ATOM 2572 O O . ALA B 1 158 ? -43.875 -47.906 -16.625 1 34.16 158 ALA B O 1
ATOM 2573 N N . GLN B 1 159 ? -44.062 -48.375 -14.492 1 33.03 159 GLN B N 1
ATOM 2574 C CA . GLN B 1 159 ? -43.562 -49.75 -14.484 1 33.03 159 GLN B CA 1
ATOM 2575 C C . GLN B 1 159 ? -44.438 -50.656 -15.352 1 33.03 159 GLN B C 1
ATOM 2577 O O . GLN B 1 159 ? -45.656 -50.719 -15.164 1 33.03 159 GLN B O 1
ATOM 2582 N N . PRO B 1 160 ? -44.25 -50.656 -16.703 1 31.84 160 PRO B N 1
ATOM 2583 C CA . PRO B 1 160 ? -45.125 -51.594 -17.406 1 31.84 160 PRO B CA 1
ATOM 2584 C C . PRO B 1 160 ? -45.344 -52.906 -16.641 1 31.84 160 PRO B C 1
ATOM 2586 O O . PRO B 1 160 ? -44.531 -53.25 -15.789 1 31.84 160 PRO B O 1
ATOM 2589 N N . ALA B 1 161 ? -46.656 -53.375 -16.656 1 29.89 161 ALA B N 1
ATOM 2590 C CA . ALA B 1 161 ? -47.219 -54.594 -16.047 1 29.89 161 ALA B CA 1
ATOM 2591 C C . ALA B 1 161 ? -46.281 -55.781 -16.203 1 29.89 161 ALA B C 1
ATOM 2593 O O . ALA B 1 161 ? -45.469 -55.844 -17.141 1 29.89 161 ALA B O 1
ATOM 2594 N N . PRO B 1 162 ? -46.312 -56.688 -15.125 1 29.64 162 PRO B N 1
ATOM 2595 C CA . PRO B 1 162 ? -45.562 -57.906 -14.852 1 29.64 162 PRO B CA 1
ATOM 2596 C C . PRO B 1 162 ? -45.625 -58.906 -16 1 29.64 162 PRO B C 1
ATOM 2598 O O . PRO B 1 162 ? -46.719 -59.406 -16.328 1 29.64 162 PRO B O 1
ATOM 2601 N N . GLN B 1 163 ? -45.219 -58.469 -17.234 1 23.08 163 GLN B N 1
ATOM 2602 C CA . GLN B 1 163 ? -45.5 -59.562 -18.172 1 23.08 163 GLN B CA 1
ATOM 2603 C C . GLN B 1 163 ? -45.188 -60.906 -17.562 1 23.08 163 GLN B C 1
ATOM 2605 O O . GLN B 1 163 ? -44.156 -61.094 -16.906 1 23.08 163 GLN B O 1
ATOM 2610 N N . GLN B 1 164 ? -46.281 -61.781 -17.422 1 25.12 164 GLN B N 1
ATOM 2611 C CA . GLN B 1 164 ? -46.406 -63.156 -16.984 1 25.12 164 GLN B CA 1
ATOM 2612 C C . GLN B 1 164 ? -45.406 -64.062 -17.719 1 25.12 164 GLN B C 1
ATOM 2614 O O . GLN B 1 164 ? -45.688 -64.562 -18.812 1 25.12 164 GLN B O 1
ATOM 2619 N N . GLN B 1 165 ? -44.156 -63.562 -18.016 1 21.55 165 GLN B N 1
ATOM 2620 C CA . GLN B 1 165 ? -43.469 -64.5 -18.875 1 21.55 165 GLN B CA 1
ATOM 2621 C C . GLN B 1 165 ? -43.562 -65.938 -18.328 1 21.55 165 GLN B C 1
ATOM 2623 O O . GLN B 1 165 ? -43.5 -66.125 -17.109 1 21.55 165 GLN B O 1
ATOM 2628 N N . GLN B 1 166 ? -44 -66.875 -19.219 1 21.59 166 GLN B N 1
ATOM 2629 C CA . GLN B 1 166 ? -44.25 -68.312 -19.359 1 21.59 166 GLN B CA 1
ATOM 2630 C C . GLN B 1 166 ? -43.125 -69.125 -18.766 1 21.59 166 GLN B C 1
ATOM 2632 O O . GLN B 1 166 ? -41.969 -68.688 -18.734 1 21.59 166 GLN B O 1
ATOM 2637 N N . PRO B 1 167 ? -43.5 -70.375 -18.188 1 26 167 PRO B N 1
ATOM 2638 C CA . PRO B 1 167 ? -42.875 -71.438 -17.422 1 26 167 PRO B CA 1
ATOM 2639 C C . PRO B 1 167 ? -41.719 -72.125 -18.156 1 26 167 PRO B C 1
ATOM 2641 O O . PRO B 1 167 ? -41.156 -73.125 -17.656 1 26 167 PRO B O 1
ATOM 2644 N N . GLY B 1 168 ? -41.125 -71.562 -19.219 1 19.12 168 GLY B N 1
ATOM 2645 C CA . GLY B 1 168 ? -40.562 -72.625 -20.047 1 19.12 168 GLY B CA 1
ATOM 2646 C C . GLY B 1 168 ? -39.719 -73.625 -19.25 1 19.12 168 GLY B C 1
ATOM 2647 O O . GLY B 1 168 ? -39.25 -73.312 -18.156 1 19.12 168 GLY B O 1
ATOM 2648 N N . GLN B 1 169 ? -39.5 -74.938 -19.891 1 18.2 169 GLN B N 1
ATOM 2649 C CA . GLN B 1 169 ? -39.188 -76.375 -19.797 1 18.2 169 GLN B CA 1
ATOM 2650 C C . GLN B 1 169 ? -37.75 -76.562 -19.297 1 18.2 169 GLN B C 1
ATOM 2652 O O . GLN B 1 169 ? -37.531 -77.312 -18.328 1 18.2 169 GLN B O 1
ATOM 2657 N N . GLN B 1 170 ? -36.844 -77.062 -20.281 1 17.11 170 GLN B N 1
ATOM 2658 C CA . GLN B 1 170 ? -36.344 -78.438 -20.375 1 17.11 170 GLN B CA 1
ATOM 2659 C C . GLN B 1 170 ? -35.094 -78.625 -19.516 1 17.11 170 GLN B C 1
ATOM 2661 O O . GLN B 1 170 ? -35.031 -79.562 -18.703 1 17.11 170 GLN B O 1
ATOM 2666 N N . ARG B 1 171 ? -33.906 -79 -20.25 1 17.12 171 ARG B N 1
ATOM 2667 C CA . ARG B 1 171 ? -33.125 -80.25 -20.406 1 17.12 171 ARG B CA 1
ATOM 2668 C C . ARG B 1 171 ? -31.984 -80.312 -19.406 1 17.12 171 ARG B C 1
ATOM 2670 O O . ARG B 1 171 ? -31.547 -79.25 -18.891 1 17.12 171 ARG B O 1
ATOM 2677 N N . GLN B 1 172 ? -31.109 -81.5 -19.562 1 16.72 172 GLN B N 1
ATOM 2678 C CA . GLN B 1 172 ? -30.5 -82.688 -18.984 1 16.72 172 GLN B CA 1
ATOM 2679 C C . GLN B 1 172 ? -29.078 -82.438 -18.516 1 16.72 172 GLN B C 1
ATOM 2681 O O . GLN B 1 172 ? -28.703 -82.812 -17.406 1 16.72 172 GLN B O 1
ATOM 2686 N N . HIS B 1 173 ? -28.062 -82.25 -19.438 1 16.98 173 HIS B N 1
ATOM 2687 C CA . HIS B 1 173 ? -27.078 -83.312 -19.484 1 16.98 173 HIS B CA 1
ATOM 2688 C C . HIS B 1 173 ? -26.078 -83.188 -18.344 1 16.98 173 HIS B C 1
ATOM 2690 O O . HIS B 1 173 ? -25.922 -82.125 -17.766 1 16.98 173 HIS B O 1
ATOM 2696 N N . LYS B 1 174 ? -24.875 -83.938 -18.594 1 16.08 174 LYS B N 1
ATOM 2697 C CA . LYS B 1 174 ? -24.109 -85.125 -18.172 1 16.08 174 LYS B CA 1
ATOM 2698 C C . LYS B 1 174 ? -22.984 -84.688 -17.219 1 16.08 174 LYS B C 1
ATOM 2700 O O . LYS B 1 174 ? -22.859 -85.312 -16.141 1 16.08 174 LYS B O 1
ATOM 2705 N N . ALA B 1 175 ? -21.641 -85 -17.766 1 16.23 175 ALA B N 1
ATOM 2706 C CA . ALA B 1 175 ? -20.734 -86.062 -17.422 1 16.23 175 ALA B CA 1
ATOM 2707 C C . ALA B 1 175 ? -19.797 -85.688 -16.297 1 16.23 175 ALA B C 1
ATOM 2709 O O . ALA B 1 175 ? -19.6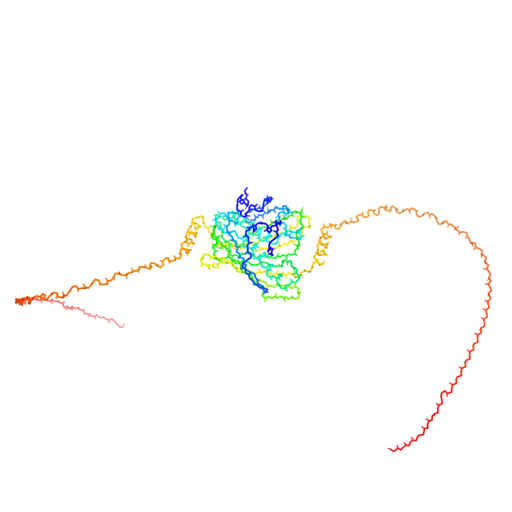72 -84.5 -15.969 1 16.23 175 ALA B O 1
ATOM 2710 N N . GLN B 1 176 ? -18.453 -86 -16.609 1 16.14 176 GLN B N 1
ATOM 2711 C CA . GLN B 1 176 ? -17.5 -87 -16.125 1 16.14 176 GLN B CA 1
ATOM 2712 C C . GLN B 1 176 ? -16.641 -86.438 -14.992 1 16.14 176 GLN B C 1
ATOM 2714 O O . GLN B 1 176 ? -16.531 -85.25 -14.836 1 16.14 176 GLN B O 1
ATOM 2719 N N . LYS B 1 177 ? -15.523 -87.188 -14.75 1 15.85 177 LYS B N 1
ATOM 2720 C CA . LYS B 1 177 ? -14.852 -88.125 -13.836 1 15.85 177 LYS B CA 1
ATOM 2721 C C . LYS B 1 177 ? -13.781 -87.375 -13.016 1 15.85 177 LYS B C 1
ATOM 2723 O O . LYS B 1 177 ? -13.453 -86.25 -13.305 1 15.85 177 LYS B O 1
ATOM 2728 N N . GLN B 1 178 ? -12.453 -88 -13.102 1 14.93 178 GLN B N 1
ATOM 2729 C CA . GLN B 1 178 ? -11.688 -88.812 -12.164 1 14.93 178 GLN B CA 1
ATOM 2730 C C . GLN B 1 178 ? -10.656 -88 -11.422 1 14.93 178 GLN B C 1
ATOM 2732 O O . GLN B 1 178 ? -10.547 -88.062 -10.195 1 14.93 178 GLN B O 1
ATOM 2737 N N . GLN B 1 179 ? -9.375 -87.812 -12.047 1 15.94 179 GLN B N 1
ATOM 2738 C CA . GLN B 1 179 ? -8.242 -88.562 -11.562 1 15.94 179 GLN B CA 1
ATOM 2739 C C . GLN B 1 179 ? -7.594 -87.938 -10.359 1 15.94 179 GLN B C 1
ATOM 2741 O O . GLN B 1 179 ? -7.762 -86.75 -10.141 1 15.94 179 GLN B O 1
ATOM 2746 N N . GLN B 1 180 ? -6.273 -88.25 -10.109 1 15.35 180 GLN B N 1
ATOM 2747 C CA . GLN B 1 180 ? -5.441 -89.125 -9.258 1 15.35 180 GLN B CA 1
ATOM 2748 C C . GLN B 1 180 ? -4.668 -88.312 -8.242 1 15.35 180 GLN B C 1
ATOM 2750 O O . GLN B 1 180 ? -4.75 -88.562 -7.035 1 15.35 180 GLN B O 1
ATOM 2755 N N . GLN B 1 181 ? -3.273 -88.188 -8.414 1 15.98 181 GLN B N 1
ATOM 2756 C CA . GLN B 1 181 ? -2.287 -89 -7.734 1 15.98 181 GLN B CA 1
ATOM 2757 C C . GLN B 1 181 ? -1.721 -88.312 -6.508 1 15.98 181 GLN B C 1
ATOM 2759 O O . GLN B 1 181 ? -1.813 -87.125 -6.391 1 15.98 181 GLN B O 1
ATOM 2764 N N . ASP B 1 182 ? -0.511 -88.688 -6.109 1 15.79 182 ASP B N 1
ATOM 2765 C CA . ASP B 1 182 ? 0.199 -89.562 -5.148 1 15.79 182 ASP B CA 1
ATOM 2766 C C . ASP B 1 182 ? 0.942 -88.688 -4.121 1 15.79 182 ASP B C 1
ATOM 2768 O O . ASP B 1 182 ? 0.735 -88.875 -2.916 1 15.79 182 ASP B O 1
ATOM 2772 N N . SER B 1 183 ? 2.326 -88.688 -4.227 1 16.67 183 SER B N 1
ATOM 2773 C CA . SER B 1 183 ? 3.266 -89.438 -3.455 1 16.67 183 SER B CA 1
ATOM 2774 C C . SER B 1 183 ? 3.797 -88.688 -2.25 1 16.67 183 SER B C 1
ATOM 2776 O O . SER B 1 183 ? 3.67 -87.5 -2.182 1 16.67 183 SER B O 1
ATOM 2778 N N . THR B 1 184 ? 5.012 -89 -1.851 1 16.91 184 THR B N 1
ATOM 2779 C CA . THR B 1 184 ? 5.734 -89.812 -0.855 1 16.91 184 THR B CA 1
ATOM 2780 C C . THR B 1 184 ? 6.414 -88.875 0.162 1 16.91 184 THR B C 1
ATOM 2782 O O . THR B 1 184 ? 6.211 -89.062 1.369 1 16.91 184 THR B O 1
ATOM 2785 N N . CYS B 1 185 ? 7.812 -88.75 0.135 1 17.31 185 CYS B N 1
ATOM 2786 C CA . CYS B 1 185 ? 8.75 -89.5 0.947 1 17.31 185 CYS B CA 1
ATOM 2787 C C . CYS B 1 185 ? 9.211 -88.75 2.154 1 17.31 185 CYS B C 1
ATOM 2789 O O . CYS B 1 185 ? 9.102 -87.5 2.168 1 17.31 185 CYS B O 1
ATOM 2791 N N . SER B 1 186 ? 10.508 -88.938 2.547 1 15.42 186 SER B N 1
ATOM 2792 C CA . SER B 1 186 ? 11.367 -89.625 3.521 1 15.42 186 SER B CA 1
ATOM 2793 C C . SER B 1 186 ? 12.102 -88.625 4.398 1 15.42 186 SER B C 1
ATOM 2795 O O . SER B 1 186 ? 13.094 -88.938 5.043 1 15.42 186 SER B O 1
ATOM 2797 N N . LYS B 1 187 ? 11.781 -87.312 4.395 1 18.14 187 LYS B N 1
ATOM 2798 C CA . LYS B 1 187 ? 12.906 -86.625 4.98 1 18.14 187 LYS B CA 1
ATOM 2799 C C . LYS B 1 187 ? 13.344 -87.25 6.297 1 18.14 187 LYS B C 1
ATOM 2801 O O . LYS B 1 187 ? 12.531 -87.375 7.211 1 18.14 187 LYS B O 1
ATOM 2806 N N . ASP B 1 188 ? 14.523 -87.875 6.293 1 16.55 188 ASP B N 1
ATOM 2807 C CA . ASP B 1 188 ? 15.516 -88.688 6.992 1 16.55 188 ASP B CA 1
ATOM 2808 C C . ASP B 1 188 ? 15.734 -88.188 8.414 1 16.55 188 ASP B C 1
ATOM 2810 O O . ASP B 1 188 ? 15.367 -87.062 8.742 1 16.55 188 ASP B O 1
ATOM 2814 N N . ARG B 1 189 ? 17.078 -88.312 8.883 1 16.94 189 ARG B N 1
ATOM 2815 C CA . ARG B 1 189 ? 17.938 -89.125 9.758 1 16.94 189 ARG B CA 1
ATOM 2816 C C . ARG B 1 189 ? 18.172 -88.375 11.086 1 16.94 189 ARG B C 1
ATOM 2818 O O . ARG B 1 189 ? 17.875 -88.938 12.148 1 16.94 189 ARG B O 1
ATOM 2825 N N . LEU B 1 190 ? 19.438 -88 11.359 1 19.69 190 LEU B N 1
ATOM 2826 C CA . LEU B 1 190 ? 20.297 -88.688 12.297 1 19.69 190 LEU B CA 1
ATOM 2827 C C . LEU B 1 190 ? 20.141 -88.125 13.711 1 19.69 190 LEU B C 1
ATOM 2829 O O . LEU B 1 190 ? 19.672 -87 13.883 1 19.69 190 LEU B O 1
ATOM 2833 N N . PRO B 1 191 ? 21.297 -88.25 14.5 1 22.06 191 PRO B N 1
ATOM 2834 C CA . PRO B 1 191 ? 21.672 -89.125 15.625 1 22.06 191 PRO B CA 1
ATOM 2835 C C . PRO B 1 191 ? 21.547 -88.375 16.969 1 22.06 191 PRO B C 1
ATOM 2837 O O . PRO B 1 191 ? 21.359 -87.188 17.031 1 22.06 191 PRO B O 1
ATOM 2840 N N . PRO B 1 192 ? 22.328 -88.938 17.906 1 20.33 192 PRO B N 1
ATOM 2841 C CA . PRO B 1 192 ? 22.25 -89.438 19.266 1 20.33 192 PRO B CA 1
ATOM 2842 C C . PRO B 1 192 ? 22.531 -88.375 20.328 1 20.33 192 PRO B C 1
ATOM 2844 O O . PRO B 1 192 ? 21.859 -88.312 21.359 1 20.33 192 PRO B O 1
ATOM 2847 N N . ARG B 1 193 ? 23.859 -87.875 20.328 1 18.34 193 ARG B N 1
ATOM 2848 C CA . ARG B 1 193 ? 24.641 -88.25 21.5 1 18.34 193 ARG B CA 1
ATOM 2849 C C . ARG B 1 193 ? 24.203 -87.438 22.719 1 18.34 193 ARG B C 1
ATOM 2851 O O . ARG B 1 193 ? 23.469 -86.438 22.578 1 18.34 193 ARG B O 1
ATOM 2858 N N . SER B 1 194 ? 25.188 -86.812 23.266 1 19.55 194 SER B N 1
ATOM 2859 C CA . SER B 1 194 ? 25.859 -87.188 24.5 1 19.55 194 SER B CA 1
ATOM 2860 C C . SER B 1 194 ? 25.391 -86.375 25.672 1 19.55 194 SER B C 1
ATOM 2862 O O . SER B 1 194 ? 24.766 -85.312 25.469 1 19.55 194 SER B O 1
ATOM 2864 N N . ARG B 1 195 ? 26.453 -85.75 26.469 1 21.42 195 ARG B N 1
ATOM 2865 C CA . ARG B 1 195 ? 26.766 -85.75 27.891 1 21.42 195 ARG B CA 1
ATOM 2866 C C . ARG B 1 195 ? 26 -84.688 28.641 1 21.42 195 ARG B C 1
ATOM 2868 O O . ARG B 1 195 ? 25.578 -83.688 28.031 1 21.42 195 ARG B O 1
ATOM 2875 N N . LEU B 1 196 ? 26.453 -84.438 30.016 1 21.95 196 LEU B N 1
ATOM 2876 C CA . LEU B 1 196 ? 26.094 -84.188 31.406 1 21.95 196 LEU B CA 1
ATOM 2877 C C . LEU B 1 196 ? 25.781 -82.688 31.625 1 21.95 196 LEU B C 1
ATOM 2879 O O . LEU B 1 196 ? 26.484 -81.812 31.109 1 21.95 196 LEU B O 1
#

Radius of gyration: 43.79 Å; Cα contacts (8 Å, |Δi|>4): 723; chains: 2; bounding box: 99×155×109 Å

Foldseek 3Di:
DDLADCDDPSVLQPQWAWDDDAQQKTKIKGAQAPSQDDPVQFGDPVSVQVCCVSRQQVSVVRHDVWGWDWPDKDKDFDATHHHRFMKMKMKGWPDDDPFKTKMKMWIATPVPRDTGMIMMTMTTTAHPVRVVVVVVVVVVVVPPPPPCPVCVVVPPDPPPPDPPPDDDDDDDDDDDDDYDDDYDDDDDDDDDDDDD/DDLADCDDPSVLQPQWAWDDDAQQKTKIKGAQAPSQDDPVQFGDPVSVQVCCVSRQQVSVVRHDVWGWDWPDKDKDFDATHHHRFMKMKMKGWPDDDPFKTKMKMWIATPVPRHTGMIMMTMTTTAHPVRVVVVVVVVVVVPPPPPPPPVCCVVPPPDPPDPPPPDDDDDDDDDDDDDDDDDDDDDPDDDDDDDDD

pLDDT: mean 74.21, std 32.03, range [14.91, 99.0]